Protein AF-A0A812UW36-F1 (afdb_monomer_lite)

Secondary structure (DSSP, 8-state):
------TTS-IIIIIHHHHHHHH-SSSS-EEEE--GGGHHHHHHHHHHHHTTSS---EEEE---TTSPP-TTHHHHHHHHHHTT-EEEE-HHHHHHHHHHHHHHHHHHHHTTT---HHHHHHHHHHHHHHHHHHHHHTSEEEESSHHHHS-HHHH------SS---TTS-STT--TTHHHHHHHHHHHHHHHHHHTTTPPPHHHHHHHHHHHHHHHHHHHHHHEE-SHHHHHHHHHHHTSSS-PPPP--EE---HHHHHHHH---GGGS--EEEEES-TTSSTT-SSHHHHHTT-EEEEEE--GGGHHHHHHHHHTT-TTS-EEEEES---TTTHHHHHHHTT--TT-SEEEE--SSSHHHHHHHHHHTT---SEEEEE-BTTS-TTEEEEEPP-TT--B-GGGT--SBBHHHHHHHHHTTTEEEEEEE-S-SS--SSSS--EEEEEEGGGGT--TT--SS-HHHHHHHHHHHHTTSPPP-B----TT---B-HHHHHHHHHHHTT---TTS-HHHHHHHHHTS-HHHHHHHHHHHHHHHHHHTB-TT--EEEEEPPTT-

Sequence (560 aa):
MVKQMIMGQGKTTVVCPLLVLMLADGKQLVVLVVPGALLDMSRRVLRATFASVLTKKVGTFECERSSAFDPHLLRKLEKAKTSGAAVVTVPTSVKSLMLRMVELMMKLQAKGKEADTAVTETRSQVRQLSQALALFRQGAVLMDEVDVVLHPLKSELNFPYGPKEPLDGSSPRAFRWTLPMHLFEAFFLAQAILKAGGKIPANAEARTEEQARTVAALEVRATSVRTWAEISAIAAAASDDTWRPLPRLFPQVSFRMLLDALVPDVDSRSHFAVNIGARDGIIHDQVYPLFKEGYGGLAIEADAAFQDRLASNLAAVNGSNAIFVVMEAAQPPSINALFQKFRVPFDFDCLKIDIDSIDLPILQSILLSGYSPKLIMIEMNPDIPPPFQIYLEFDPQCVCDEAKGAYGASADAIYREASLRGYSLIAFESFDKDSPRPRTEHNMWFVRNDLLGRNADNPLVSWRGMVRMYWAQMARLDCIHVGVLTPTAQDMCPNHQIREVFVELGGQNASWPFARMSSYVAQQDPLSSMHLASFWRWQFERHLCTKACKFSAAVARGDG

Foldseek 3Di:
DDDDQDPPPDCLQPVVLVVLVVFLPLQAAEEEAEAPVCQVVSQVSNCVRCVPDHPAAEAEQAADLPDDQDPCLLVVRNCCSRRSHYYYYYLVRLVNLVVNLVLLVVVLVVVPPDPDPVNVVSVVSNVSSVSNVVRVVRHHYHYDPCCQRVPCVNSDDDDDDDDDDDPCQPDPPRCNPVVVVVVVVVVVQVVVCVVVVNDRPPVSVVVVVVVLLVVLLSVLVVQEDEALVSLLVLLVVLADPDLDFDAQHAYPDALVRCCCVLVVPPVPAPLEAEAAQCQLVPPVHRCNVSLQVPRAYEYEHADPVNVVNNCVSSVVSCPVVRHHYHHHHQDLVCVVVVCVVSVPDLAHAEYEFDDFAQQPSSVLSSLVSNRDYQKYKTFAQLLAAPPKWKHWDDDPPWDWDSLLRRHGTHLNNNCVSQLLSQKAWRAFHQDDSPGSATRPGRIIMIGHNVSVVHDSNDHSHDSLSSNSRSCSRQVPHDARFNCDQDVPGDGRGSNVVLQVLLVVLVNDDPPRRSSVSSLVSLQDDQVSQVVVQVVVQCSSCPPIIPVRIGMDIGGHHHPD

pLDDT: mean 82.25, std 16.02, range [37.94, 98.75]

InterPro domains:
  IPR022099 Domain of unknown function DUF3638 [PF12340] (2-185)

Structure (mmCIF, N/CA/C/O backbone):
data_AF-A0A812UW36-F1
#
_entry.id   AF-A0A812UW36-F1
#
loop_
_atom_site.group_PDB
_atom_site.id
_atom_site.type_symbol
_atom_site.label_atom_id
_atom_site.label_alt_id
_atom_site.label_comp_id
_atom_site.label_asym_id
_atom_site.label_entity_id
_atom_site.label_seq_id
_atom_site.pdbx_PDB_ins_code
_atom_site.Cartn_x
_atom_site.Cartn_y
_atom_site.Cartn_z
_atom_site.occupancy
_atom_site.B_iso_or_equiv
_atom_site.auth_seq_id
_atom_site.auth_comp_id
_atom_site.auth_asym_id
_atom_site.auth_atom_id
_atom_site.pdbx_PDB_model_num
ATOM 1 N N . MET A 1 1 ? -27.558 -11.345 75.369 1.00 63.97 1 MET A N 1
ATOM 2 C CA . MET A 1 1 ? -26.409 -10.615 74.784 1.00 63.97 1 MET A CA 1
ATOM 3 C C . MET A 1 1 ? -26.939 -9.373 74.087 1.00 63.97 1 MET A C 1
ATOM 5 O O . MET A 1 1 ? -27.918 -9.493 73.364 1.00 63.97 1 MET A O 1
ATOM 9 N N . VAL A 1 2 ? -26.348 -8.201 74.328 1.00 73.19 2 VAL A N 1
ATOM 10 C CA . VAL A 1 2 ? -26.758 -6.924 73.715 1.00 73.19 2 VAL A CA 1
ATOM 11 C C . VAL A 1 2 ? -25.549 -6.344 72.984 1.00 73.19 2 VAL A C 1
ATOM 13 O O . VAL A 1 2 ? -24.461 -6.294 73.554 1.00 73.19 2 VAL A O 1
ATOM 16 N N . LYS A 1 3 ? -25.718 -5.928 71.724 1.00 80.31 3 LYS A N 1
ATOM 17 C CA . LYS A 1 3 ? -24.686 -5.218 70.959 1.00 80.31 3 LYS A CA 1
ATOM 18 C C . LYS A 1 3 ? -25.015 -3.731 70.979 1.00 80.31 3 LYS A C 1
ATOM 20 O O . LYS A 1 3 ? -25.950 -3.299 70.313 1.00 80.31 3 LYS A O 1
ATOM 25 N N . GLN A 1 4 ? -24.245 -2.957 71.735 1.00 81.00 4 GLN A N 1
ATOM 26 C CA . GLN A 1 4 ? -24.371 -1.503 71.737 1.00 81.00 4 GLN A CA 1
ATOM 27 C C . GLN A 1 4 ? -23.695 -0.925 70.486 1.00 81.00 4 GLN A C 1
ATOM 29 O O . GLN A 1 4 ? -22.514 -1.174 70.241 1.00 81.00 4 GLN A O 1
ATOM 34 N N . MET A 1 5 ? -24.451 -0.168 69.691 1.00 81.88 5 MET A N 1
ATOM 35 C CA . MET A 1 5 ? -23.933 0.654 68.595 1.00 81.88 5 MET A CA 1
ATOM 36 C C . MET A 1 5 ? -23.914 2.110 69.064 1.00 81.88 5 MET A C 1
ATOM 38 O O . MET A 1 5 ? -24.920 2.608 69.567 1.00 81.88 5 MET A O 1
ATOM 42 N N . ILE A 1 6 ? -22.766 2.782 68.952 1.00 81.31 6 ILE A N 1
ATOM 43 C CA . ILE A 1 6 ? -22.607 4.160 69.431 1.00 81.31 6 ILE A CA 1
ATOM 44 C C . ILE A 1 6 ? -23.177 5.108 68.373 1.00 81.31 6 ILE A C 1
ATOM 46 O O . ILE A 1 6 ? -22.596 5.285 67.300 1.00 81.31 6 ILE A O 1
ATOM 50 N N . MET A 1 7 ? -24.328 5.711 68.674 1.00 74.06 7 MET A N 1
ATOM 51 C CA . MET A 1 7 ? -24.970 6.695 67.801 1.00 74.06 7 MET A CA 1
ATOM 52 C C . MET A 1 7 ? -24.019 7.882 67.582 1.00 74.06 7 MET A C 1
ATOM 54 O O . MET A 1 7 ? -23.478 8.426 68.540 1.00 74.06 7 MET A O 1
ATOM 58 N N . GLY A 1 8 ? -23.774 8.248 66.319 1.00 70.19 8 GLY A N 1
ATOM 59 C CA . GLY A 1 8 ? -22.805 9.287 65.938 1.00 70.19 8 GLY A CA 1
ATOM 60 C C . GLY A 1 8 ? -21.459 8.769 65.409 1.00 70.19 8 GLY A C 1
ATOM 61 O O . GLY A 1 8 ? -20.752 9.531 64.761 1.00 70.19 8 GLY A O 1
ATOM 62 N N . GLN A 1 9 ? -21.130 7.474 65.551 1.00 74.75 9 GLN A N 1
ATOM 63 C CA . GLN A 1 9 ? -19.903 6.875 64.977 1.00 74.75 9 GLN A CA 1
ATOM 64 C C . GLN A 1 9 ? -19.932 6.647 63.449 1.00 74.75 9 GLN A C 1
ATOM 66 O O . GLN A 1 9 ? -19.103 5.920 62.899 1.00 74.75 9 GLN A O 1
ATOM 71 N N . GLY A 1 10 ? -20.880 7.270 62.748 1.00 79.62 10 GLY A N 1
ATOM 72 C CA . GLY A 1 10 ? -20.937 7.294 61.289 1.00 79.62 10 GLY A CA 1
ATOM 73 C C . GLY A 1 10 ? -21.877 6.271 60.644 1.00 79.62 10 GLY A C 1
ATOM 74 O O . GLY A 1 10 ? -22.425 5.363 61.276 1.00 79.62 10 GLY A O 1
ATOM 75 N N . LYS A 1 11 ? -22.069 6.456 59.334 1.00 85.88 11 LYS A N 1
ATOM 76 C CA . LYS A 1 11 ? -22.984 5.681 58.481 1.00 85.88 11 LYS A CA 1
ATOM 77 C C . LYS A 1 11 ? -22.575 4.204 58.410 1.00 85.88 11 LYS A C 1
ATOM 79 O O . LYS A 1 11 ? -23.409 3.321 58.610 1.00 85.88 11 LYS A O 1
ATOM 84 N N . THR A 1 12 ? -21.284 3.942 58.227 1.00 84.94 12 THR A N 1
ATOM 85 C CA . THR A 1 12 ? -20.692 2.603 58.092 1.00 84.94 12 THR A CA 1
ATOM 86 C C . THR A 1 12 ? -20.863 1.741 59.346 1.00 84.94 12 THR A C 1
ATOM 88 O O . THR A 1 12 ? -21.097 0.538 59.244 1.00 84.94 12 THR A O 1
ATOM 91 N N . THR A 1 13 ? -20.787 2.346 60.536 1.00 86.12 13 THR A N 1
ATOM 92 C CA . THR A 1 13 ? -20.760 1.624 61.823 1.00 86.12 13 THR A CA 1
ATOM 93 C C . THR A 1 13 ? -22.154 1.331 62.381 1.00 86.12 13 THR A C 1
AT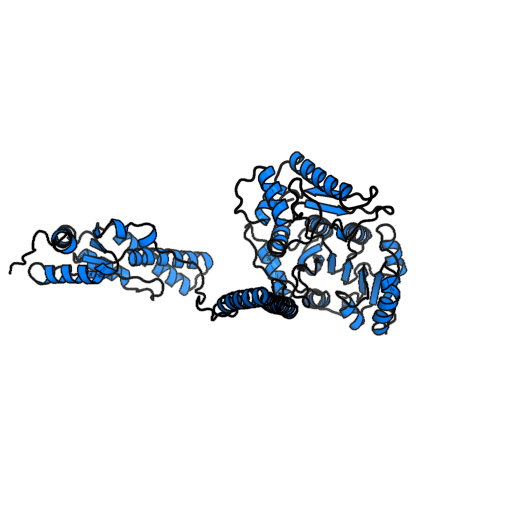OM 95 O O . THR A 1 13 ? -22.328 0.342 63.090 1.00 86.12 13 THR A O 1
ATOM 98 N N . VAL A 1 14 ? -23.152 2.160 62.055 1.00 86.44 14 VAL A N 1
ATOM 99 C CA . VAL A 1 14 ? -24.499 2.072 62.652 1.00 86.44 14 VAL A CA 1
ATOM 100 C C . VAL A 1 14 ? -25.585 1.841 61.603 1.00 86.44 14 VAL A C 1
ATOM 102 O O . VAL A 1 14 ? -26.340 0.875 61.694 1.00 86.44 14 VAL A O 1
ATOM 105 N N . VAL A 1 15 ? -25.656 2.697 60.581 1.00 89.31 15 VAL A N 1
ATOM 106 C CA . VAL A 1 15 ? -26.737 2.665 59.581 1.00 89.31 15 VAL A CA 1
ATOM 107 C C . VAL A 1 15 ? -26.596 1.452 58.667 1.00 89.31 15 VAL A C 1
ATOM 109 O O . VAL A 1 15 ? -27.565 0.732 58.430 1.00 89.31 15 VAL A O 1
ATOM 112 N N . CYS A 1 16 ? -25.382 1.181 58.187 1.00 90.38 16 CYS A N 1
ATOM 113 C CA . CYS A 1 16 ? -25.152 0.090 57.251 1.00 90.38 16 CYS A CA 1
ATOM 114 C C . CYS A 1 16 ? -25.502 -1.298 57.835 1.00 90.38 16 CYS A C 1
ATOM 116 O O . CYS A 1 16 ? -26.216 -2.045 57.161 1.00 90.38 16 CYS A O 1
ATOM 118 N N . PRO A 1 17 ? -25.095 -1.675 59.068 1.00 90.81 17 PRO A N 1
ATOM 119 C CA . PRO A 1 17 ? -25.521 -2.940 59.669 1.00 90.81 17 PRO A CA 1
ATOM 120 C C . PRO A 1 17 ? -27.040 -3.059 59.850 1.00 90.81 17 PRO A C 1
ATOM 122 O O . PRO A 1 17 ? -27.588 -4.139 59.635 1.00 90.81 17 PRO A O 1
ATOM 125 N N . LEU A 1 18 ? -27.734 -1.968 60.196 1.00 90.81 18 LEU A N 1
ATOM 126 C CA . LEU A 1 18 ? -29.197 -1.963 60.321 1.00 90.81 18 LEU A CA 1
ATOM 127 C C . LEU A 1 18 ? -29.882 -2.194 58.967 1.00 90.81 18 LEU A C 1
ATOM 129 O O . LEU A 1 18 ? -30.766 -3.042 58.867 1.00 90.81 18 LEU A O 1
ATOM 133 N N . LEU A 1 19 ? -29.425 -1.521 57.907 1.00 93.06 19 LEU A N 1
ATOM 134 C CA . LEU A 1 19 ? -29.945 -1.732 56.552 1.00 93.06 19 LEU A CA 1
ATOM 135 C C . LEU A 1 19 ? -29.698 -3.162 56.063 1.00 93.06 19 LEU A C 1
ATOM 137 O O . LEU A 1 19 ? -30.595 -3.789 55.509 1.00 93.06 19 LEU A O 1
ATOM 141 N N . VAL A 1 20 ? -28.516 -3.725 56.323 1.00 93.44 20 VAL A N 1
ATOM 142 C CA . VAL A 1 20 ? -28.221 -5.135 56.022 1.00 93.44 20 VAL A CA 1
ATOM 143 C C . VAL A 1 20 ? -29.142 -6.083 56.800 1.00 93.44 20 VAL A C 1
ATOM 145 O O . VAL A 1 20 ? -29.598 -7.100 56.267 1.00 93.44 20 VAL A O 1
ATOM 148 N N . LEU A 1 21 ? -29.440 -5.772 58.064 1.00 91.25 21 LEU A N 1
ATOM 149 C CA . LEU A 1 21 ? -30.351 -6.571 58.876 1.00 91.25 21 LEU A CA 1
ATOM 150 C C . LEU A 1 21 ? -31.755 -6.616 58.257 1.00 91.25 21 LEU A C 1
ATOM 152 O O . LEU A 1 21 ? -32.320 -7.705 58.158 1.00 91.25 21 LEU A O 1
ATOM 156 N N . MET A 1 22 ? -32.252 -5.467 57.789 1.00 92.06 22 MET A N 1
ATOM 157 C CA . MET A 1 22 ? -33.576 -5.313 57.177 1.00 92.06 22 MET A CA 1
ATOM 158 C C . MET A 1 22 ? -33.666 -5.907 55.767 1.00 92.06 22 MET A C 1
ATOM 160 O O . MET A 1 22 ? -34.652 -6.559 55.443 1.00 92.06 22 MET A O 1
ATOM 164 N N . LEU A 1 23 ? -32.653 -5.683 54.925 1.00 95.00 23 LEU A N 1
ATOM 165 C CA . LEU A 1 23 ? -32.713 -6.016 53.498 1.00 95.00 23 LEU A CA 1
ATOM 166 C C . LEU A 1 23 ? -32.273 -7.447 53.184 1.00 95.00 23 LEU A C 1
ATOM 168 O O . LEU A 1 23 ? -32.725 -8.015 52.192 1.00 95.00 23 LEU A O 1
ATOM 172 N N . ALA A 1 24 ? -31.375 -8.034 53.984 1.00 93.75 24 ALA A N 1
ATOM 173 C CA . ALA A 1 24 ? -30.827 -9.365 53.708 1.00 93.75 24 ALA A CA 1
ATOM 174 C C . ALA A 1 24 ? -31.743 -10.464 54.277 1.00 93.75 24 ALA A C 1
ATOM 176 O O . ALA A 1 24 ? -31.365 -11.192 55.195 1.00 93.75 24 ALA A O 1
ATOM 177 N N . ASP A 1 25 ? -32.973 -10.532 53.772 1.00 92.81 25 ASP A N 1
ATOM 178 C CA . ASP A 1 25 ? -34.067 -11.398 54.240 1.00 92.81 25 ASP A CA 1
ATOM 179 C C . ASP A 1 25 ? -34.129 -12.774 53.546 1.00 92.81 25 ASP A C 1
ATOM 181 O O . ASP A 1 25 ? -35.007 -13.582 53.837 1.00 92.81 25 ASP A O 1
ATOM 185 N N . GLY A 1 26 ? -33.208 -13.044 52.619 1.00 93.00 26 GLY A N 1
ATOM 186 C CA . GLY A 1 26 ? -33.186 -14.271 51.820 1.00 93.00 26 GLY A CA 1
ATOM 187 C C . GLY A 1 26 ? -33.804 -14.134 50.423 1.00 93.00 26 GLY A C 1
ATOM 188 O O . GLY A 1 26 ? -33.572 -14.993 49.569 1.00 93.00 26 GLY A O 1
ATOM 189 N N . LYS A 1 27 ? -34.565 -13.063 50.148 1.00 93.75 27 LYS A N 1
ATOM 190 C CA . LYS A 1 27 ? -35.300 -12.883 48.880 1.00 93.75 27 LYS A CA 1
ATOM 191 C C . LYS A 1 27 ? -34.480 -12.203 47.793 1.00 93.75 27 LYS A C 1
ATOM 193 O O . LYS A 1 27 ? -34.717 -12.448 46.609 1.00 93.75 27 LYS A O 1
ATOM 198 N N . GLN A 1 28 ? -33.497 -11.392 48.175 1.00 94.94 28 GLN A N 1
ATOM 199 C CA . GLN A 1 28 ? -32.625 -10.643 47.269 1.00 94.94 28 GLN A CA 1
ATOM 200 C C . GLN A 1 28 ? -31.169 -10.662 47.741 1.00 94.94 28 GLN A C 1
ATOM 202 O O . GLN A 1 28 ? -30.881 -10.875 48.918 1.00 94.94 28 GLN A O 1
ATOM 207 N N . LEU A 1 29 ? -30.239 -10.467 46.805 1.00 97.00 29 LEU A N 1
ATOM 208 C CA . LEU A 1 29 ? -28.825 -10.325 47.134 1.00 97.00 29 LEU A CA 1
ATOM 209 C C . LEU A 1 29 ? -28.593 -8.925 47.712 1.00 97.00 29 LEU A C 1
ATOM 211 O O . LEU A 1 29 ? -28.965 -7.942 47.076 1.00 97.00 29 LEU A O 1
ATOM 215 N N . VAL A 1 30 ? -27.968 -8.829 48.887 1.00 97.25 30 VAL A N 1
ATOM 216 C CA . VAL A 1 30 ? -27.594 -7.539 49.484 1.00 97.25 30 VAL A CA 1
ATOM 217 C C . VAL A 1 30 ? -26.101 -7.323 49.337 1.00 97.25 30 VAL A C 1
ATOM 219 O O . VAL A 1 30 ? -25.291 -8.087 49.871 1.00 97.25 30 VAL A O 1
ATOM 222 N N . VAL A 1 31 ? -25.747 -6.264 48.613 1.00 96.69 31 VAL A N 1
ATOM 223 C CA . VAL A 1 31 ? -24.364 -5.920 48.293 1.00 96.69 31 VAL A CA 1
ATOM 224 C C . VAL A 1 31 ? -24.025 -4.565 48.893 1.00 96.69 31 VAL A C 1
ATOM 226 O O . VAL A 1 31 ? -24.678 -3.573 48.594 1.00 96.69 31 VAL A O 1
ATOM 229 N N . LEU A 1 32 ? -22.985 -4.514 49.717 1.00 95.94 32 LEU A N 1
ATOM 230 C CA . LEU A 1 32 ? -22.386 -3.279 50.200 1.00 95.94 32 LEU A CA 1
ATOM 231 C C . LEU A 1 32 ? -21.179 -2.932 49.320 1.00 95.94 32 LEU A C 1
ATOM 233 O O . LEU A 1 32 ? -20.174 -3.642 49.339 1.00 95.94 32 LEU A O 1
ATOM 237 N N . VAL A 1 33 ? -21.282 -1.846 48.561 1.00 94.88 33 VAL A N 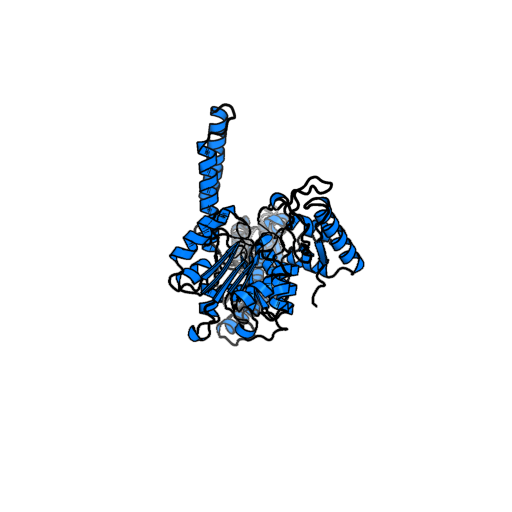1
ATOM 238 C CA . VAL A 1 33 ? -20.211 -1.305 47.720 1.00 94.88 33 VAL A CA 1
ATOM 239 C C . VAL A 1 33 ? -19.528 -0.168 48.470 1.00 94.88 33 VAL A C 1
ATOM 241 O O . VAL A 1 33 ? -20.174 0.818 48.818 1.00 94.88 33 VAL A O 1
ATOM 244 N N . VAL A 1 34 ? -18.224 -0.305 48.706 1.00 94.06 34 VAL A N 1
ATOM 245 C CA . VAL A 1 34 ? -17.406 0.690 49.417 1.00 94.06 34 VAL A CA 1
ATOM 246 C C . VAL A 1 34 ? -16.143 1.032 48.621 1.00 94.06 34 VAL A C 1
ATOM 248 O O . VAL A 1 34 ? -15.704 0.221 47.799 1.00 94.06 34 VAL A O 1
ATOM 251 N N . PRO A 1 35 ? -15.506 2.191 48.857 1.00 92.25 35 PRO A N 1
ATOM 252 C CA . PRO A 1 35 ? -14.167 2.464 48.346 1.00 92.25 35 PRO A CA 1
ATOM 253 C C . PRO A 1 35 ? -13.171 1.381 48.771 1.00 92.25 35 PRO A C 1
ATOM 255 O O . PRO A 1 35 ? -13.257 0.855 49.880 1.00 92.25 35 PRO A O 1
ATOM 258 N N . GLY A 1 36 ? -12.176 1.089 47.926 1.00 89.44 36 GLY A N 1
ATOM 259 C CA . GLY A 1 36 ? -11.184 0.038 48.199 1.00 89.44 36 GLY A CA 1
ATOM 260 C C . GLY A 1 36 ? -10.492 0.169 49.558 1.00 89.44 36 GLY A C 1
ATOM 261 O O . GLY A 1 36 ? -10.356 -0.818 50.274 1.00 89.44 36 GLY A O 1
ATOM 262 N N . ALA A 1 37 ? -10.165 1.398 49.966 1.00 88.62 37 ALA A N 1
ATOM 263 C CA . ALA A 1 37 ? -9.550 1.686 51.262 1.00 88.62 37 ALA A CA 1
ATOM 264 C C . ALA A 1 37 ? -10.430 1.314 52.476 1.00 88.62 37 ALA A C 1
ATOM 266 O O . ALA A 1 37 ? -9.907 1.091 53.566 1.00 88.62 37 ALA A O 1
ATOM 267 N N . LEU A 1 38 ? -11.755 1.228 52.304 1.00 91.06 38 LEU A N 1
ATOM 268 C CA . LEU A 1 38 ? -12.710 0.927 53.377 1.00 91.06 38 LEU A CA 1
ATOM 269 C C . LEU A 1 38 ? -13.150 -0.543 53.407 1.00 91.06 38 LEU A C 1
ATOM 271 O O . LEU A 1 38 ? -13.807 -0.955 54.362 1.00 91.06 38 LEU A O 1
ATOM 275 N N . LEU A 1 39 ? -12.765 -1.361 52.420 1.00 92.31 39 LEU A N 1
ATOM 276 C CA . LEU A 1 39 ? -13.226 -2.748 52.285 1.00 92.31 39 LEU A CA 1
ATOM 277 C C . LEU A 1 39 ? -13.005 -3.576 53.562 1.00 92.31 39 LEU A C 1
ATOM 279 O O . LEU A 1 39 ? -13.936 -4.197 54.087 1.00 92.31 39 LEU A O 1
ATOM 283 N N . ASP A 1 40 ? -11.784 -3.549 54.098 1.00 91.81 40 ASP A N 1
ATOM 284 C CA . ASP A 1 40 ? -11.429 -4.298 55.304 1.00 91.81 40 ASP A CA 1
ATOM 285 C C . ASP A 1 40 ? -12.101 -3.764 56.566 1.00 91.81 40 ASP A C 1
ATOM 287 O O . ASP A 1 40 ? -12.492 -4.542 57.444 1.00 91.81 40 ASP A O 1
ATOM 291 N N . MET A 1 41 ? -12.245 -2.442 56.668 1.00 92.44 41 MET A N 1
ATOM 292 C CA . MET A 1 41 ? -12.939 -1.803 57.781 1.00 92.44 41 MET A CA 1
ATOM 293 C C . MET A 1 41 ? -14.413 -2.219 57.793 1.00 92.44 41 MET A C 1
ATOM 295 O O . MET A 1 41 ? -14.866 -2.806 58.778 1.00 92.44 41 MET A O 1
ATOM 299 N N . SER A 1 42 ? -15.136 -2.001 56.694 1.00 92.12 42 SER A N 1
ATOM 300 C CA . SER A 1 42 ? -16.573 -2.282 56.587 1.00 92.12 42 SER A CA 1
ATOM 301 C C . SER A 1 42 ? -16.880 -3.765 56.801 1.00 92.12 42 SER A C 1
ATOM 303 O O . SER A 1 42 ? -17.825 -4.122 57.509 1.00 92.12 42 SER A O 1
ATOM 305 N N . ARG A 1 43 ? -16.021 -4.656 56.288 1.00 93.38 43 ARG A N 1
ATOM 306 C CA . ARG A 1 43 ? -16.108 -6.100 56.539 1.00 93.38 43 ARG A CA 1
ATOM 307 C C . ARG A 1 43 ? -15.955 -6.448 58.020 1.00 93.38 43 ARG A C 1
ATOM 309 O O . ARG A 1 43 ? -16.735 -7.253 58.534 1.00 93.38 43 ARG A O 1
ATOM 316 N N . ARG A 1 44 ? -14.951 -5.887 58.705 1.00 91.25 44 ARG A N 1
ATOM 317 C CA . ARG A 1 44 ? -14.716 -6.140 60.139 1.00 91.25 44 ARG A CA 1
ATOM 318 C C . ARG A 1 44 ? -15.868 -5.627 60.990 1.00 91.25 44 ARG A C 1
ATOM 320 O O . ARG A 1 44 ? -16.319 -6.353 61.870 1.00 91.25 44 ARG A O 1
ATOM 327 N N . VAL A 1 45 ? -16.376 -4.436 60.685 1.00 91.00 45 VAL A N 1
ATOM 328 C CA . VAL A 1 45 ? -17.528 -3.837 61.369 1.00 91.00 45 VAL A CA 1
ATOM 329 C C . VAL A 1 45 ? -18.759 -4.735 61.243 1.00 91.00 45 VAL A C 1
ATOM 331 O O . VAL A 1 45 ? -19.318 -5.137 62.261 1.00 91.00 45 VAL A O 1
ATOM 334 N N . LEU A 1 46 ? -19.141 -5.141 60.026 1.00 91.19 46 LEU A N 1
ATOM 335 C CA . LEU A 1 46 ? -20.304 -6.017 59.828 1.00 91.19 46 LEU A CA 1
ATOM 336 C C . LEU A 1 46 ? -20.135 -7.367 60.536 1.00 91.19 46 LEU A C 1
ATOM 338 O O . LEU A 1 46 ? -21.053 -7.821 61.218 1.00 91.19 46 LEU A O 1
ATOM 342 N N . ARG A 1 47 ? -18.956 -7.997 60.431 1.00 92.25 47 ARG A N 1
ATOM 343 C CA . ARG A 1 47 ? -18.675 -9.267 61.123 1.00 92.25 47 ARG A CA 1
ATOM 344 C C . ARG A 1 47 ? -18.754 -9.115 62.641 1.00 92.25 47 ARG A C 1
ATOM 346 O O . ARG A 1 47 ? -19.393 -9.934 63.286 1.00 92.25 47 ARG A O 1
ATOM 353 N N . ALA A 1 48 ? -18.158 -8.070 63.211 1.00 88.94 48 ALA A N 1
ATOM 354 C CA . ALA A 1 48 ? -18.171 -7.824 64.653 1.00 88.94 48 ALA A CA 1
ATOM 355 C C . ALA A 1 48 ? -19.568 -7.471 65.192 1.00 88.94 48 ALA A C 1
ATOM 357 O O . ALA A 1 48 ? -19.874 -7.741 66.357 1.00 88.94 48 ALA A O 1
ATOM 358 N N . THR A 1 49 ? -20.417 -6.858 64.368 1.00 88.31 49 THR A N 1
ATOM 359 C CA . THR A 1 49 ? -21.808 -6.562 64.724 1.00 88.31 49 THR A CA 1
ATOM 360 C C . THR A 1 49 ? -22.660 -7.831 64.693 1.00 88.31 49 THR A C 1
ATOM 362 O O . THR A 1 49 ? -23.330 -8.135 65.681 1.00 88.31 49 THR A O 1
ATOM 365 N N . PHE A 1 50 ? -22.555 -8.638 63.634 1.00 90.00 50 PHE A N 1
ATOM 366 C CA . PHE A 1 50 ? -23.353 -9.859 63.466 1.00 90.00 50 PHE A CA 1
ATOM 367 C C . PHE A 1 50 ? -22.802 -11.109 64.174 1.00 90.00 50 PHE A C 1
ATOM 369 O O . PHE A 1 50 ? -23.491 -12.119 64.252 1.00 90.00 50 PHE A O 1
ATOM 376 N N . ALA A 1 51 ? -21.594 -11.072 64.740 1.00 83.38 51 ALA A N 1
ATOM 377 C CA . ALA A 1 51 ? -21.044 -12.210 65.487 1.00 83.38 51 ALA A CA 1
ATOM 378 C C . ALA A 1 51 ? -21.750 -12.468 66.829 1.00 83.38 51 ALA A C 1
ATOM 380 O O . ALA A 1 51 ? -21.641 -13.560 67.374 1.00 83.38 51 ALA A O 1
ATOM 381 N N . SER A 1 52 ? -22.420 -11.455 67.388 1.00 72.69 52 SER A N 1
ATOM 382 C CA . SER A 1 52 ? -22.789 -11.442 68.807 1.00 72.69 52 SER A CA 1
ATOM 383 C C . SER A 1 52 ? -24.266 -11.759 69.081 1.00 72.69 52 SER A C 1
ATOM 385 O O . SER A 1 52 ? -24.562 -12.610 69.912 1.00 72.69 52 SER A O 1
ATOM 387 N N . VAL A 1 53 ? -25.202 -11.083 68.409 1.00 72.69 53 VAL A N 1
ATOM 388 C CA . VAL A 1 53 ? -26.640 -11.164 68.747 1.00 72.69 53 VAL A CA 1
ATOM 389 C C . VAL A 1 53 ? -27.472 -11.775 67.620 1.00 72.69 53 VAL A C 1
ATOM 391 O O . VAL A 1 53 ? -28.322 -12.620 67.878 1.00 72.69 53 VAL A O 1
ATOM 394 N N . LEU A 1 54 ? -27.224 -11.373 66.370 1.00 80.00 54 LEU A N 1
ATOM 395 C CA . LEU A 1 54 ? -27.951 -11.841 65.187 1.00 80.00 54 LEU A CA 1
ATOM 396 C C . LEU A 1 54 ? -26.950 -12.296 64.129 1.00 80.00 54 LEU A C 1
ATOM 398 O O . LEU A 1 54 ? -26.234 -11.477 63.554 1.00 80.00 54 LEU A O 1
ATOM 402 N N . THR A 1 55 ? -26.904 -13.602 63.882 1.00 83.00 55 THR A N 1
ATOM 403 C CA . THR A 1 55 ? -25.892 -14.238 63.037 1.00 83.00 55 THR A CA 1
ATOM 404 C C . THR A 1 55 ? -26.226 -14.102 61.553 1.00 83.00 55 THR A C 1
ATOM 406 O O . THR A 1 55 ? -26.888 -14.943 60.952 1.00 83.00 55 THR A O 1
ATOM 409 N N . LYS A 1 56 ? -25.704 -13.045 60.923 1.00 88.88 56 LYS A N 1
ATOM 410 C CA . LYS A 1 56 ? -25.639 -12.927 59.458 1.00 88.88 56 LYS A CA 1
ATOM 411 C C . LYS A 1 56 ? -24.235 -13.218 58.951 1.00 88.88 56 LYS A C 1
ATOM 413 O O . LYS A 1 56 ? -23.239 -12.772 59.521 1.00 88.88 56 LYS A O 1
ATOM 418 N N . LYS A 1 57 ? -24.144 -13.963 57.847 1.00 92.25 57 LYS A N 1
ATOM 419 C CA . LYS A 1 57 ? -22.864 -14.203 57.171 1.00 92.25 57 LYS A CA 1
ATOM 420 C C . LYS A 1 57 ? -22.441 -12.947 56.417 1.00 92.25 57 LYS A C 1
ATOM 422 O O . LYS A 1 57 ? -23.265 -12.279 55.801 1.00 92.25 57 LYS A O 1
ATOM 427 N N . VAL A 1 58 ? -21.144 -12.655 56.449 1.00 93.81 58 VAL A N 1
ATOM 428 C CA . VAL A 1 58 ? -20.546 -11.525 55.727 1.00 93.81 58 VAL A CA 1
ATOM 429 C C . VAL A 1 58 ? -19.456 -12.060 54.803 1.00 93.81 58 VAL A C 1
ATOM 431 O O . VAL A 1 58 ? -18.385 -12.487 55.260 1.00 93.81 58 VAL A O 1
ATOM 434 N N . GLY A 1 59 ? -19.762 -12.068 53.508 1.00 93.25 59 GLY A N 1
ATOM 435 C CA . GLY A 1 59 ? -18.858 -12.458 52.432 1.00 93.25 59 GLY A CA 1
ATOM 436 C C . GLY A 1 59 ? -18.161 -11.252 51.809 1.00 93.25 59 GLY A C 1
ATOM 437 O O . GLY A 1 59 ? -18.643 -10.127 51.906 1.00 93.25 59 GLY A O 1
ATOM 438 N N . THR A 1 60 ? -17.036 -11.505 51.148 1.00 94.62 60 THR A N 1
ATOM 439 C CA . THR A 1 60 ? -16.349 -10.518 50.309 1.00 94.62 60 THR A CA 1
ATOM 440 C C . THR A 1 60 ? -16.432 -10.985 48.863 1.00 94.62 60 THR A C 1
ATOM 442 O O . THR A 1 60 ? -16.212 -12.167 48.598 1.00 94.62 60 THR A O 1
ATOM 445 N N . PHE A 1 61 ? -16.771 -10.080 47.947 1.00 93.94 61 PHE A N 1
ATOM 446 C CA . PHE A 1 61 ? -16.719 -10.338 46.512 1.00 93.94 61 PHE A CA 1
ATOM 447 C C . PHE A 1 61 ? -15.588 -9.527 45.884 1.00 93.94 61 PHE A C 1
ATOM 449 O O . PHE A 1 61 ? -15.620 -8.295 45.879 1.00 93.94 61 PHE A O 1
ATOM 456 N N . GLU A 1 62 ? -14.613 -10.241 45.334 1.00 89.81 62 GLU A N 1
ATOM 457 C CA . GLU A 1 62 ? -13.481 -9.693 44.597 1.00 89.81 62 GLU A CA 1
ATOM 458 C C . GLU A 1 62 ? -13.409 -10.375 43.235 1.00 89.81 62 GLU A C 1
ATOM 460 O O . GLU A 1 62 ? -13.558 -11.594 43.123 1.00 89.81 62 GLU A O 1
ATOM 465 N N . CYS A 1 63 ? -13.232 -9.575 42.189 1.00 86.25 63 CYS A N 1
ATOM 466 C CA . CYS A 1 63 ? -13.073 -10.072 40.835 1.00 86.25 63 CYS A CA 1
ATOM 467 C C . CYS A 1 63 ? -12.025 -9.227 40.128 1.00 86.25 63 CYS A C 1
ATOM 469 O O . CYS A 1 63 ? -12.187 -8.018 39.985 1.00 86.25 63 CYS A O 1
ATOM 471 N N . GLU A 1 64 ? -10.974 -9.885 39.656 1.00 82.00 64 GLU A N 1
ATOM 472 C CA . GLU A 1 64 ? -9.963 -9.277 38.801 1.00 82.00 64 GLU A CA 1
ATOM 473 C C . GLU A 1 64 ? -10.038 -9.886 37.406 1.00 82.00 64 GLU A C 1
ATOM 475 O O . GLU A 1 64 ? -10.260 -11.092 37.257 1.00 82.00 64 GLU A O 1
ATOM 480 N N . ARG A 1 65 ? -9.756 -9.090 36.372 1.00 69.88 65 ARG A N 1
ATOM 481 C CA . ARG A 1 65 ? -9.645 -9.602 34.997 1.00 69.88 65 ARG A CA 1
ATOM 482 C C . ARG A 1 65 ? -8.598 -10.718 34.869 1.00 69.88 65 ARG A C 1
ATOM 484 O O . ARG A 1 65 ? -8.808 -11.673 34.131 1.00 69.88 65 ARG A O 1
ATOM 491 N N . SER A 1 66 ? -7.460 -10.584 35.554 1.00 69.38 66 SER A N 1
ATOM 492 C CA . SER A 1 66 ? -6.322 -11.522 35.521 1.00 69.38 66 SER A CA 1
ATOM 493 C C . SER A 1 66 ? -6.617 -12.880 36.143 1.00 69.38 66 SER A C 1
ATOM 495 O O . SER A 1 66 ? -5.939 -13.847 35.805 1.00 69.38 66 SER A O 1
ATOM 497 N N . SER A 1 67 ? -7.590 -12.953 37.048 1.00 73.69 67 SER A N 1
ATOM 498 C CA . SER A 1 67 ? -7.895 -14.176 37.786 1.00 73.69 67 SER A CA 1
ATOM 499 C C . SER A 1 67 ? -8.493 -15.255 36.877 1.00 73.69 67 SER A C 1
ATOM 501 O O . SER A 1 67 ? -9.198 -14.950 35.912 1.00 73.69 67 SER A O 1
ATOM 503 N N . ALA A 1 68 ? -8.264 -16.533 37.179 1.00 76.44 68 ALA A N 1
ATOM 504 C CA . ALA A 1 68 ? -8.994 -17.626 36.532 1.00 76.44 68 ALA A CA 1
ATOM 505 C C . ALA A 1 68 ? -10.506 -17.521 36.826 1.00 76.44 68 ALA A C 1
ATOM 507 O O . ALA A 1 68 ? -10.916 -16.908 37.811 1.00 76.44 68 ALA A O 1
ATOM 508 N N . PHE A 1 69 ? -11.351 -18.062 35.944 1.00 81.19 69 PHE A N 1
ATOM 509 C CA . PHE A 1 69 ? -12.801 -18.015 36.146 1.00 81.19 69 PHE A CA 1
ATOM 510 C C . PHE A 1 69 ? -13.152 -18.985 37.271 1.00 81.19 69 PHE A C 1
ATOM 512 O O . PHE A 1 69 ? -12.775 -20.148 37.185 1.00 81.19 69 PHE A O 1
ATOM 519 N N . ASP A 1 70 ? -13.851 -18.524 38.310 1.00 86.56 70 ASP A N 1
ATOM 520 C CA . ASP A 1 70 ? -14.332 -19.399 39.381 1.00 86.56 70 ASP A CA 1
ATOM 521 C C . ASP A 1 70 ? -15.656 -20.064 38.959 1.00 86.56 70 ASP A C 1
ATOM 523 O O . ASP A 1 70 ? -16.689 -19.385 38.942 1.00 86.56 70 ASP A O 1
ATOM 527 N N . PRO A 1 71 ? -15.682 -21.387 38.694 1.00 85.50 71 PRO A N 1
ATOM 528 C CA . PRO A 1 71 ? -16.905 -22.092 38.302 1.00 85.50 71 PRO A CA 1
ATOM 529 C C . PRO A 1 71 ? -17.975 -22.114 39.402 1.00 85.50 71 PRO A C 1
ATOM 531 O O . PRO A 1 71 ? -19.132 -22.449 39.153 1.00 85.50 71 PRO A O 1
ATOM 534 N N . HIS A 1 72 ? -17.605 -21.777 40.641 1.00 90.50 72 HIS A N 1
ATOM 535 C CA . HIS A 1 72 ? -18.507 -21.743 41.788 1.00 90.50 72 HIS A CA 1
ATOM 536 C C . HIS A 1 72 ? -19.055 -20.345 42.078 1.00 90.50 72 HIS A C 1
ATOM 538 O O . HIS A 1 72 ? -19.837 -20.198 43.021 1.00 90.50 72 HIS A O 1
ATOM 544 N N . LEU A 1 73 ? -18.675 -19.325 41.300 1.00 91.00 73 LEU A N 1
ATOM 545 C CA . LEU A 1 73 ? -19.062 -17.937 41.544 1.00 91.00 73 LEU A CA 1
ATOM 546 C C . LEU A 1 73 ? -20.581 -17.775 41.669 1.00 91.00 73 LEU A C 1
ATOM 548 O O . LEU A 1 73 ? -21.067 -17.237 42.664 1.00 91.00 73 LEU A O 1
ATOM 552 N N . LEU A 1 74 ? -21.331 -18.283 40.687 1.00 93.88 74 LEU A N 1
ATOM 553 C CA . LEU A 1 74 ? -22.789 -18.178 40.675 1.00 93.88 74 LEU A CA 1
ATOM 554 C C . LEU A 1 74 ? -23.402 -18.835 41.919 1.00 93.88 74 LEU A C 1
ATOM 556 O O . LEU A 1 74 ? -24.147 -18.189 42.651 1.00 93.88 74 LEU A O 1
ATOM 560 N N . ARG A 1 75 ? -22.996 -20.073 42.229 1.00 94.62 75 ARG A N 1
ATOM 561 C CA . ARG A 1 75 ? -23.479 -20.810 43.410 1.00 94.62 75 ARG A CA 1
ATOM 562 C C . ARG A 1 75 ? -23.157 -20.085 44.719 1.00 94.62 75 ARG A C 1
ATOM 564 O O . ARG A 1 75 ? -23.952 -20.122 45.656 1.00 94.62 75 ARG A O 1
ATOM 571 N N . LYS A 1 76 ? -21.993 -19.430 44.816 1.00 94.94 76 LYS A N 1
ATOM 572 C CA . LYS A 1 76 ? -21.608 -18.633 45.993 1.00 94.94 76 LYS A CA 1
ATOM 573 C C . LYS A 1 76 ? -22.527 -17.421 46.168 1.00 94.94 76 LYS A C 1
ATOM 575 O O . LYS A 1 76 ? -22.953 -17.164 47.293 1.00 94.94 76 LYS A O 1
ATOM 580 N N . LEU A 1 77 ? -22.860 -16.717 45.084 1.00 95.31 77 LEU A N 1
ATOM 581 C CA . LEU A 1 77 ? -23.777 -15.570 45.111 1.00 95.31 77 LEU A CA 1
ATOM 582 C C . LEU A 1 77 ? -25.219 -15.992 45.417 1.00 95.31 77 LEU A C 1
ATOM 584 O O . LEU A 1 77 ? -25.874 -15.369 46.250 1.00 95.31 77 LEU A O 1
ATOM 588 N N . GLU A 1 78 ? -25.694 -17.087 44.823 1.00 95.81 78 GLU A N 1
ATOM 589 C CA . GLU A 1 78 ? -27.008 -17.665 45.131 1.00 95.81 78 GLU A CA 1
ATOM 590 C C . GLU A 1 78 ? -27.103 -18.069 46.602 1.00 95.81 78 GLU A C 1
ATOM 592 O O . GLU A 1 78 ? -28.059 -17.706 47.284 1.00 95.81 78 GLU A O 1
ATOM 597 N N . LYS A 1 79 ? -26.073 -18.738 47.135 1.00 96.06 79 LYS A N 1
ATOM 598 C CA . LYS A 1 79 ? -26.010 -19.101 48.554 1.00 96.06 79 LYS A CA 1
ATOM 599 C C . LYS A 1 79 ? -25.959 -17.874 49.461 1.00 96.06 79 LYS A C 1
ATOM 601 O O . LYS A 1 79 ? -26.563 -17.889 50.533 1.00 96.06 79 LYS A O 1
ATOM 606 N N . ALA A 1 80 ? -25.243 -16.818 49.072 1.00 95.56 80 ALA A N 1
ATOM 607 C CA . ALA A 1 80 ? -25.222 -15.564 49.821 1.00 95.56 80 ALA A CA 1
ATOM 608 C C . ALA A 1 80 ? -26.624 -14.939 49.886 1.00 95.56 80 ALA A C 1
ATOM 610 O O . ALA A 1 80 ? -27.078 -14.590 50.974 1.00 95.56 80 ALA A O 1
ATOM 611 N N . LYS A 1 81 ? -27.343 -14.912 48.756 1.00 95.81 81 LYS A N 1
ATOM 612 C CA . LYS A 1 81 ? -28.745 -14.490 48.680 1.00 95.81 81 LYS A CA 1
ATOM 613 C C . LYS A 1 81 ? -29.640 -15.331 49.592 1.00 95.81 81 LYS A C 1
ATOM 615 O O . LYS A 1 81 ? -30.226 -14.778 50.512 1.00 95.81 81 LYS A O 1
ATOM 620 N N . THR A 1 82 ? -29.719 -16.649 49.393 1.00 96.19 82 THR A N 1
ATOM 621 C CA . THR A 1 82 ? -30.672 -17.507 50.127 1.00 96.19 82 THR A CA 1
ATOM 622 C C . THR A 1 82 ? -30.390 -17.577 51.625 1.00 96.19 82 THR A C 1
ATOM 624 O O . THR A 1 82 ? -31.300 -17.824 52.408 1.00 96.19 82 THR A O 1
ATOM 627 N N . SER A 1 83 ? -29.138 -17.366 52.044 1.00 93.81 83 SER A N 1
ATOM 628 C CA . SER A 1 83 ? -28.758 -17.345 53.462 1.00 93.81 83 SER A CA 1
ATOM 629 C C . SER A 1 83 ? -28.916 -15.980 54.138 1.00 93.81 83 SER A C 1
ATOM 631 O O . SER A 1 83 ? -28.571 -15.857 55.313 1.00 93.81 83 SER A O 1
ATOM 633 N N . GLY A 1 84 ? -29.394 -14.954 53.422 1.00 94.00 84 GLY A N 1
ATOM 634 C CA . GLY A 1 84 ? -29.507 -13.597 53.961 1.00 94.00 84 GLY A CA 1
ATOM 635 C C . GLY A 1 84 ? -28.148 -12.990 54.329 1.00 94.00 84 GLY A C 1
ATOM 636 O O . GLY A 1 84 ? -28.042 -12.230 55.294 1.00 94.00 84 GLY A O 1
ATOM 637 N N . ALA A 1 85 ? -27.089 -13.367 53.608 1.00 94.69 85 ALA A N 1
ATOM 638 C CA . ALA A 1 85 ? -25.741 -12.869 53.831 1.00 94.69 85 ALA A CA 1
ATOM 639 C C . ALA A 1 85 ? -25.539 -11.483 53.204 1.00 94.69 85 ALA A C 1
ATOM 641 O O . ALA A 1 85 ? -26.098 -11.165 52.156 1.00 94.69 85 ALA A O 1
ATOM 642 N N . ALA A 1 86 ? -24.664 -10.690 53.817 1.00 94.94 86 ALA A N 1
ATOM 643 C CA . ALA A 1 86 ? -24.170 -9.451 53.233 1.00 94.94 86 ALA A CA 1
ATOM 644 C C . ALA A 1 86 ? -22.920 -9.730 52.397 1.00 94.94 86 ALA A C 1
ATOM 646 O O . ALA A 1 86 ? -21.990 -10.387 52.876 1.00 94.94 86 ALA A O 1
ATOM 647 N N . VAL A 1 87 ? -22.869 -9.206 51.175 1.00 96.75 87 VAL A N 1
ATOM 648 C CA . VAL A 1 87 ? -21.678 -9.266 50.322 1.00 96.75 87 VAL A CA 1
ATOM 649 C C . VAL A 1 87 ? -21.029 -7.892 50.284 1.00 96.75 87 VAL A C 1
ATOM 651 O O . VAL A 1 87 ? -21.637 -6.944 49.807 1.00 96.75 87 VAL A O 1
ATOM 654 N N . VAL A 1 88 ? -19.798 -7.768 50.773 1.00 96.44 88 VAL A N 1
ATOM 655 C CA . VAL A 1 88 ? -19.030 -6.517 50.694 1.00 96.44 88 VAL A CA 1
ATOM 656 C C . VAL A 1 88 ? -18.123 -6.560 49.469 1.00 96.44 88 VAL A C 1
ATOM 658 O O . VAL A 1 88 ? -17.454 -7.567 49.228 1.00 96.44 88 VAL A O 1
ATOM 661 N N . THR A 1 89 ? -18.101 -5.491 48.681 1.00 95.62 89 THR A N 1
ATOM 662 C CA . THR A 1 89 ? -17.291 -5.398 47.465 1.00 95.62 89 THR A CA 1
ATOM 663 C C . THR A 1 89 ? -16.842 -3.965 47.189 1.00 95.62 89 THR A C 1
ATOM 665 O O . THR A 1 89 ? -17.227 -3.024 47.882 1.00 95.62 89 THR A O 1
ATOM 668 N N . VAL A 1 90 ? -16.025 -3.815 46.153 1.00 93.38 90 VAL A N 1
ATOM 669 C CA . VAL A 1 90 ? -15.529 -2.542 45.635 1.00 93.38 90 VAL A CA 1
ATOM 670 C C . VAL A 1 90 ? -16.075 -2.312 44.221 1.00 93.38 90 VAL A C 1
ATOM 672 O O . VAL A 1 90 ? -16.343 -3.287 43.507 1.00 93.38 90 VAL A O 1
ATOM 675 N N . PRO A 1 91 ? -16.218 -1.053 43.764 1.00 90.62 91 PRO A N 1
ATOM 676 C CA . PRO A 1 91 ? -16.746 -0.751 42.431 1.00 90.62 91 PRO A CA 1
ATOM 677 C C . PRO A 1 91 ? -15.988 -1.466 41.304 1.00 90.62 91 PRO A C 1
ATOM 679 O O . PRO A 1 91 ? -16.595 -1.959 40.352 1.00 90.62 91 PRO A O 1
ATOM 682 N N . THR A 1 92 ? -14.664 -1.571 41.431 1.00 89.06 92 THR A N 1
ATOM 683 C CA . THR A 1 92 ? -13.776 -2.199 40.442 1.00 89.06 92 THR A CA 1
ATOM 684 C C . THR A 1 92 ? -14.041 -3.695 40.265 1.00 89.06 92 THR A C 1
ATOM 686 O O . THR A 1 92 ? -13.965 -4.184 39.140 1.00 89.06 92 THR A O 1
ATOM 689 N N . SER A 1 93 ? -14.430 -4.417 41.319 1.00 90.81 93 SER A N 1
ATOM 690 C CA . SER A 1 93 ? -14.763 -5.850 41.254 1.00 90.81 93 SER A CA 1
ATOM 691 C C . SER A 1 93 ? -16.059 -6.101 40.486 1.00 90.81 93 SER A C 1
ATOM 693 O O . SER A 1 93 ? -16.129 -7.000 39.648 1.00 90.81 93 SER A O 1
ATOM 695 N N . VAL A 1 94 ? -17.086 -5.277 40.716 1.00 89.44 94 VAL A N 1
ATOM 696 C CA . VAL A 1 94 ? -18.361 -5.374 39.983 1.00 89.44 94 VAL A CA 1
ATOM 697 C C . VAL A 1 94 ? -18.155 -5.037 38.503 1.00 89.44 94 VAL A C 1
ATOM 699 O O . VAL A 1 94 ? -18.630 -5.763 37.629 1.00 89.44 94 VAL A O 1
ATOM 702 N N . LYS A 1 95 ? -17.381 -3.983 38.208 1.00 88.38 95 LYS A N 1
ATOM 703 C CA . LYS A 1 95 ? -17.022 -3.603 36.832 1.00 88.38 95 LYS A CA 1
ATOM 704 C C . LYS A 1 95 ? -16.188 -4.689 36.141 1.00 88.38 95 LYS A C 1
ATOM 706 O O . LYS A 1 95 ? -16.470 -5.032 34.997 1.00 88.38 95 LYS A O 1
ATOM 711 N N . SER A 1 96 ? -15.234 -5.303 36.843 1.00 89.19 96 SER A N 1
ATOM 712 C CA . SER A 1 96 ? -14.413 -6.402 36.308 1.00 89.19 96 SER A CA 1
ATOM 713 C C . SER A 1 96 ? -15.241 -7.634 35.938 1.00 89.19 96 SER A C 1
ATOM 715 O O . SER A 1 96 ? -14.965 -8.268 34.920 1.00 89.19 96 SER A O 1
ATOM 717 N N . LEU A 1 97 ? -16.294 -7.946 36.704 1.00 89.38 97 LEU A N 1
ATOM 718 C CA . LEU A 1 97 ? -17.222 -9.034 36.382 1.00 89.38 97 LEU A CA 1
ATOM 719 C C . LEU A 1 97 ? -17.942 -8.794 35.045 1.00 89.38 97 LEU A C 1
ATOM 721 O O . LEU A 1 97 ? -18.026 -9.698 34.211 1.00 89.38 97 LEU A O 1
ATOM 725 N N . MET A 1 98 ? -18.425 -7.566 34.828 1.00 89.25 98 MET A N 1
ATOM 726 C CA . MET A 1 98 ? -19.065 -7.156 33.575 1.00 89.25 98 MET A CA 1
ATOM 727 C C . MET A 1 98 ? -18.082 -7.195 32.401 1.00 89.25 98 MET A C 1
ATOM 729 O O . MET A 1 98 ? -18.392 -7.782 31.365 1.00 89.25 98 MET A O 1
ATOM 733 N N . LEU A 1 99 ? -16.883 -6.630 32.570 1.00 87.12 99 LEU A N 1
ATOM 734 C CA . LEU A 1 99 ? -15.856 -6.628 31.525 1.00 87.12 99 LEU A CA 1
ATOM 735 C C . LEU A 1 99 ? -15.455 -8.048 31.120 1.00 87.12 99 LEU A C 1
ATOM 737 O O . LEU A 1 99 ? -15.351 -8.343 29.934 1.00 87.12 99 LEU A O 1
ATOM 741 N N . ARG A 1 100 ? -15.318 -8.963 32.083 1.00 87.31 100 ARG A N 1
ATOM 742 C CA . ARG A 1 100 ? -15.007 -10.368 31.805 1.00 87.31 100 ARG A CA 1
ATOM 743 C C . ARG A 1 100 ? -16.072 -11.046 30.939 1.00 87.31 100 ARG A C 1
ATOM 745 O O . ARG A 1 100 ? -15.732 -11.843 30.066 1.00 87.31 100 ARG A O 1
ATOM 752 N N . MET A 1 101 ? -17.350 -10.723 31.148 1.00 88.81 101 MET A N 1
ATOM 753 C CA . MET A 1 101 ? -18.434 -11.216 30.293 1.00 88.81 101 MET A CA 1
ATOM 754 C C . MET A 1 101 ? -18.301 -10.673 28.867 1.00 88.81 101 MET A C 1
ATOM 756 O O . MET A 1 101 ? -18.371 -11.458 27.922 1.00 88.81 101 MET A O 1
ATOM 760 N N . VAL A 1 102 ? -18.061 -9.366 28.711 1.00 88.50 102 VAL A N 1
ATOM 761 C CA . VAL A 1 102 ? -17.857 -8.726 27.399 1.00 88.50 102 VAL A CA 1
ATOM 762 C C . VAL A 1 102 ? -16.685 -9.373 26.653 1.00 88.50 102 VAL A C 1
ATOM 764 O O . VAL A 1 102 ? -16.820 -9.728 25.484 1.00 88.50 102 VAL A O 1
ATOM 767 N N . GLU A 1 103 ? -15.566 -9.630 27.331 1.00 86.38 103 GLU A N 1
ATOM 768 C CA . GLU A 1 103 ? -14.402 -10.281 26.723 1.00 86.38 103 GLU A CA 1
ATOM 769 C C . GLU A 1 103 ? -14.693 -11.693 26.219 1.00 86.38 103 GLU A C 1
ATOM 771 O O . GLU A 1 103 ? -14.285 -12.050 25.112 1.00 86.38 103 GLU A O 1
ATOM 776 N N . LEU A 1 104 ? -15.398 -12.503 27.012 1.00 87.56 104 LEU A N 1
ATOM 777 C CA . LEU A 1 104 ? -15.765 -13.859 26.610 1.00 87.56 104 LEU A CA 1
ATOM 778 C C . LEU A 1 104 ? -16.792 -13.851 25.468 1.00 87.56 104 LEU A C 1
ATOM 780 O O . LEU A 1 104 ? -16.693 -14.678 24.564 1.00 87.56 104 LEU A O 1
ATOM 784 N N . MET A 1 105 ? -17.730 -12.896 25.451 1.00 88.31 105 MET A N 1
ATOM 785 C CA . MET A 1 105 ? -18.667 -12.716 24.335 1.00 88.31 105 MET A CA 1
ATOM 786 C C . MET A 1 105 ? -17.943 -12.362 23.032 1.00 88.31 105 MET A C 1
ATOM 788 O O . MET A 1 105 ? -18.241 -12.942 21.991 1.00 88.31 105 MET A O 1
ATOM 792 N N . MET A 1 106 ? -16.950 -11.475 23.085 1.00 85.00 106 MET A N 1
ATOM 793 C CA . MET A 1 106 ? -16.151 -11.131 21.906 1.00 85.00 106 MET A CA 1
ATOM 794 C C . MET A 1 106 ? -15.280 -12.302 21.436 1.00 85.00 106 MET A C 1
ATOM 796 O O . MET A 1 106 ? -15.186 -12.548 20.236 1.00 85.00 106 MET A O 1
ATOM 800 N N . LYS A 1 107 ? -14.697 -13.082 22.362 1.00 83.81 107 LYS A N 1
ATOM 801 C CA . LYS A 1 107 ? -13.977 -14.325 22.017 1.00 83.81 107 LYS A CA 1
ATOM 802 C C . LYS A 1 107 ? -14.876 -15.326 21.288 1.00 83.81 107 LYS A C 1
ATOM 804 O O . LYS A 1 107 ? -14.417 -15.981 20.358 1.00 83.81 107 LYS A O 1
ATOM 809 N N . LEU A 1 108 ? -16.146 -15.430 21.687 1.00 85.44 108 LEU A N 1
ATOM 810 C CA . LEU A 1 108 ? -17.134 -16.255 20.986 1.00 85.44 108 LEU A CA 1
ATOM 811 C C . LEU A 1 108 ? -17.475 -15.705 19.598 1.00 85.44 108 LEU A C 1
ATOM 813 O O . LEU A 1 108 ? -17.642 -16.492 18.674 1.00 85.44 108 LEU A O 1
ATOM 817 N N . GLN A 1 109 ? -17.559 -14.382 19.439 1.00 83.25 109 GLN A N 1
ATOM 818 C CA . GLN A 1 109 ? -17.825 -13.752 18.143 1.00 83.25 109 GLN A CA 1
ATOM 819 C C . GLN A 1 109 ? -16.667 -13.957 17.152 1.00 83.25 109 GLN A C 1
ATOM 821 O O . GLN A 1 109 ? -16.913 -14.192 15.973 1.00 83.25 109 GLN A O 1
ATOM 826 N N . ALA A 1 110 ? -15.418 -13.918 17.627 1.00 79.50 110 ALA A N 1
ATOM 827 C CA . ALA A 1 110 ? -14.227 -14.087 16.793 1.00 79.50 110 ALA A CA 1
ATOM 828 C C . ALA A 1 110 ? -14.013 -15.526 16.281 1.00 79.50 110 ALA A C 1
ATOM 830 O O . ALA A 1 110 ? -13.440 -15.706 15.214 1.00 79.50 110 ALA A O 1
ATOM 831 N N . LYS A 1 111 ? -14.467 -16.551 17.020 1.00 72.62 111 LYS A N 1
ATOM 832 C CA . LYS A 1 111 ? -14.266 -17.976 16.677 1.00 72.62 111 LYS A CA 1
ATOM 833 C C . LYS A 1 111 ? -15.344 -18.589 15.756 1.00 72.62 111 LYS A C 1
ATOM 835 O O . LYS A 1 111 ? -15.291 -19.778 15.470 1.00 72.62 111 LYS A O 1
ATOM 840 N N . GLY A 1 112 ? -16.325 -17.819 15.278 1.00 61.25 112 GLY A N 1
ATOM 841 C CA . GLY A 1 112 ? -17.347 -18.321 14.343 1.00 61.25 112 GLY A CA 1
ATOM 842 C C . GLY A 1 112 ? -18.283 -19.410 14.914 1.00 61.25 112 GLY A C 1
ATOM 843 O O . GLY A 1 112 ? -18.427 -19.569 16.127 1.00 61.25 112 GLY A O 1
ATOM 844 N N . LYS A 1 113 ? -18.986 -20.144 14.032 1.00 58.50 113 LYS A N 1
ATOM 845 C CA . LYS A 1 113 ? -19.938 -21.229 14.383 1.00 58.50 113 LYS A CA 1
ATOM 846 C C . LYS A 1 113 ? -19.264 -22.598 14.599 1.00 58.50 113 LYS A C 1
ATOM 848 O O . LYS A 1 113 ? -19.953 -23.615 14.568 1.00 58.50 113 LYS A O 1
ATOM 853 N N . GLU A 1 114 ? -17.952 -22.653 14.798 1.00 59.44 114 GLU A N 1
ATOM 854 C CA . GLU A 1 114 ? -17.248 -23.925 14.974 1.00 59.44 114 GLU A CA 1
ATOM 855 C C . GLU A 1 114 ? -17.625 -24.596 16.306 1.00 59.44 114 GLU A C 1
ATOM 857 O O . GLU A 1 114 ? -17.648 -23.971 17.372 1.00 59.44 114 GLU A O 1
ATOM 862 N N . ALA A 1 115 ? -17.962 -25.886 16.240 1.00 58.50 115 ALA A N 1
ATOM 863 C CA . ALA A 1 115 ? -18.324 -26.703 17.392 1.00 58.50 115 ALA A CA 1
ATOM 864 C C . ALA A 1 115 ? -17.061 -27.276 18.056 1.00 58.50 115 ALA A C 1
ATOM 866 O O . ALA A 1 115 ? -16.767 -28.460 17.943 1.00 58.50 115 ALA A O 1
ATOM 867 N N . ASP A 1 116 ? -16.309 -26.412 18.739 1.00 74.56 116 ASP A N 1
ATOM 868 C CA . ASP A 1 116 ? -15.148 -26.791 19.551 1.00 74.56 116 ASP A CA 1
ATOM 869 C C . ASP A 1 116 ? -15.528 -26.900 21.048 1.00 74.56 116 ASP A C 1
ATOM 871 O O . ASP A 1 116 ? -16.393 -26.179 21.570 1.00 74.56 116 ASP A O 1
ATOM 875 N N . THR A 1 117 ? -14.855 -27.794 21.772 1.00 77.44 117 THR A N 1
ATOM 876 C CA . THR A 1 117 ? -14.996 -27.995 23.223 1.00 77.44 117 THR A CA 1
ATOM 877 C C . THR A 1 117 ? -14.705 -26.694 23.978 1.00 77.44 117 THR A C 1
ATOM 879 O O . THR A 1 117 ? -15.452 -26.319 24.886 1.00 77.44 117 THR A O 1
ATOM 882 N N . ALA A 1 118 ? -13.702 -25.926 23.531 1.00 78.44 118 ALA A N 1
ATOM 883 C CA . ALA A 1 118 ? -13.359 -24.629 24.118 1.00 78.44 118 ALA A CA 1
ATOM 884 C C . ALA A 1 118 ? -14.447 -23.559 23.893 1.00 78.44 118 ALA A C 1
ATOM 886 O O . ALA A 1 118 ? -14.684 -22.707 24.756 1.00 78.44 118 ALA A O 1
ATOM 887 N N . VAL A 1 119 ? -15.148 -23.598 22.752 1.00 84.00 119 VAL A N 1
ATOM 888 C CA . VAL A 1 119 ? -16.291 -22.708 22.467 1.00 84.00 119 VAL A CA 1
ATOM 889 C C . VAL A 1 119 ? -17.466 -23.051 23.386 1.00 84.00 119 VAL A C 1
ATOM 891 O O . VAL A 1 119 ? -18.112 -22.150 23.928 1.00 84.00 119 VAL A O 1
ATOM 894 N N . THR A 1 120 ? -17.713 -24.340 23.623 1.00 84.75 120 THR A N 1
ATOM 895 C CA . THR A 1 120 ? -18.769 -24.817 24.530 1.00 84.75 120 THR A CA 1
ATOM 896 C C . THR A 1 120 ? -18.507 -24.399 25.979 1.00 84.75 120 THR A C 1
ATOM 898 O O . THR A 1 120 ? -19.407 -23.875 26.643 1.00 84.75 120 THR A O 1
ATOM 901 N N . GLU A 1 121 ? -17.267 -24.539 26.453 1.00 86.81 121 GLU A N 1
ATOM 902 C CA . GLU A 1 121 ? -16.861 -24.074 27.782 1.00 86.81 121 GLU A CA 1
ATOM 903 C C . GLU A 1 121 ? -17.018 -22.553 27.917 1.00 86.81 121 GLU A C 1
ATOM 905 O O . GLU A 1 121 ? -17.649 -22.068 28.859 1.00 86.81 121 GLU A O 1
ATOM 910 N N . THR A 1 122 ? -16.541 -21.793 26.928 1.00 88.31 122 THR A N 1
ATOM 911 C CA . THR A 1 122 ? -16.659 -20.327 26.913 1.00 88.31 122 THR A CA 1
ATOM 912 C C . THR A 1 122 ? -18.128 -19.884 26.953 1.00 88.31 122 THR A C 1
ATOM 914 O O . THR A 1 122 ? -18.483 -18.979 27.711 1.00 88.31 122 THR A O 1
ATOM 917 N N . ARG A 1 123 ? -19.026 -20.552 26.210 1.00 89.38 123 ARG A N 1
ATOM 918 C CA . ARG A 1 123 ? -20.480 -20.298 26.279 1.00 89.38 123 ARG A CA 1
ATOM 919 C C . ARG A 1 123 ? -21.048 -20.568 27.671 1.00 89.38 123 ARG A C 1
ATOM 921 O O . ARG A 1 123 ? -21.888 -19.797 28.135 1.00 89.38 123 ARG A O 1
ATOM 928 N N . SER A 1 124 ? -20.606 -21.634 28.338 1.00 90.31 124 SER A N 1
ATOM 929 C CA . SER A 1 124 ? -21.012 -21.941 29.716 1.00 90.31 124 SER A CA 1
ATOM 930 C C . SER A 1 124 ? -20.591 -20.831 30.685 1.00 90.31 124 SER A C 1
ATOM 932 O O . SER A 1 124 ? -21.416 -20.343 31.459 1.00 90.31 124 SER A O 1
ATOM 934 N N . GLN A 1 125 ? -19.347 -20.351 30.579 1.00 91.81 125 GLN A N 1
ATOM 935 C CA . GLN A 1 125 ? -18.833 -19.253 31.406 1.00 91.81 125 GLN A CA 1
ATOM 936 C C . GLN A 1 125 ? -19.624 -17.951 31.191 1.00 91.81 125 GLN A C 1
ATOM 938 O O . GLN A 1 125 ? -20.018 -17.304 32.162 1.00 91.81 125 GLN A O 1
ATOM 943 N N . VAL A 1 126 ? -19.939 -17.593 29.938 1.00 92.56 126 VAL A N 1
ATOM 944 C CA . VAL A 1 126 ? -20.769 -16.413 29.623 1.00 92.56 126 VAL A CA 1
ATOM 945 C C . VAL A 1 126 ? -22.157 -16.516 30.256 1.00 92.56 126 VAL A C 1
ATOM 947 O O . VAL A 1 126 ? -22.633 -15.542 30.838 1.00 92.56 126 VAL A O 1
ATOM 950 N N . ARG A 1 127 ? -22.802 -17.691 30.201 1.00 92.31 127 ARG A N 1
ATOM 951 C CA . ARG A 1 127 ? -24.108 -17.903 30.850 1.00 92.31 127 ARG A CA 1
ATOM 952 C C . ARG A 1 127 ? -24.027 -17.711 32.364 1.00 92.31 127 ARG A C 1
ATOM 954 O O . ARG A 1 127 ? -24.867 -17.011 32.922 1.00 92.31 127 ARG A O 1
ATOM 961 N N . GLN A 1 128 ? -23.010 -18.278 33.014 1.00 93.31 128 GLN A N 1
ATOM 962 C CA . GLN A 1 128 ? -22.822 -18.134 34.461 1.00 93.31 128 GLN A CA 1
ATOM 963 C C . GLN A 1 128 ? -22.580 -16.674 34.870 1.00 93.31 128 GLN A C 1
ATOM 965 O O . GLN A 1 128 ? -23.158 -16.210 35.851 1.00 93.31 128 GLN A O 1
ATOM 970 N N . LEU A 1 129 ? -21.773 -15.927 34.108 1.00 92.81 129 LEU A N 1
ATOM 971 C CA . LEU A 1 129 ? -21.537 -14.499 34.351 1.00 92.81 129 LEU A CA 1
ATOM 972 C C . LEU A 1 129 ? -22.799 -13.661 34.143 1.00 92.81 129 LEU A C 1
ATOM 974 O O . LEU A 1 129 ? -23.092 -12.786 34.955 1.00 92.81 129 LEU A O 1
ATOM 978 N N . SER A 1 130 ? -23.571 -13.954 33.096 1.00 94.38 130 SER A N 1
ATOM 979 C CA . SER A 1 130 ? -24.848 -13.290 32.834 1.00 94.38 130 SER A CA 1
ATOM 980 C C . SER A 1 130 ? -25.842 -13.509 33.980 1.00 94.38 130 SER A C 1
ATOM 982 O O . SER A 1 130 ? -26.454 -12.551 34.454 1.00 94.38 130 SER A O 1
ATOM 984 N N . GLN A 1 131 ? -25.943 -14.738 34.496 1.00 94.69 131 GLN A N 1
ATOM 985 C CA . GLN A 1 131 ? -26.775 -15.060 35.660 1.00 94.69 131 GLN A CA 1
ATOM 986 C C . GLN A 1 131 ? -26.271 -14.377 36.939 1.00 94.69 131 GLN A C 1
ATOM 988 O O . GLN A 1 131 ? -27.071 -13.833 37.700 1.00 94.69 131 GLN A O 1
ATOM 993 N N . ALA A 1 132 ? -24.954 -14.329 37.158 1.00 94.19 132 ALA A N 1
ATOM 994 C CA . ALA A 1 132 ? -24.373 -13.613 38.289 1.00 94.19 132 ALA A CA 1
ATOM 995 C C . ALA A 1 132 ? -24.706 -12.112 38.231 1.00 94.19 132 ALA A C 1
ATOM 997 O O . ALA A 1 132 ? -25.188 -11.552 39.213 1.00 94.19 132 ALA A O 1
ATOM 998 N N . LEU A 1 133 ? -24.533 -11.464 37.075 1.00 93.56 133 LEU A N 1
ATOM 999 C CA . LEU A 1 133 ? -24.890 -10.055 36.871 1.00 93.56 133 LEU A CA 1
ATOM 1000 C C . LEU A 1 133 ? -26.396 -9.804 37.034 1.00 93.56 133 LEU A C 1
ATOM 1002 O O . LEU A 1 133 ? -26.788 -8.759 37.554 1.00 93.56 133 LEU A O 1
ATOM 1006 N N . ALA A 1 134 ? -27.245 -10.765 36.661 1.00 94.88 134 ALA A N 1
ATOM 1007 C CA . ALA A 1 134 ? -28.679 -10.687 36.921 1.00 94.88 134 ALA A CA 1
ATOM 1008 C C . ALA A 1 134 ? -28.994 -10.674 38.429 1.00 94.88 134 ALA A C 1
ATOM 1010 O O . ALA A 1 134 ? -29.859 -9.904 38.847 1.00 94.88 134 ALA A O 1
ATOM 1011 N N . LEU A 1 135 ? -28.263 -11.435 39.259 1.00 95.19 135 LEU A N 1
ATOM 1012 C CA . LEU A 1 135 ? -28.404 -11.379 40.724 1.00 95.19 135 LEU A CA 1
ATOM 1013 C C . LEU A 1 135 ? -28.026 -10.008 41.294 1.00 95.19 135 LEU A C 1
ATOM 1015 O O . LEU A 1 135 ? -28.713 -9.527 42.190 1.00 95.19 135 LEU A O 1
ATOM 1019 N N . PHE A 1 136 ? -26.974 -9.367 40.771 1.00 94.19 136 PHE A N 1
ATOM 1020 C CA . PHE A 1 136 ? -26.627 -7.991 41.151 1.00 94.19 136 PHE A CA 1
ATOM 1021 C C . PHE A 1 136 ? -27.726 -7.004 40.742 1.00 94.19 136 PHE A C 1
ATOM 1023 O O . PHE A 1 136 ? -28.113 -6.159 41.542 1.00 94.19 136 PHE A O 1
ATOM 1030 N N . ARG A 1 137 ? -28.266 -7.131 39.522 1.00 93.69 137 ARG A N 1
ATOM 1031 C CA . ARG A 1 137 ? -29.319 -6.245 38.997 1.00 93.69 137 ARG A CA 1
ATOM 1032 C C . ARG A 1 137 ? -30.649 -6.368 39.748 1.00 93.69 137 ARG A C 1
ATOM 1034 O O . ARG A 1 137 ? -31.380 -5.390 39.838 1.00 93.69 137 ARG A O 1
ATOM 1041 N N . GLN A 1 138 ? -30.975 -7.561 40.239 1.00 93.88 138 GLN A N 1
ATOM 1042 C CA . GLN A 1 138 ? -32.190 -7.838 41.018 1.00 93.88 138 GLN A CA 1
ATOM 1043 C C . GLN A 1 138 ? -31.987 -7.653 42.532 1.00 93.88 138 GLN A C 1
ATOM 1045 O O . GLN A 1 138 ? -32.926 -7.847 43.300 1.00 93.88 138 GLN A O 1
ATOM 1050 N N . GLY A 1 139 ? -30.758 -7.370 42.969 1.00 94.12 139 GLY A N 1
ATOM 1051 C CA . GLY A 1 139 ? -30.402 -7.203 44.372 1.00 94.12 139 GLY A CA 1
ATOM 1052 C C . GLY A 1 139 ? -30.603 -5.779 44.888 1.00 94.12 139 GLY A C 1
ATOM 1053 O O . GLY A 1 139 ? -30.903 -4.854 44.136 1.00 94.12 139 GLY A O 1
ATOM 1054 N N . ALA A 1 140 ? -30.359 -5.602 46.186 1.00 95.88 140 ALA A N 1
ATOM 1055 C CA . ALA A 1 140 ? -30.264 -4.294 46.819 1.00 95.88 140 ALA A CA 1
ATOM 1056 C C . ALA A 1 140 ? -28.792 -3.915 47.002 1.00 95.88 140 ALA A C 1
ATOM 1058 O O . ALA A 1 140 ? -28.009 -4.675 47.584 1.00 95.88 140 ALA A O 1
ATOM 1059 N N . VAL A 1 141 ? -28.423 -2.723 46.530 1.00 94.88 141 VAL A N 1
ATOM 1060 C CA . VAL A 1 141 ? -27.080 -2.174 46.712 1.00 94.88 141 VAL A CA 1
ATOM 1061 C C . VAL A 1 141 ? -27.095 -1.098 47.793 1.00 94.88 141 VAL A C 1
ATOM 1063 O O . VAL A 1 141 ? -27.908 -0.176 47.768 1.00 94.88 141 VAL A O 1
ATOM 1066 N N . LEU A 1 142 ? -26.187 -1.219 48.750 1.00 94.44 142 LEU A N 1
ATOM 1067 C CA . LEU A 1 142 ? -25.851 -0.179 49.710 1.00 94.44 142 LEU A CA 1
ATOM 1068 C C . LEU A 1 142 ? -24.524 0.424 49.258 1.00 94.44 142 LEU A C 1
ATOM 1070 O O . LEU A 1 142 ? -23.561 -0.313 49.065 1.00 94.44 142 LEU A O 1
ATOM 1074 N N . MET A 1 143 ? -24.473 1.736 49.057 1.00 92.81 143 MET A N 1
ATOM 1075 C CA . MET A 1 143 ? -23.252 2.432 48.648 1.00 92.81 143 MET A CA 1
ATOM 1076 C C . MET A 1 143 ? -22.751 3.287 49.806 1.00 92.81 143 MET A C 1
ATOM 1078 O O . MET A 1 143 ? -23.487 4.140 50.300 1.00 92.81 143 MET A O 1
ATOM 1082 N N . ASP A 1 144 ? -21.515 3.049 50.231 1.00 90.75 144 ASP A N 1
ATOM 1083 C CA . ASP A 1 144 ? -20.821 3.899 51.198 1.00 90.75 144 ASP A CA 1
ATOM 1084 C C . ASP A 1 144 ? -19.867 4.840 50.462 1.00 90.75 144 ASP A C 1
ATOM 1086 O O . ASP A 1 144 ? -19.298 4.442 49.447 1.00 90.75 144 ASP A O 1
ATOM 1090 N N . GLU A 1 145 ? -19.703 6.071 50.951 1.00 91.12 145 GLU A N 1
ATOM 1091 C CA . GLU A 1 145 ? -18.954 7.139 50.257 1.00 91.12 145 GLU A CA 1
ATOM 1092 C C . GLU A 1 145 ? -19.359 7.266 48.773 1.00 91.12 145 GLU A C 1
ATOM 1094 O O . GLU A 1 145 ? -18.577 7.026 47.846 1.00 91.12 145 GLU A O 1
ATOM 1099 N N . VAL A 1 146 ? -20.643 7.575 48.543 1.00 88.75 146 VAL A N 1
ATOM 1100 C CA . VAL A 1 146 ? -21.265 7.623 47.205 1.00 88.75 146 VAL A CA 1
ATOM 1101 C C . VAL A 1 146 ? -20.547 8.575 46.244 1.00 88.75 146 VAL A C 1
ATOM 1103 O O . VAL A 1 146 ? -20.465 8.301 45.049 1.00 88.75 146 VAL A O 1
ATOM 1106 N N . ASP A 1 147 ? -19.985 9.659 46.769 1.00 88.44 147 ASP A N 1
ATOM 1107 C CA . ASP A 1 147 ? -19.175 10.631 46.044 1.00 88.44 147 ASP A CA 1
ATOM 1108 C C . ASP A 1 147 ? -17.902 10.000 45.470 1.00 88.44 147 ASP A C 1
ATOM 1110 O O . ASP A 1 147 ? -17.527 10.315 44.346 1.00 88.44 147 ASP A O 1
ATOM 1114 N N . VAL A 1 148 ? -17.273 9.064 46.187 1.00 87.69 148 VAL A N 1
ATOM 1115 C CA . VAL A 1 148 ? -16.099 8.313 45.716 1.00 87.69 148 VAL A CA 1
ATOM 1116 C C . VAL A 1 148 ? -16.516 7.150 44.818 1.00 87.69 148 VAL A C 1
ATOM 1118 O O . VAL A 1 148 ? -15.919 6.941 43.759 1.00 87.69 148 VAL A O 1
ATOM 1121 N N . VAL A 1 149 ? -17.544 6.398 45.221 1.00 88.50 149 VAL A N 1
ATOM 1122 C CA . VAL A 1 149 ? -18.028 5.202 44.513 1.00 88.50 149 VAL A CA 1
ATOM 1123 C C . VAL A 1 149 ? -18.591 5.533 43.131 1.00 88.50 149 VAL A C 1
ATOM 1125 O O . VAL A 1 149 ? -18.410 4.735 42.209 1.00 88.50 149 VAL A O 1
ATOM 1128 N N . LEU A 1 150 ? -19.234 6.692 42.965 1.00 86.94 150 LEU A N 1
ATOM 1129 C CA . LEU A 1 150 ? -19.798 7.144 41.688 1.00 86.94 150 LEU A CA 1
ATOM 1130 C C . LEU A 1 150 ? -18.927 8.173 40.960 1.00 86.94 150 LEU A C 1
ATOM 1132 O O . LEU A 1 150 ? -19.282 8.582 39.855 1.00 86.94 150 LEU A O 1
ATOM 1136 N N . HIS A 1 151 ? -17.784 8.580 41.525 1.00 86.62 151 HIS A N 1
ATOM 1137 C CA . HIS A 1 151 ? -16.912 9.549 40.866 1.00 86.62 151 HIS A CA 1
ATOM 1138 C C . HIS A 1 151 ? -16.477 9.014 39.493 1.00 86.62 151 HIS A C 1
ATOM 1140 O O . HIS A 1 151 ? -15.908 7.914 39.442 1.00 86.62 151 HIS A O 1
ATOM 1146 N N . PRO A 1 152 ? -16.643 9.777 38.397 1.00 77.31 152 PRO A N 1
ATOM 1147 C CA . PRO A 1 152 ? -16.322 9.303 37.055 1.00 77.31 152 PRO A CA 1
ATOM 1148 C C . PRO A 1 152 ? -14.857 8.878 36.958 1.00 77.31 152 PRO A C 1
ATOM 1150 O O . PRO A 1 152 ? -14.604 7.757 36.563 1.00 77.31 152 PRO A O 1
ATOM 1153 N N . LEU A 1 153 ? -13.923 9.695 37.463 1.00 76.25 153 LEU A N 1
ATOM 1154 C CA . LEU A 1 153 ? -12.478 9.412 37.400 1.00 76.25 153 LEU A CA 1
ATOM 1155 C C . LEU A 1 153 ? -11.927 8.457 38.478 1.00 76.25 153 LEU A C 1
ATOM 1157 O O . LEU A 1 153 ? -10.945 7.771 38.225 1.00 76.25 153 LEU A O 1
ATOM 1161 N N . LYS A 1 154 ? -12.498 8.419 39.696 1.00 74.25 154 LYS A N 1
ATOM 1162 C CA . LYS A 1 154 ? -11.956 7.582 40.793 1.00 74.25 154 LYS A CA 1
ATOM 1163 C C . LYS A 1 154 ? -12.547 6.179 40.800 1.00 74.25 154 LYS A C 1
ATOM 1165 O O . LYS A 1 154 ? -11.909 5.248 41.278 1.00 74.25 154 LYS A O 1
ATOM 1170 N N . SER A 1 155 ? -13.775 6.038 40.303 1.00 73.25 155 SER A N 1
ATOM 1171 C CA . SER A 1 155 ? -14.421 4.740 40.154 1.00 73.25 155 SER A CA 1
ATOM 1172 C C . SER A 1 155 ? -14.200 4.141 38.765 1.00 73.25 155 SER A C 1
ATOM 1174 O O . SER A 1 155 ? -14.520 2.963 38.585 1.00 73.25 155 SER A O 1
ATOM 1176 N N . GLU A 1 156 ? -13.716 4.915 37.779 1.00 73.38 156 GLU A N 1
ATOM 1177 C CA . GLU A 1 156 ? -13.479 4.425 36.419 1.00 73.38 156 GLU A CA 1
ATOM 1178 C C . GLU A 1 156 ? -12.552 3.221 36.423 1.00 73.38 156 GLU A C 1
ATOM 1180 O O . GLU A 1 156 ? -11.502 3.211 37.062 1.00 73.38 156 GLU A O 1
ATOM 1185 N N . LEU A 1 157 ? -12.939 2.212 35.652 1.00 70.94 157 LEU A N 1
ATOM 1186 C CA . LEU A 1 157 ? -12.059 1.108 35.326 1.00 70.94 157 LEU A CA 1
ATOM 1187 C C . LEU A 1 157 ? -11.693 1.260 33.851 1.00 70.94 157 LEU A C 1
ATOM 1189 O O . LEU A 1 157 ? -12.355 0.692 32.985 1.00 70.94 157 LEU A O 1
ATOM 1193 N N . ASN A 1 158 ? -10.674 2.080 33.584 1.00 65.56 158 ASN A N 1
ATOM 1194 C CA . ASN A 1 158 ? -10.117 2.256 32.247 1.00 65.56 158 ASN A CA 1
ATOM 1195 C C . ASN A 1 158 ? -9.381 0.982 31.851 1.00 65.56 158 ASN A C 1
ATOM 1197 O O . ASN A 1 158 ? -8.406 0.593 32.498 1.00 65.56 158 ASN A O 1
ATOM 1201 N N . PHE A 1 159 ? -9.893 0.300 30.827 1.00 66.31 159 PHE A N 1
ATOM 1202 C CA . PHE A 1 159 ? -9.461 -1.053 30.529 1.00 66.31 159 PHE A CA 1
ATOM 1203 C C . PHE A 1 159 ? -9.129 -1.254 29.038 1.00 66.31 159 PHE A C 1
ATOM 1205 O O . PHE A 1 159 ? -10.040 -1.223 28.208 1.00 66.31 159 PHE A O 1
ATOM 1212 N N . PRO A 1 160 ? -7.850 -1.496 28.675 1.00 60.25 160 PRO A N 1
ATOM 1213 C CA . PRO A 1 160 ? -7.452 -1.750 27.294 1.00 60.25 160 PRO A CA 1
ATOM 1214 C C . PRO A 1 160 ? -7.844 -3.167 26.861 1.00 60.25 160 PRO A C 1
ATOM 1216 O O . PRO A 1 160 ? -7.427 -4.164 27.452 1.00 60.25 160 PRO A O 1
ATOM 1219 N N . TYR A 1 161 ? -8.648 -3.267 25.807 1.00 61.94 161 TYR A N 1
ATOM 1220 C CA . TYR A 1 161 ? -9.026 -4.546 25.211 1.00 61.94 161 TYR A CA 1
ATOM 1221 C C . TYR A 1 161 ? -7.920 -5.084 24.285 1.00 61.94 161 TYR A C 1
ATOM 1223 O O . TYR A 1 161 ? -7.221 -4.306 23.642 1.00 61.94 161 TYR A O 1
ATOM 1231 N N . GLY A 1 162 ? -7.790 -6.414 24.189 1.00 63.50 162 GLY A N 1
ATOM 1232 C CA . GLY A 1 162 ? -6.812 -7.086 23.322 1.00 63.50 162 GLY A CA 1
ATOM 1233 C C . GLY A 1 162 ? -5.811 -7.981 24.069 1.00 63.50 162 GLY A C 1
ATOM 1234 O O . GLY A 1 162 ? -5.960 -8.193 25.284 1.00 63.50 162 GLY A O 1
ATOM 1235 N N . PRO A 1 163 ? -4.828 -8.560 23.350 1.00 57.06 163 PRO A N 1
ATOM 1236 C CA . PRO A 1 163 ? -3.734 -9.312 23.959 1.00 57.06 163 PRO A CA 1
ATOM 1237 C C . PRO A 1 163 ? -2.983 -8.443 24.977 1.00 57.06 163 PRO A C 1
ATOM 1239 O O . PRO A 1 163 ? -2.827 -7.238 24.796 1.00 57.06 163 PRO A O 1
ATOM 1242 N N . LYS A 1 164 ? -2.552 -9.054 26.088 1.00 59.56 164 LYS A N 1
ATOM 1243 C CA . LYS A 1 164 ? -1.719 -8.366 27.080 1.00 59.56 164 LYS A CA 1
ATOM 1244 C C . LYS A 1 164 ? -0.320 -8.216 26.498 1.00 59.56 164 LYS A C 1
ATOM 1246 O O . LYS A 1 164 ? 0.383 -9.214 26.372 1.00 59.56 164 LYS A O 1
ATOM 1251 N N . GLU A 1 165 ? 0.071 -6.990 26.190 1.00 60.25 165 GLU A N 1
ATOM 1252 C CA . GLU A 1 165 ? 1.456 -6.673 25.861 1.00 60.25 165 GLU A CA 1
ATOM 1253 C C . GLU A 1 165 ? 2.184 -6.148 27.109 1.00 60.25 165 GLU A C 1
ATOM 1255 O O . GLU A 1 165 ? 1.596 -5.382 27.882 1.00 60.25 165 GLU A O 1
ATOM 1260 N N . PRO A 1 166 ? 3.437 -6.568 27.362 1.00 54.06 166 PRO A N 1
ATOM 1261 C CA . PRO A 1 166 ? 4.236 -6.032 28.457 1.00 54.06 166 PRO A CA 1
ATOM 1262 C C . PRO A 1 166 ? 4.446 -4.520 28.288 1.00 54.06 166 PRO A C 1
ATOM 1264 O O . PRO A 1 166 ? 5.021 -4.063 27.304 1.00 54.06 166 PRO A O 1
ATOM 1267 N N . LEU A 1 167 ? 3.995 -3.734 29.269 1.00 52.81 167 LEU A N 1
ATOM 1268 C CA . LEU A 1 167 ? 4.193 -2.275 29.317 1.00 52.81 167 LEU A CA 1
ATOM 1269 C C . LEU A 1 167 ? 5.593 -1.882 29.827 1.00 52.81 167 LEU A C 1
ATOM 1271 O O . LEU A 1 167 ? 5.935 -0.704 29.893 1.00 52.81 167 LEU A O 1
ATOM 1275 N N . ASP A 1 168 ? 6.402 -2.860 30.233 1.00 51.91 168 ASP A N 1
ATOM 1276 C CA . ASP A 1 168 ? 7.691 -2.675 30.898 1.00 51.91 168 ASP A CA 1
ATOM 1277 C C . ASP A 1 168 ? 8.874 -2.532 29.934 1.00 51.91 168 ASP A C 1
ATOM 1279 O O . ASP A 1 168 ? 10.022 -2.554 30.370 1.00 51.91 168 ASP A O 1
ATOM 1283 N N . GLY A 1 169 ? 8.633 -2.345 28.637 1.00 50.22 169 GLY A N 1
ATOM 1284 C CA . GLY A 1 169 ? 9.734 -2.162 27.697 1.00 50.22 169 GLY A CA 1
ATOM 1285 C C . GLY A 1 169 ? 10.498 -3.437 27.346 1.00 50.22 169 GLY A C 1
ATOM 1286 O O . GLY A 1 169 ? 11.526 -3.341 26.689 1.00 50.22 169 GLY A O 1
ATOM 1287 N N . SER A 1 170 ? 10.039 -4.616 27.784 1.00 49.25 170 SER A N 1
ATOM 1288 C CA . SER A 1 170 ? 10.697 -5.901 27.492 1.00 49.25 170 SER A CA 1
ATOM 1289 C C . SER A 1 170 ? 10.410 -6.439 26.083 1.00 49.25 170 SER A C 1
ATOM 1291 O O . SER A 1 170 ? 11.059 -7.379 25.627 1.00 49.25 170 SER A O 1
ATOM 1293 N N . SER A 1 171 ? 9.456 -5.834 25.371 1.00 50.19 171 SER A N 1
ATOM 1294 C CA . SER A 1 171 ? 9.233 -6.078 23.946 1.00 50.19 171 SER A CA 1
ATOM 1295 C C . SER A 1 171 ? 10.300 -5.353 23.111 1.00 50.19 171 SER A C 1
ATOM 1297 O O . SER A 1 171 ? 10.619 -4.205 23.430 1.00 50.19 171 SER A O 1
ATOM 1299 N N . PRO A 1 172 ? 10.777 -5.925 21.988 1.00 50.25 172 PRO A N 1
ATOM 1300 C CA . PRO A 1 172 ? 11.699 -5.266 21.050 1.00 50.25 172 PRO A CA 1
ATOM 1301 C C . PRO A 1 172 ? 11.228 -3.900 20.507 1.00 50.25 172 PRO A C 1
ATOM 1303 O O . PRO A 1 172 ? 11.979 -3.233 19.805 1.00 50.25 172 PRO A O 1
ATOM 1306 N N . ARG A 1 173 ? 9.981 -3.495 20.789 1.00 46.88 173 ARG A N 1
ATOM 1307 C CA . ARG A 1 173 ? 9.313 -2.286 20.281 1.00 46.88 173 ARG A CA 1
ATOM 1308 C C . ARG A 1 173 ? 9.133 -1.159 21.306 1.00 46.88 173 ARG A C 1
ATOM 1310 O O . ARG A 1 173 ? 8.425 -0.202 21.011 1.00 46.88 173 ARG A O 1
ATOM 1317 N N . ALA A 1 174 ? 9.681 -1.254 22.518 1.00 51.78 174 ALA A N 1
ATOM 1318 C CA . ALA A 1 174 ? 9.342 -0.304 23.580 1.00 51.78 174 ALA A CA 1
ATOM 1319 C C . ALA A 1 174 ? 10.563 0.426 24.177 1.00 51.78 174 ALA A C 1
ATOM 1321 O O . ALA A 1 174 ? 11.430 -0.157 24.822 1.00 51.78 174 ALA A O 1
ATOM 1322 N N . PHE A 1 175 ? 10.583 1.752 24.003 1.00 54.00 175 PHE A N 1
ATOM 1323 C CA . PHE A 1 175 ? 11.678 2.680 24.323 1.00 54.00 175 PHE A CA 1
ATOM 1324 C C . PHE A 1 175 ? 11.833 3.030 25.822 1.00 54.00 175 PHE A C 1
ATOM 1326 O O . PHE A 1 175 ? 12.124 4.177 26.160 1.00 54.00 175 PHE A O 1
ATOM 1333 N N . ARG A 1 176 ? 11.614 2.088 26.754 1.00 54.41 176 ARG A N 1
ATOM 1334 C CA . ARG A 1 176 ? 11.568 2.383 28.209 1.00 54.41 176 ARG A CA 1
ATOM 1335 C C . ARG A 1 176 ? 12.820 3.092 28.731 1.00 54.41 176 ARG A C 1
ATOM 1337 O O . ARG A 1 176 ? 12.708 3.989 29.560 1.00 54.41 176 ARG A O 1
ATOM 1344 N N . TRP A 1 177 ? 13.990 2.664 28.269 1.00 55.31 177 TRP A N 1
ATOM 1345 C CA . TRP A 1 177 ? 15.278 3.246 28.654 1.00 55.31 177 TRP A CA 1
ATOM 1346 C C . TRP A 1 177 ? 15.791 4.223 27.602 1.00 55.31 177 TRP A C 1
ATOM 1348 O O . TRP A 1 177 ? 16.384 5.239 27.946 1.00 55.31 177 TRP A O 1
ATOM 1358 N N . THR A 1 178 ? 15.481 3.959 26.335 1.00 54.88 178 THR A N 1
ATOM 1359 C CA . THR A 1 178 ? 15.904 4.763 25.189 1.00 54.88 178 THR A CA 1
ATOM 1360 C C . THR A 1 178 ? 15.292 6.159 25.208 1.00 54.88 178 THR A C 1
ATOM 1362 O O . THR A 1 178 ? 16.014 7.125 25.016 1.00 54.88 178 THR A O 1
ATOM 1365 N N . LEU A 1 179 ? 13.997 6.312 25.513 1.00 55.69 179 LEU A N 1
ATOM 1366 C CA . LEU A 1 179 ? 13.349 7.629 25.524 1.00 55.69 179 LEU A CA 1
ATOM 1367 C C . LEU A 1 179 ? 13.898 8.550 26.634 1.00 55.69 179 LEU A C 1
ATOM 1369 O O . LEU A 1 179 ? 14.275 9.677 26.315 1.00 55.69 179 LEU A O 1
ATOM 1373 N N . PRO A 1 180 ? 14.021 8.115 27.907 1.00 62.25 180 PRO A N 1
ATOM 1374 C CA . PRO A 1 180 ? 14.715 8.911 28.917 1.00 62.25 180 PRO A CA 1
ATOM 1375 C C . PRO A 1 180 ? 16.165 9.218 28.533 1.00 62.25 180 PRO A C 1
ATOM 1377 O O . PRO A 1 180 ? 16.602 10.349 28.719 1.00 62.25 180 PRO A O 1
ATOM 1380 N N . MET A 1 181 ? 16.902 8.255 27.966 1.00 64.88 181 MET A N 1
ATOM 1381 C CA . MET A 1 181 ? 18.279 8.479 27.507 1.00 64.88 181 MET A CA 1
ATOM 1382 C C . MET A 1 181 ? 18.353 9.540 26.397 1.00 64.88 181 MET A C 1
ATOM 1384 O O . MET A 1 181 ? 19.185 10.434 26.500 1.00 64.88 181 MET A O 1
ATOM 1388 N N . HIS A 1 182 ? 17.445 9.527 25.418 1.00 59.66 182 HIS A N 1
ATOM 1389 C CA . HIS A 1 182 ? 17.366 10.551 24.368 1.00 59.66 182 HIS A CA 1
ATOM 1390 C C . HIS A 1 182 ? 16.955 11.931 24.909 1.00 59.66 182 HIS A C 1
ATOM 1392 O O . HIS A 1 182 ? 17.478 12.955 24.473 1.00 59.66 182 HIS A O 1
ATOM 1398 N N . LEU A 1 183 ? 16.067 11.985 25.909 1.00 63.69 183 LEU A N 1
ATOM 1399 C CA . LEU A 1 183 ? 15.747 13.234 26.611 1.00 63.69 183 LEU A CA 1
ATOM 1400 C C . LEU A 1 183 ? 16.968 13.790 27.364 1.00 63.69 183 LEU A C 1
ATOM 1402 O O . LEU A 1 183 ? 17.189 15.003 27.374 1.00 63.69 183 LEU A O 1
ATOM 1406 N N . PHE A 1 184 ? 17.792 12.919 27.955 1.00 68.31 184 PHE A N 1
ATOM 1407 C CA . PHE A 1 184 ? 19.064 13.316 28.559 1.00 68.31 184 PHE A CA 1
ATOM 1408 C C . PHE A 1 184 ? 20.097 13.753 27.510 1.00 68.31 184 PHE A C 1
ATOM 1410 O O . PHE A 1 184 ? 20.794 14.740 27.738 1.00 68.31 184 PHE A O 1
ATOM 1417 N N . GLU A 1 185 ? 20.177 13.094 26.351 1.00 63.28 185 GLU A N 1
ATOM 1418 C CA . GLU A 1 185 ? 21.035 13.524 25.237 1.00 63.28 185 GLU A CA 1
ATOM 1419 C C . GLU A 1 185 ? 20.683 14.939 24.767 1.00 63.28 185 GLU A C 1
ATOM 1421 O O . GLU A 1 185 ? 21.583 15.765 24.622 1.00 63.28 185 GLU A O 1
ATOM 1426 N N . ALA A 1 186 ? 19.392 15.263 24.622 1.00 60.88 186 ALA A N 1
ATOM 1427 C CA . ALA A 1 186 ? 18.943 16.612 24.277 1.00 60.88 186 ALA A CA 1
ATOM 1428 C C . ALA A 1 186 ? 19.392 17.659 25.314 1.00 60.88 186 ALA A C 1
ATOM 1430 O O . ALA A 1 186 ? 19.817 18.759 24.954 1.00 60.88 186 ALA A O 1
ATOM 1431 N N . PHE A 1 187 ? 19.366 17.307 26.604 1.00 70.19 187 PHE A N 1
ATOM 1432 C CA . PHE A 1 187 ? 19.857 18.173 27.677 1.00 70.19 187 PHE A CA 1
ATOM 1433 C C . PHE A 1 187 ? 21.378 18.390 27.603 1.00 70.19 187 PHE A C 1
ATOM 1435 O O . PHE A 1 187 ? 21.852 19.525 27.703 1.00 70.19 187 PHE A O 1
ATOM 1442 N N . PHE A 1 188 ? 22.156 17.328 27.379 1.00 69.06 188 PHE A N 1
ATOM 1443 C CA . PHE A 1 188 ? 23.611 17.434 27.222 1.00 69.06 188 PHE A CA 1
ATOM 1444 C C . PHE A 1 188 ? 24.006 18.191 25.949 1.00 69.06 188 PHE A C 1
ATOM 1446 O O . PHE A 1 188 ? 24.971 18.959 25.967 1.00 69.06 188 PHE A O 1
ATOM 1453 N N . LEU A 1 189 ? 23.237 18.042 24.871 1.00 59.25 189 LEU A N 1
ATOM 1454 C CA . LEU A 1 189 ? 23.420 18.787 23.634 1.00 59.25 189 LEU A CA 1
ATOM 1455 C C . LEU A 1 189 ? 23.139 20.280 23.832 1.00 59.25 189 LEU A C 1
ATOM 1457 O O . LEU A 1 189 ? 23.969 21.110 23.465 1.00 59.25 189 LEU A O 1
ATOM 1461 N N . ALA A 1 190 ? 22.025 20.631 24.479 1.00 63.56 190 ALA A N 1
ATOM 1462 C CA . ALA A 1 190 ? 21.713 22.015 24.827 1.00 63.56 190 ALA A CA 1
ATOM 1463 C C . ALA A 1 190 ? 22.819 22.640 25.695 1.00 63.56 190 ALA A C 1
ATOM 1465 O O . ALA A 1 190 ? 23.242 23.773 25.459 1.00 63.56 190 ALA A O 1
ATOM 1466 N N . GLN A 1 191 ? 23.363 21.881 26.652 1.00 70.88 191 GLN A N 1
ATOM 1467 C CA . GLN A 1 191 ? 24.492 22.323 27.470 1.00 70.88 191 GLN A CA 1
ATOM 1468 C C . GLN A 1 191 ? 25.774 22.535 26.643 1.00 70.88 191 GLN A C 1
ATOM 1470 O O . GLN A 1 191 ? 26.515 23.489 26.892 1.00 70.88 191 GLN A O 1
ATOM 1475 N N . ALA A 1 192 ? 26.045 21.674 25.660 1.00 61.22 192 ALA A N 1
ATOM 1476 C CA . ALA A 1 192 ? 27.185 21.811 24.756 1.00 61.22 192 ALA A CA 1
ATOM 1477 C C . ALA A 1 192 ? 27.048 23.031 23.827 1.00 61.22 192 ALA A C 1
ATOM 1479 O O . ALA A 1 192 ? 28.014 23.774 23.667 1.00 61.22 192 ALA A O 1
ATOM 1480 N N . ILE A 1 193 ? 25.849 23.290 23.290 1.00 59.44 193 ILE A N 1
ATOM 1481 C CA . ILE A 1 193 ? 25.535 24.464 22.455 1.00 59.44 193 ILE A CA 1
ATOM 1482 C C . ILE A 1 193 ? 25.714 25.763 23.250 1.00 59.44 193 ILE A C 1
ATOM 1484 O O . ILE A 1 193 ? 26.330 26.713 22.766 1.00 59.44 193 ILE A O 1
ATOM 1488 N N . LEU A 1 194 ? 25.234 25.795 24.499 1.00 69.12 194 LEU A N 1
ATOM 1489 C CA . LEU A 1 194 ? 25.419 26.941 25.393 1.00 69.12 194 LEU A CA 1
ATOM 1490 C C . LEU A 1 194 ? 26.905 27.207 25.675 1.00 69.12 194 LEU A C 1
ATOM 1492 O O . LEU A 1 194 ? 27.345 28.353 25.623 1.00 69.12 194 LEU A O 1
ATOM 1496 N N . LYS A 1 195 ? 27.702 26.155 25.911 1.00 68.19 195 LYS A N 1
ATOM 1497 C CA . LYS A 1 195 ? 29.161 26.275 26.091 1.00 68.19 195 LYS A CA 1
ATOM 1498 C C . LYS A 1 195 ? 29.892 26.712 24.818 1.00 68.19 195 LYS A C 1
ATOM 1500 O O . LYS A 1 195 ? 30.922 27.369 24.918 1.00 68.19 195 LYS A O 1
ATOM 1505 N N . ALA A 1 196 ? 29.364 26.381 23.643 1.00 60.59 196 ALA A N 1
ATOM 1506 C CA . ALA A 1 196 ? 29.910 26.767 22.342 1.00 60.59 196 ALA A CA 1
ATOM 1507 C C . ALA A 1 196 ? 29.425 28.148 21.849 1.00 60.59 196 ALA A C 1
ATOM 1509 O O . ALA A 1 196 ? 29.628 28.495 20.685 1.00 60.59 196 ALA A O 1
ATOM 1510 N N . GLY A 1 197 ? 28.776 28.946 22.708 1.00 69.25 197 GLY A N 1
ATOM 1511 C CA . GLY A 1 197 ? 28.313 30.292 22.360 1.00 69.25 197 GLY A CA 1
ATOM 1512 C C . GLY A 1 197 ? 27.154 30.306 21.358 1.00 69.25 197 GLY A C 1
ATOM 1513 O O . GLY A 1 197 ? 27.072 31.216 20.538 1.00 69.25 197 GLY A O 1
ATOM 1514 N N . GLY A 1 198 ? 26.284 29.291 21.388 1.00 57.00 198 GLY A N 1
ATOM 1515 C CA . GLY A 1 198 ? 25.114 29.187 20.508 1.00 57.00 198 GLY A CA 1
ATOM 1516 C C . GLY A 1 198 ? 25.377 28.503 19.164 1.00 57.00 198 GLY A C 1
ATOM 1517 O O . GLY A 1 198 ? 24.460 28.396 18.356 1.00 57.00 198 GLY A O 1
ATOM 1518 N N . LYS A 1 199 ? 26.599 28.013 18.915 1.00 51.34 199 LYS A N 1
ATOM 1519 C CA . LYS A 1 199 ? 26.919 27.208 17.726 1.00 51.34 199 LYS A CA 1
ATOM 1520 C C . LYS A 1 199 ? 26.711 25.722 18.014 1.00 51.34 199 LYS A C 1
ATOM 1522 O O . LYS A 1 199 ? 27.192 25.216 19.027 1.00 51.34 199 LYS A O 1
ATOM 1527 N N . ILE A 1 200 ? 26.020 25.023 17.115 1.00 53.75 200 ILE A N 1
ATOM 1528 C CA . ILE A 1 200 ? 25.864 23.566 17.189 1.00 53.75 200 ILE A CA 1
ATOM 1529 C C . ILE A 1 200 ? 27.226 22.921 16.880 1.00 53.75 200 ILE A C 1
ATOM 1531 O O . ILE A 1 200 ? 27.824 23.235 15.850 1.00 53.75 200 ILE A O 1
ATOM 1535 N N . PRO A 1 201 ? 27.776 22.063 17.761 1.00 55.44 201 PRO A N 1
ATOM 1536 C CA . PRO A 1 201 ? 29.015 21.352 17.465 1.00 55.44 201 PRO A CA 1
ATOM 1537 C C . PRO A 1 201 ? 28.791 20.382 16.296 1.00 55.44 201 PRO A C 1
ATOM 1539 O O . PRO A 1 201 ? 27.886 19.556 16.372 1.00 55.44 201 PRO A O 1
ATOM 1542 N N . ALA A 1 202 ? 29.644 20.411 15.267 1.00 49.91 202 ALA A N 1
ATOM 1543 C CA . ALA A 1 202 ? 29.535 19.558 14.067 1.00 49.91 202 ALA A CA 1
ATOM 1544 C C . ALA A 1 202 ? 29.405 18.046 14.371 1.00 49.91 202 ALA A C 1
ATOM 1546 O O . ALA A 1 202 ? 28.813 17.285 13.613 1.00 49.91 202 ALA A O 1
ATOM 1547 N N . ASN A 1 203 ? 29.912 17.606 15.526 1.00 51.97 203 ASN A N 1
ATOM 1548 C CA . ASN A 1 203 ? 29.869 16.210 15.970 1.00 51.97 203 ASN A CA 1
ATOM 1549 C C . ASN A 1 203 ? 28.487 15.777 16.503 1.00 51.97 203 ASN A C 1
ATOM 1551 O O . ASN A 1 203 ? 28.260 14.586 16.713 1.00 51.97 203 ASN A O 1
ATOM 1555 N N . ALA A 1 204 ? 27.594 16.728 16.792 1.00 44.50 204 ALA A N 1
ATOM 1556 C CA . ALA A 1 204 ? 26.257 16.463 17.309 1.00 44.50 204 ALA A CA 1
ATOM 1557 C C . ALA A 1 204 ? 25.244 16.189 16.194 1.00 44.50 204 ALA A C 1
ATOM 1559 O O . ALA A 1 204 ? 24.471 15.248 16.334 1.00 44.50 204 ALA A O 1
ATOM 1560 N N . GLU A 1 205 ? 25.305 16.937 15.086 1.00 43.69 205 GLU A N 1
ATOM 1561 C CA . GLU A 1 205 ? 24.442 16.730 13.911 1.00 43.69 205 GLU A CA 1
ATOM 1562 C C . GLU A 1 205 ? 24.605 15.308 13.360 1.00 43.69 205 GLU A C 1
ATOM 1564 O O . GLU A 1 205 ? 23.616 14.587 13.221 1.00 43.69 205 GLU A O 1
ATOM 1569 N N . ALA A 1 206 ? 25.853 14.851 13.201 1.00 43.84 206 ALA A N 1
ATOM 1570 C CA . ALA A 1 206 ? 26.167 13.504 12.723 1.00 43.84 206 ALA A CA 1
ATOM 1571 C C . ALA A 1 206 ? 25.623 12.382 13.634 1.00 43.84 206 ALA 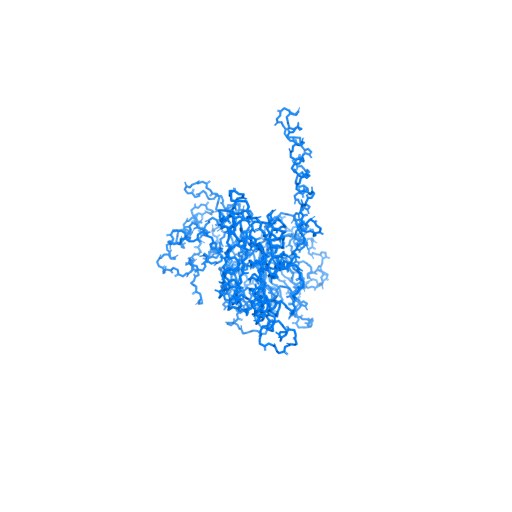A C 1
ATOM 1573 O O . ALA A 1 206 ? 25.155 11.360 13.138 1.00 43.84 206 ALA A O 1
ATOM 1574 N N . ARG A 1 207 ? 25.636 12.568 14.965 1.00 45.75 207 ARG A N 1
ATOM 1575 C CA . ARG A 1 207 ? 25.176 11.547 15.928 1.00 45.75 207 ARG A CA 1
ATOM 1576 C C . ARG A 1 207 ? 23.656 11.437 16.006 1.00 45.75 207 ARG A C 1
ATOM 1578 O O . ARG A 1 207 ? 23.144 10.323 16.068 1.00 45.75 207 ARG A O 1
ATOM 1585 N N . THR A 1 208 ? 22.937 12.560 15.966 1.00 45.53 208 THR A N 1
ATOM 1586 C CA . THR A 1 208 ? 21.465 12.555 15.923 1.00 45.53 208 THR A CA 1
ATOM 1587 C C . THR A 1 208 ? 20.930 11.973 14.619 1.00 45.53 208 THR A C 1
ATOM 1589 O O . THR A 1 208 ? 19.940 11.244 14.640 1.00 45.53 208 THR A O 1
ATOM 1592 N N . GLU A 1 209 ? 21.606 12.226 13.496 1.00 41.69 209 GLU A N 1
ATOM 1593 C CA . GLU A 1 209 ? 21.257 11.612 12.216 1.00 41.69 209 GLU A CA 1
ATOM 1594 C C . GLU A 1 209 ? 21.517 10.101 12.246 1.00 41.69 209 GLU A C 1
ATOM 1596 O O . GLU A 1 209 ? 20.634 9.319 11.921 1.00 41.69 209 GLU A O 1
ATOM 1601 N N . GLU A 1 210 ? 22.685 9.657 12.712 1.00 41.84 210 GLU A N 1
ATOM 1602 C CA . GLU A 1 210 ? 23.037 8.234 12.790 1.00 41.84 210 GLU A CA 1
ATOM 1603 C C . GLU A 1 210 ? 22.124 7.432 13.741 1.00 41.84 210 GLU A C 1
ATOM 1605 O O . GLU A 1 210 ? 21.719 6.308 13.426 1.00 41.84 210 GLU A O 1
ATOM 1610 N N . GLN A 1 211 ? 21.710 8.015 14.870 1.00 41.00 211 GLN A N 1
ATOM 1611 C CA . GLN A 1 211 ? 20.764 7.388 15.801 1.00 41.00 211 GLN A CA 1
ATOM 1612 C C . GLN A 1 211 ? 19.335 7.329 15.234 1.00 41.00 211 GLN A C 1
ATOM 1614 O O . GLN A 1 211 ? 18.699 6.276 15.326 1.00 41.00 211 GLN A O 1
ATOM 1619 N N . ALA A 1 212 ? 18.847 8.394 14.583 1.00 41.41 212 ALA A N 1
ATOM 1620 C CA . ALA A 1 212 ? 17.557 8.377 13.883 1.00 41.41 212 ALA A CA 1
ATOM 1621 C C . ALA A 1 212 ? 17.549 7.343 12.745 1.00 41.41 212 ALA A C 1
ATOM 1623 O O . ALA A 1 212 ? 16.587 6.588 12.592 1.00 41.41 212 ALA A O 1
ATOM 1624 N N . ARG A 1 213 ? 18.665 7.232 12.012 1.00 45.31 213 ARG A N 1
ATOM 1625 C CA . ARG A 1 213 ? 18.873 6.217 10.973 1.00 45.31 213 ARG A CA 1
ATOM 1626 C C . ARG A 1 213 ? 18.857 4.796 11.532 1.00 45.31 213 ARG A C 1
ATOM 1628 O O . ARG A 1 213 ? 18.275 3.906 10.920 1.00 45.31 213 ARG A O 1
ATOM 1635 N N . THR A 1 214 ? 19.445 4.584 12.706 1.00 40.66 214 THR A N 1
ATOM 1636 C CA . THR A 1 214 ? 19.493 3.270 13.364 1.00 40.66 214 THR A CA 1
ATOM 1637 C C . THR A 1 214 ? 18.113 2.829 13.859 1.00 40.66 214 THR A C 1
ATOM 1639 O O . THR A 1 214 ? 17.731 1.677 13.663 1.00 40.66 214 THR A O 1
ATOM 1642 N N . VAL A 1 215 ? 17.329 3.737 14.451 1.00 42.91 215 VAL A N 1
ATOM 1643 C CA . VAL A 1 215 ? 15.955 3.445 14.902 1.00 42.91 215 VAL A CA 1
ATOM 1644 C C . VAL A 1 215 ? 15.020 3.211 13.710 1.00 42.91 215 VAL A C 1
ATOM 1646 O O . VAL A 1 215 ? 14.282 2.227 13.714 1.00 42.91 215 VAL A O 1
ATOM 1649 N N . ALA A 1 216 ? 15.114 4.032 12.657 1.00 44.91 216 ALA A N 1
ATOM 1650 C CA . ALA A 1 216 ? 14.358 3.838 11.418 1.00 44.91 216 ALA A CA 1
ATOM 1651 C C . ALA A 1 216 ? 14.710 2.504 10.733 1.00 44.91 216 ALA A C 1
ATOM 1653 O O . ALA A 1 216 ? 13.817 1.741 10.370 1.00 44.91 216 ALA A O 1
ATOM 1654 N N . ALA A 1 217 ? 15.997 2.152 10.639 1.00 45.06 217 ALA A N 1
ATOM 1655 C CA . ALA A 1 217 ? 16.439 0.876 10.072 1.00 45.06 217 ALA A CA 1
ATOM 1656 C C . ALA A 1 217 ? 15.963 -0.346 10.887 1.00 45.06 217 ALA A C 1
ATOM 1658 O O . ALA A 1 217 ? 15.668 -1.402 10.317 1.00 45.06 217 ALA A O 1
ATOM 1659 N N . LEU A 1 218 ? 15.861 -0.222 12.216 1.00 40.91 218 LEU A N 1
ATOM 1660 C CA . LEU A 1 218 ? 15.334 -1.272 13.095 1.00 40.91 218 LEU A CA 1
ATOM 1661 C C . LEU A 1 218 ? 13.805 -1.413 12.988 1.00 40.91 218 LEU A C 1
ATOM 1663 O O . LEU A 1 218 ? 13.309 -2.541 12.957 1.00 40.91 218 LEU A O 1
ATOM 1667 N N . GLU A 1 219 ? 13.059 -0.308 12.865 1.00 47.00 219 GLU A N 1
ATOM 1668 C CA . GLU A 1 219 ? 11.612 -0.336 12.599 1.00 47.00 219 GLU A CA 1
ATOM 1669 C C . GLU A 1 219 ? 11.294 -0.931 11.222 1.00 47.00 219 GLU A C 1
ATOM 1671 O O . GLU A 1 219 ? 10.425 -1.803 11.122 1.00 47.00 219 GLU A O 1
ATOM 1676 N N . VAL A 1 220 ? 12.034 -0.537 10.179 1.00 50.88 220 VAL A N 1
ATOM 1677 C CA . VAL A 1 220 ? 11.885 -1.069 8.815 1.00 50.88 220 VAL A CA 1
ATOM 1678 C C . VAL A 1 220 ? 12.181 -2.570 8.782 1.00 50.88 220 VAL A C 1
ATOM 1680 O O . VAL A 1 220 ? 11.396 -3.334 8.227 1.00 50.88 220 VAL A O 1
ATOM 1683 N N . ARG A 1 221 ? 13.236 -3.054 9.457 1.00 49.44 221 ARG A N 1
ATOM 1684 C CA . ARG A 1 221 ? 13.519 -4.502 9.551 1.00 49.44 221 ARG A CA 1
ATOM 1685 C C . ARG A 1 221 ? 12.438 -5.297 10.289 1.00 49.44 221 ARG A C 1
ATOM 1687 O O . ARG A 1 221 ? 12.210 -6.449 9.938 1.00 49.44 221 ARG A O 1
ATOM 1694 N N . ALA A 1 222 ? 11.779 -4.713 11.289 1.00 48.88 222 ALA A N 1
ATOM 1695 C CA . ALA A 1 222 ? 10.727 -5.378 12.064 1.00 48.88 222 ALA A CA 1
ATOM 1696 C C . ALA A 1 222 ? 9.344 -5.374 11.378 1.00 48.88 222 ALA A C 1
ATOM 1698 O O . ALA A 1 222 ? 8.422 -6.038 11.859 1.00 48.88 222 ALA A O 1
ATOM 1699 N N . THR A 1 223 ? 9.189 -4.609 10.294 1.00 61.88 223 THR A N 1
ATOM 1700 C CA . THR A 1 223 ? 7.929 -4.418 9.552 1.00 61.88 223 THR A CA 1
ATOM 1701 C C . THR A 1 223 ? 8.070 -4.675 8.046 1.00 61.88 223 THR A C 1
ATOM 1703 O O . THR A 1 223 ? 7.097 -4.518 7.306 1.00 61.88 223 THR A O 1
ATOM 1706 N N . SER A 1 224 ? 9.253 -5.105 7.588 1.00 71.44 224 SER A N 1
ATOM 1707 C CA . SER A 1 224 ? 9.502 -5.448 6.188 1.00 71.44 224 SER A CA 1
ATOM 1708 C C . SER A 1 224 ? 8.779 -6.729 5.802 1.00 71.44 224 SER A C 1
ATOM 1710 O O . SER A 1 224 ? 8.894 -7.737 6.499 1.00 71.44 224 SER A O 1
ATOM 1712 N N . VAL A 1 225 ? 8.113 -6.694 4.658 1.00 76.88 225 VAL A N 1
ATOM 1713 C CA . VAL A 1 225 ? 7.434 -7.827 4.036 1.00 76.88 225 VAL A CA 1
ATOM 1714 C C . VAL A 1 225 ? 8.246 -8.255 2.823 1.00 76.88 225 VAL A C 1
ATOM 1716 O O . VAL A 1 225 ? 8.543 -7.424 1.969 1.00 76.88 225 VAL A O 1
ATOM 1719 N N . ARG A 1 226 ? 8.660 -9.526 2.775 1.00 83.25 226 ARG A N 1
ATOM 1720 C CA . ARG A 1 226 ? 9.686 -10.005 1.822 1.00 83.25 226 ARG A CA 1
ATOM 1721 C C . ARG A 1 226 ? 9.284 -11.253 1.055 1.00 83.25 226 ARG A C 1
ATOM 1723 O O . ARG A 1 226 ? 10.071 -11.777 0.273 1.00 83.25 226 ARG A O 1
ATOM 1730 N N . THR A 1 227 ? 8.093 -11.772 1.316 1.00 88.75 227 THR A N 1
ATOM 1731 C CA . THR A 1 227 ? 7.579 -12.957 0.640 1.00 88.75 227 THR A CA 1
ATOM 1732 C C . THR A 1 227 ? 6.279 -12.639 -0.075 1.00 88.75 227 THR A C 1
ATOM 1734 O O . THR A 1 227 ? 5.473 -11.824 0.378 1.00 88.75 227 THR A O 1
ATOM 1737 N N . TRP A 1 228 ? 6.027 -13.350 -1.172 1.00 92.44 228 TRP A N 1
ATOM 1738 C CA . TRP A 1 228 ? 4.754 -13.265 -1.881 1.00 92.44 228 TRP A CA 1
ATOM 1739 C C . TRP A 1 228 ? 3.547 -13.568 -0.977 1.00 92.44 228 TRP A C 1
ATOM 1741 O O . TRP A 1 228 ? 2.511 -12.917 -1.095 1.00 92.44 228 TRP A O 1
ATOM 1751 N N . ALA A 1 229 ? 3.678 -14.515 -0.042 1.00 90.44 229 ALA A N 1
ATOM 1752 C CA . ALA A 1 229 ? 2.606 -14.876 0.884 1.00 90.44 229 ALA A CA 1
ATOM 1753 C C . ALA A 1 229 ? 2.212 -13.706 1.803 1.00 90.44 229 ALA A C 1
ATOM 1755 O O . ALA A 1 229 ? 1.027 -13.436 1.994 1.00 90.44 229 ALA A O 1
ATOM 1756 N N . GLU A 1 230 ? 3.196 -12.981 2.336 1.00 89.94 230 GLU A N 1
ATOM 1757 C CA . GLU A 1 230 ? 2.964 -11.790 3.156 1.00 89.94 230 GLU A CA 1
ATOM 1758 C C . GLU A 1 230 ? 2.358 -10.640 2.334 1.00 89.94 230 GLU A C 1
ATOM 1760 O O . GLU A 1 230 ? 1.410 -9.999 2.789 1.00 89.94 230 GLU A O 1
ATOM 1765 N N . ILE A 1 231 ? 2.843 -10.412 1.106 1.00 90.81 231 ILE A N 1
ATOM 1766 C CA . ILE A 1 231 ? 2.292 -9.399 0.183 1.00 90.81 231 ILE A CA 1
ATOM 1767 C C . ILE A 1 231 ? 0.830 -9.719 -0.151 1.00 90.81 231 ILE A C 1
ATOM 1769 O O . ILE A 1 231 ? -0.051 -8.867 -0.031 1.00 90.81 231 ILE A O 1
ATOM 1773 N N . SER A 1 232 ? 0.549 -10.977 -0.489 1.00 90.69 232 SER A N 1
ATOM 1774 C CA . SER A 1 232 ? -0.804 -11.460 -0.778 1.00 90.69 232 SER A CA 1
ATOM 1775 C C . SER A 1 232 ? -1.740 -11.295 0.416 1.00 90.69 232 SER A C 1
ATOM 1777 O O . SER A 1 232 ? -2.913 -10.965 0.243 1.00 90.69 232 SER A O 1
ATOM 1779 N N . ALA A 1 233 ? -1.237 -11.485 1.639 1.00 89.62 233 ALA A N 1
ATOM 1780 C CA . ALA A 1 233 ? -2.018 -11.273 2.851 1.00 89.62 233 ALA A CA 1
ATOM 1781 C C . ALA A 1 233 ? -2.395 -9.794 3.050 1.00 89.62 233 ALA A C 1
ATOM 1783 O O . ALA A 1 233 ? -3.512 -9.509 3.486 1.00 89.62 233 ALA A O 1
ATOM 1784 N N . ILE A 1 234 ? -1.513 -8.852 2.689 1.00 88.75 234 ILE A N 1
ATOM 1785 C CA . ILE A 1 234 ? -1.830 -7.413 2.696 1.00 88.75 234 ILE A CA 1
ATOM 1786 C C . ILE A 1 234 ? -2.944 -7.112 1.692 1.00 88.75 234 ILE A C 1
ATOM 1788 O O . ILE A 1 234 ? -3.930 -6.471 2.056 1.00 88.75 234 ILE A O 1
ATOM 1792 N N . ALA A 1 235 ? -2.817 -7.605 0.458 1.00 88.94 235 ALA A N 1
ATOM 1793 C CA . ALA A 1 235 ? -3.827 -7.434 -0.585 1.00 88.94 235 ALA A CA 1
ATOM 1794 C C . ALA A 1 235 ? -5.196 -8.017 -0.168 1.00 88.94 235 ALA A C 1
ATOM 1796 O O . ALA A 1 235 ? -6.241 -7.380 -0.331 1.00 88.94 235 ALA A O 1
ATOM 1797 N N . ALA A 1 236 ? -5.197 -9.196 0.462 1.00 87.62 236 ALA A N 1
ATOM 1798 C CA . ALA A 1 236 ? -6.405 -9.810 1.006 1.00 87.62 236 ALA A CA 1
ATOM 1799 C C . ALA A 1 236 ? -7.024 -8.974 2.141 1.00 87.62 236 ALA A C 1
ATOM 1801 O O . ALA A 1 236 ? -8.232 -8.746 2.150 1.00 87.62 236 ALA A O 1
ATOM 1802 N N . ALA A 1 237 ? -6.212 -8.457 3.071 1.00 86.69 237 ALA A N 1
ATOM 1803 C CA . ALA A 1 237 ? -6.687 -7.591 4.152 1.00 86.69 237 ALA A CA 1
ATOM 1804 C C . ALA A 1 237 ? -7.243 -6.254 3.630 1.00 86.69 237 ALA A C 1
ATOM 1806 O O . ALA A 1 237 ? -8.220 -5.728 4.168 1.00 86.69 237 ALA A O 1
ATOM 1807 N N . ALA A 1 238 ? -6.661 -5.715 2.557 1.00 87.38 238 ALA A N 1
ATOM 1808 C CA . ALA A 1 238 ? -7.138 -4.504 1.897 1.00 87.38 238 ALA A CA 1
ATOM 1809 C C . ALA A 1 238 ? -8.541 -4.666 1.288 1.00 87.38 238 ALA A C 1
ATOM 1811 O O . ALA A 1 238 ? -9.274 -3.682 1.180 1.00 87.38 238 ALA A O 1
ATOM 1812 N N . SER A 1 239 ? -8.937 -5.902 0.979 1.00 79.56 239 SER A N 1
ATOM 1813 C CA . SER A 1 239 ? -10.210 -6.239 0.335 1.00 79.56 239 SER A CA 1
ATOM 1814 C C . SER A 1 239 ? -11.411 -6.303 1.293 1.00 79.56 239 SER A C 1
ATOM 1816 O O . SER A 1 239 ? -12.508 -6.639 0.859 1.00 79.56 239 SER A O 1
ATOM 1818 N N . ASP A 1 240 ? -11.240 -5.997 2.587 1.00 77.75 240 ASP A N 1
ATOM 1819 C CA . ASP A 1 240 ? -12.364 -5.968 3.534 1.00 77.75 240 ASP A CA 1
ATOM 1820 C C . ASP A 1 240 ? -13.322 -4.763 3.328 1.00 77.75 240 ASP A C 1
ATOM 1822 O O . ASP A 1 240 ? -12.922 -3.663 2.927 1.00 77.75 240 ASP A O 1
ATOM 1826 N N . ASP A 1 241 ? -14.603 -4.956 3.671 1.00 69.50 241 ASP A N 1
ATOM 1827 C CA . ASP A 1 241 ? -15.668 -3.941 3.560 1.00 69.50 241 ASP A CA 1
ATOM 1828 C C . ASP A 1 241 ? -15.588 -2.827 4.625 1.00 69.50 241 ASP A C 1
ATOM 1830 O O . ASP A 1 241 ? -16.488 -1.986 4.754 1.00 69.50 241 ASP A O 1
ATOM 1834 N N . THR A 1 242 ? -14.487 -2.708 5.373 1.00 79.06 242 THR A N 1
ATOM 1835 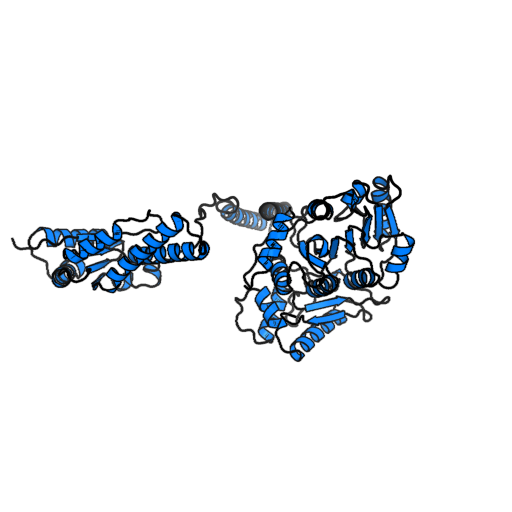C CA . THR A 1 242 ? -14.266 -1.663 6.388 1.00 79.06 242 THR A CA 1
ATOM 1836 C C . THR A 1 242 ? -13.244 -0.608 5.940 1.00 79.06 242 THR A C 1
ATOM 1838 O O . THR A 1 242 ? -12.324 -0.880 5.177 1.00 79.06 242 THR A O 1
ATOM 1841 N N . TRP A 1 243 ? -13.422 0.657 6.333 1.00 86.00 243 TRP A N 1
ATOM 1842 C CA . TRP A 1 243 ? -12.435 1.720 6.056 1.00 86.00 243 TRP A CA 1
ATOM 1843 C C . TRP A 1 243 ? -11.358 1.770 7.147 1.00 86.00 243 TRP A C 1
ATOM 1845 O O . TRP A 1 243 ? -10.834 2.832 7.482 1.00 86.00 243 TRP A O 1
ATOM 1855 N N . ARG A 1 244 ? -11.077 0.624 7.779 1.00 84.44 244 ARG A N 1
ATOM 1856 C CA . ARG A 1 244 ? -10.103 0.541 8.865 1.00 84.44 244 ARG A CA 1
ATOM 1857 C C . ARG A 1 244 ? -8.690 0.694 8.296 1.00 84.44 244 ARG A C 1
ATOM 1859 O O . ARG A 1 244 ? -8.413 0.097 7.249 1.00 84.44 244 ARG A O 1
ATOM 1866 N N . PRO A 1 245 ? -7.804 1.449 8.974 1.00 83.00 245 PRO A N 1
ATOM 1867 C CA . PRO A 1 245 ? -6.397 1.516 8.600 1.00 83.00 245 PRO A CA 1
ATOM 1868 C C . PRO A 1 245 ? -5.782 0.117 8.547 1.00 83.00 245 PRO A C 1
ATOM 1870 O O . PRO A 1 245 ? -6.017 -0.690 9.450 1.00 83.00 245 PRO A O 1
ATOM 1873 N N . LEU A 1 246 ? -5.003 -0.159 7.502 1.00 85.12 246 LEU A N 1
ATOM 1874 C CA . LEU A 1 246 ? -4.189 -1.369 7.439 1.00 85.12 246 LEU A CA 1
ATOM 1875 C C . LEU A 1 246 ? -2.937 -1.207 8.318 1.00 85.12 246 LEU A C 1
ATOM 1877 O O . LEU A 1 246 ? -2.519 -0.075 8.590 1.00 85.12 246 LEU A O 1
ATOM 1881 N N . PRO A 1 247 ? -2.331 -2.318 8.775 1.00 79.25 247 PRO A N 1
ATOM 1882 C CA . PRO A 1 247 ? -1.031 -2.280 9.427 1.00 79.25 247 PRO A CA 1
ATOM 1883 C C . PRO A 1 247 ? 0.013 -1.629 8.519 1.00 79.25 247 PRO A C 1
ATOM 1885 O O . PRO A 1 247 ? 0.018 -1.848 7.309 1.00 79.25 247 PRO A O 1
ATOM 1888 N N . ARG A 1 248 ? 0.921 -0.861 9.119 1.00 75.81 248 ARG A N 1
ATOM 1889 C CA . ARG A 1 248 ? 2.062 -0.290 8.404 1.00 75.81 248 ARG A CA 1
ATOM 1890 C C . ARG A 1 248 ? 3.129 -1.369 8.251 1.00 75.81 248 ARG A C 1
ATOM 1892 O O . ARG A 1 248 ? 3.804 -1.714 9.218 1.00 75.81 248 ARG A O 1
ATOM 1899 N N . LEU A 1 249 ? 3.208 -1.922 7.052 1.00 79.62 249 LEU A N 1
ATOM 1900 C CA . LEU A 1 249 ? 4.184 -2.921 6.629 1.00 79.62 249 LEU A CA 1
ATOM 1901 C C . LEU A 1 249 ? 4.897 -2.374 5.402 1.00 79.62 249 LEU A C 1
ATOM 1903 O O . LEU A 1 249 ? 4.255 -1.679 4.625 1.00 79.62 249 LEU A O 1
ATOM 1907 N N . PHE A 1 250 ? 6.174 -2.689 5.215 1.00 80.12 250 PHE A N 1
ATOM 1908 C CA . PHE A 1 250 ? 6.968 -2.177 4.095 1.00 80.12 250 PHE A CA 1
ATOM 1909 C C . PHE A 1 250 ? 7.314 -3.318 3.139 1.00 80.12 250 PHE A C 1
ATOM 1911 O O . PHE A 1 250 ? 8.234 -4.090 3.429 1.00 80.12 250 PHE A O 1
ATOM 1918 N N . PRO A 1 251 ? 6.560 -3.488 2.038 1.00 84.62 251 PRO A N 1
ATOM 1919 C CA . PRO A 1 251 ? 6.901 -4.465 1.016 1.00 84.62 251 PRO A CA 1
ATOM 1920 C C . PRO A 1 251 ? 8.265 -4.133 0.410 1.00 84.62 251 PRO A C 1
ATOM 1922 O O . PRO A 1 251 ? 8.471 -3.021 -0.059 1.00 84.62 251 PRO A O 1
ATOM 1925 N N . GLN A 1 252 ? 9.175 -5.102 0.423 1.00 84.25 252 GLN A N 1
ATOM 1926 C CA . GLN A 1 252 ? 10.412 -5.076 -0.353 1.00 84.25 252 GLN A CA 1
ATOM 1927 C C . GLN A 1 252 ? 10.212 -6.027 -1.520 1.00 84.25 252 GLN A C 1
ATOM 1929 O O . GLN A 1 252 ? 10.277 -7.250 -1.356 1.00 84.25 252 GLN A O 1
ATOM 1934 N N . VAL A 1 253 ? 9.872 -5.465 -2.673 1.00 89.81 253 VAL A N 1
ATOM 1935 C CA . VAL A 1 253 ? 9.443 -6.241 -3.833 1.00 89.81 253 VAL A CA 1
ATOM 1936 C C . VAL A 1 253 ? 10.594 -6.306 -4.826 1.00 89.81 253 VAL A C 1
ATOM 1938 O O . VAL A 1 253 ? 11.358 -5.366 -4.988 1.00 89.81 253 VAL A O 1
ATOM 1941 N N . SER A 1 254 ? 10.750 -7.455 -5.472 1.00 93.06 254 SER A N 1
ATOM 1942 C CA . SER A 1 254 ? 11.659 -7.596 -6.605 1.00 93.06 254 SER A CA 1
ATOM 1943 C C . SER A 1 254 ? 11.000 -8.451 -7.670 1.00 93.06 254 SER A C 1
ATOM 1945 O O . SER A 1 254 ? 10.230 -9.367 -7.355 1.00 93.06 254 SER A O 1
ATOM 1947 N N . PHE A 1 255 ? 11.347 -8.204 -8.933 1.00 96.69 255 PHE A N 1
ATOM 1948 C CA . PHE A 1 255 ? 10.894 -9.053 -10.030 1.00 96.69 255 PHE A CA 1
ATOM 1949 C C . PHE A 1 255 ? 11.270 -10.514 -9.805 1.00 96.69 255 PHE A C 1
ATOM 1951 O O . PHE A 1 255 ? 10.444 -11.395 -10.016 1.00 96.69 255 PHE A O 1
ATOM 1958 N N . ARG A 1 256 ? 12.482 -10.776 -9.303 1.00 94.50 256 ARG A N 1
ATOM 1959 C CA . ARG A 1 256 ? 12.950 -12.135 -9.024 1.00 94.50 256 ARG A CA 1
ATOM 1960 C C . ARG A 1 256 ? 12.033 -12.872 -8.047 1.00 94.50 256 ARG A C 1
ATOM 1962 O O . ARG A 1 256 ? 11.608 -13.987 -8.333 1.00 94.50 256 ARG A O 1
ATOM 1969 N N . MET A 1 257 ? 11.694 -12.233 -6.927 1.00 94.69 257 MET A N 1
ATOM 1970 C CA . MET A 1 257 ? 10.779 -12.800 -5.930 1.00 94.69 257 MET A CA 1
ATOM 1971 C C . MET A 1 257 ? 9.407 -13.118 -6.538 1.00 94.69 257 MET A C 1
ATOM 1973 O O . MET A 1 257 ? 8.840 -14.172 -6.256 1.00 94.69 257 MET A O 1
ATOM 1977 N N . LEU A 1 258 ? 8.866 -12.214 -7.357 1.00 96.81 258 LEU A N 1
ATOM 1978 C CA . LEU A 1 258 ? 7.556 -12.400 -7.978 1.00 96.81 258 LEU A CA 1
ATOM 1979 C C . LEU A 1 258 ? 7.576 -13.495 -9.044 1.00 96.81 258 LEU A C 1
ATOM 1981 O O . LEU A 1 258 ? 6.677 -14.328 -9.055 1.00 96.81 258 LEU A O 1
ATOM 1985 N N . LEU A 1 259 ? 8.606 -13.545 -9.891 1.00 97.38 259 LEU A N 1
ATOM 1986 C CA . LEU A 1 259 ? 8.773 -14.609 -10.881 1.00 97.38 259 LEU A CA 1
ATOM 1987 C C . LEU A 1 259 ? 8.876 -15.977 -10.210 1.00 97.38 259 LEU A C 1
ATOM 1989 O O . LEU A 1 259 ? 8.200 -16.907 -10.630 1.00 97.38 259 LEU A O 1
ATOM 1993 N N . ASP A 1 260 ? 9.660 -16.107 -9.141 1.00 95.75 260 ASP A N 1
ATOM 1994 C CA . ASP A 1 260 ? 9.802 -17.381 -8.430 1.00 95.75 260 ASP A CA 1
ATOM 1995 C C . ASP A 1 260 ? 8.502 -17.828 -7.747 1.00 95.75 260 ASP A C 1
ATOM 1997 O O . ASP A 1 260 ? 8.232 -19.025 -7.666 1.00 95.75 260 ASP A O 1
ATOM 2001 N N . ALA A 1 261 ? 7.671 -16.885 -7.299 1.00 96.69 261 ALA A N 1
ATOM 2002 C CA . ALA A 1 261 ? 6.399 -17.194 -6.654 1.00 96.69 261 ALA A CA 1
ATOM 2003 C C . ALA A 1 261 ? 5.240 -17.445 -7.636 1.00 96.69 261 ALA A C 1
ATOM 2005 O O . ALA A 1 261 ? 4.373 -18.269 -7.349 1.00 96.69 261 ALA A O 1
ATOM 2006 N N . LEU A 1 262 ? 5.198 -16.723 -8.759 1.00 97.00 262 LEU A N 1
ATOM 2007 C CA . LEU A 1 262 ? 4.040 -16.663 -9.663 1.00 97.00 262 LEU A CA 1
ATOM 2008 C C . LEU A 1 262 ? 4.281 -17.338 -11.014 1.00 97.00 262 LEU A C 1
ATOM 2010 O O . LEU A 1 262 ? 3.330 -17.733 -11.681 1.00 97.00 262 LEU A O 1
ATOM 2014 N N . VAL A 1 263 ? 5.543 -17.493 -11.408 1.00 97.00 263 VAL A N 1
ATOM 2015 C CA . VAL A 1 263 ? 5.971 -18.176 -12.635 1.00 97.00 263 VAL A CA 1
ATOM 2016 C C . VAL A 1 263 ? 7.092 -19.170 -12.276 1.00 97.00 263 VAL A C 1
ATOM 2018 O O . VAL A 1 263 ? 8.235 -19.021 -12.720 1.00 97.00 263 VAL A O 1
ATOM 2021 N N . PRO A 1 264 ? 6.822 -20.155 -11.394 1.00 95.44 264 PRO A N 1
ATOM 2022 C CA . PRO A 1 264 ? 7.861 -21.031 -10.847 1.00 95.44 264 PRO A CA 1
ATOM 2023 C C . PRO A 1 264 ? 8.485 -21.947 -11.908 1.00 95.44 264 PRO A C 1
ATOM 2025 O O . PRO A 1 264 ? 9.638 -22.345 -11.763 1.00 95.44 264 PRO A O 1
ATOM 2028 N N . ASP A 1 265 ? 7.740 -22.261 -12.970 1.00 95.75 265 ASP A N 1
ATOM 2029 C CA . ASP A 1 265 ? 8.263 -22.972 -14.132 1.00 95.75 265 ASP A CA 1
ATOM 2030 C C . ASP A 1 265 ? 9.149 -22.035 -14.961 1.00 95.75 265 ASP A C 1
ATOM 2032 O O . ASP A 1 265 ? 8.660 -21.137 -15.653 1.00 95.75 265 ASP A O 1
ATOM 2036 N N . VAL A 1 266 ? 10.462 -22.228 -14.856 1.00 93.38 266 VAL A N 1
ATOM 2037 C CA . VAL A 1 266 ? 11.466 -21.382 -15.507 1.00 93.38 266 VAL A CA 1
ATOM 2038 C C . VAL A 1 266 ? 11.348 -21.457 -17.028 1.00 93.38 266 VAL A C 1
ATOM 2040 O O . VAL A 1 266 ? 11.461 -20.423 -17.674 1.00 93.38 266 VAL A O 1
ATOM 2043 N N . ASP A 1 267 ? 11.015 -22.621 -17.591 1.00 93.88 267 ASP A N 1
ATOM 2044 C CA . ASP A 1 267 ? 10.917 -22.810 -19.045 1.00 93.88 267 ASP A CA 1
ATOM 2045 C C . ASP A 1 267 ? 9.721 -22.058 -19.658 1.00 93.88 267 ASP A C 1
ATOM 2047 O O . ASP A 1 267 ? 9.679 -21.810 -20.863 1.00 93.88 267 ASP A O 1
ATOM 2051 N N . SER A 1 268 ? 8.754 -21.654 -18.826 1.00 93.25 268 SER A N 1
ATOM 2052 C CA . SER A 1 268 ? 7.611 -20.826 -19.231 1.00 93.25 268 SER A CA 1
ATOM 2053 C C . SER A 1 268 ? 7.908 -19.317 -19.242 1.00 93.25 268 SER A C 1
ATOM 2055 O O . SER A 1 268 ? 7.073 -18.513 -19.678 1.00 93.25 268 SER A O 1
ATOM 2057 N N . ARG A 1 269 ? 9.080 -18.902 -18.744 1.00 96.56 269 ARG A N 1
ATOM 2058 C CA . ARG A 1 269 ? 9.507 -17.498 -18.710 1.00 96.56 269 ARG A CA 1
ATOM 2059 C C . ARG A 1 269 ? 10.048 -17.084 -20.076 1.00 96.56 269 ARG A C 1
ATOM 2061 O O . ARG A 1 269 ? 10.681 -17.859 -20.783 1.00 96.56 269 ARG A O 1
ATOM 2068 N N . SER A 1 270 ? 9.832 -15.824 -20.441 1.00 96.88 270 SER A N 1
ATOM 2069 C CA . SER A 1 270 ? 10.404 -15.260 -21.674 1.00 96.88 270 SER A CA 1
ATOM 2070 C C . SER A 1 270 ? 11.916 -15.025 -21.577 1.00 96.88 270 SER A C 1
ATOM 2072 O O . SER A 1 270 ? 12.582 -14.854 -22.595 1.00 96.88 270 SER A O 1
ATOM 2074 N N . HIS A 1 271 ? 12.437 -14.950 -20.347 1.00 96.94 271 HIS A N 1
ATOM 2075 C CA . HIS A 1 271 ? 13.790 -14.516 -20.020 1.00 96.94 271 HIS A CA 1
ATOM 2076 C C . HIS A 1 271 ? 14.151 -13.141 -20.598 1.00 96.94 271 HIS A C 1
ATOM 2078 O O . HIS A 1 271 ? 15.308 -12.881 -20.934 1.00 96.94 271 HIS A O 1
ATOM 2084 N N . PHE A 1 272 ? 13.155 -12.256 -20.702 1.00 98.44 272 PHE A N 1
ATOM 2085 C CA . PHE A 1 272 ? 13.303 -10.919 -21.259 1.00 98.44 272 PHE A CA 1
ATOM 2086 C C . PHE A 1 272 ? 12.736 -9.862 -20.307 1.00 98.44 272 PHE A C 1
ATOM 2088 O O . PHE A 1 272 ? 11.575 -9.939 -19.895 1.00 98.44 272 PHE A O 1
ATOM 2095 N N . ALA A 1 273 ? 13.554 -8.865 -19.969 1.00 98.38 273 ALA A N 1
ATOM 2096 C CA . ALA A 1 273 ? 13.159 -7.744 -19.121 1.00 98.38 273 ALA A CA 1
ATOM 2097 C C . ALA A 1 273 ? 13.407 -6.396 -19.811 1.00 98.38 273 ALA A C 1
ATOM 2099 O O . ALA A 1 273 ? 14.410 -6.204 -20.498 1.00 98.38 273 ALA A O 1
ATOM 2100 N N . VAL A 1 274 ? 12.492 -5.450 -19.621 1.00 98.69 274 VAL A N 1
ATOM 2101 C CA . VAL A 1 274 ? 12.598 -4.086 -20.143 1.00 98.69 274 VAL A CA 1
ATOM 2102 C C . VAL A 1 274 ? 12.740 -3.117 -18.975 1.00 98.69 274 VAL A C 1
ATOM 2104 O O . VAL A 1 274 ? 11.926 -3.139 -18.052 1.00 98.69 274 VAL A O 1
ATOM 2107 N N . ASN A 1 275 ? 13.760 -2.265 -19.030 1.00 98.19 275 ASN A N 1
ATOM 2108 C CA . ASN A 1 275 ? 14.017 -1.207 -18.061 1.00 98.19 275 ASN A CA 1
ATOM 2109 C C . ASN A 1 275 ? 14.001 0.152 -18.769 1.00 98.19 275 ASN A C 1
ATOM 2111 O O . ASN A 1 275 ? 14.893 0.444 -19.563 1.00 98.19 275 ASN A O 1
ATOM 2115 N N . ILE A 1 276 ? 12.979 0.961 -18.497 1.00 97.75 276 ILE A N 1
ATOM 2116 C CA . ILE A 1 276 ? 12.842 2.328 -19.002 1.00 97.75 276 ILE A CA 1
ATOM 2117 C C . ILE A 1 276 ? 13.208 3.288 -17.868 1.00 97.75 276 ILE A C 1
ATOM 2119 O O . ILE A 1 276 ? 12.597 3.221 -16.802 1.00 97.75 276 ILE A O 1
ATOM 2123 N N . GLY A 1 277 ? 14.209 4.140 -18.107 1.00 94.94 277 GLY A N 1
ATOM 2124 C CA . GLY A 1 277 ? 14.860 4.937 -17.062 1.00 94.94 277 GLY A CA 1
ATOM 2125 C C . GLY A 1 277 ? 15.909 4.118 -16.318 1.00 94.94 277 GLY A C 1
ATOM 2126 O O . GLY A 1 277 ? 15.840 3.905 -15.106 1.00 94.94 277 GLY A O 1
ATOM 2127 N N . ALA A 1 278 ? 16.842 3.539 -17.075 1.00 95.12 278 ALA A N 1
ATOM 2128 C CA . ALA A 1 278 ? 17.819 2.603 -16.532 1.00 95.12 278 ALA A CA 1
ATOM 2129 C C . ALA A 1 278 ? 18.914 3.276 -15.688 1.00 95.12 278 ALA A C 1
ATOM 2131 O O . ALA A 1 278 ? 19.555 2.600 -14.883 1.00 95.12 278 ALA A O 1
ATOM 2132 N N . ARG A 1 279 ? 19.143 4.584 -15.853 1.00 94.38 279 ARG A N 1
ATOM 2133 C CA . ARG A 1 279 ? 20.234 5.340 -15.227 1.00 94.38 279 ARG A CA 1
ATOM 2134 C C . ARG A 1 279 ? 21.563 4.614 -15.412 1.00 94.38 279 ARG A C 1
ATOM 2136 O O . ARG A 1 279 ? 21.968 4.375 -16.541 1.00 94.38 279 ARG A O 1
ATOM 2143 N N . ASP A 1 280 ? 22.264 4.254 -14.339 1.00 94.62 280 ASP A N 1
ATOM 2144 C CA . ASP A 1 280 ? 23.529 3.515 -14.424 1.00 94.62 280 ASP A CA 1
ATOM 2145 C C . ASP A 1 280 ? 23.365 1.988 -14.532 1.00 94.62 280 ASP A C 1
ATOM 2147 O O . ASP A 1 280 ? 24.367 1.277 -14.645 1.00 94.62 280 ASP A O 1
ATOM 2151 N N . GLY A 1 281 ? 22.131 1.486 -14.502 1.00 92.06 281 GLY A N 1
ATOM 2152 C CA . GLY A 1 281 ? 21.800 0.071 -14.606 1.00 92.06 281 GLY A CA 1
ATOM 2153 C C . GLY A 1 281 ? 22.164 -0.754 -13.374 1.00 92.06 281 GLY A C 1
ATOM 2154 O O . GLY A 1 281 ? 22.294 -1.966 -13.501 1.00 92.06 281 GLY A O 1
ATOM 2155 N N . ILE A 1 282 ? 22.417 -0.135 -12.212 1.00 90.62 282 ILE A N 1
ATOM 2156 C CA . ILE A 1 282 ? 22.755 -0.843 -10.965 1.00 90.62 282 ILE A CA 1
ATOM 2157 C C . ILE A 1 282 ? 22.013 -0.248 -9.768 1.00 90.62 282 ILE A C 1
ATOM 2159 O O . ILE A 1 282 ? 21.385 -0.979 -8.999 1.00 90.62 282 ILE A O 1
ATOM 2163 N N . ILE A 1 283 ? 22.146 1.059 -9.552 1.00 84.06 283 ILE A N 1
ATOM 2164 C CA . ILE A 1 283 ? 21.661 1.721 -8.343 1.00 84.06 283 ILE A CA 1
ATOM 2165 C C . ILE A 1 283 ? 20.138 1.878 -8.444 1.00 84.06 283 ILE A C 1
ATOM 2167 O O . ILE A 1 283 ? 19.642 2.443 -9.412 1.00 84.06 283 ILE A O 1
ATOM 2171 N N . HIS A 1 284 ? 19.407 1.362 -7.448 1.00 78.44 284 HIS A N 1
ATOM 2172 C CA . HIS A 1 284 ? 17.933 1.293 -7.427 1.00 78.44 284 HIS A CA 1
ATOM 2173 C C . HIS A 1 284 ? 17.304 0.552 -8.632 1.00 78.44 284 HIS A C 1
ATOM 2175 O O . HIS A 1 284 ? 16.112 0.663 -8.898 1.00 78.44 284 HIS A O 1
ATOM 2181 N N . ASP A 1 285 ? 18.080 -0.272 -9.349 1.00 88.44 285 ASP A N 1
ATOM 2182 C CA . ASP A 1 285 ? 17.595 -0.999 -10.524 1.00 88.44 285 ASP A CA 1
ATOM 2183 C C . ASP A 1 285 ? 17.085 -2.407 -10.163 1.00 88.44 285 ASP A C 1
ATOM 2185 O O . ASP A 1 285 ? 17.852 -3.326 -9.860 1.00 88.44 285 ASP A O 1
ATOM 2189 N N . GLN A 1 286 ? 15.766 -2.596 -10.240 1.00 91.44 286 GLN A N 1
ATOM 2190 C CA . GLN A 1 286 ? 15.098 -3.877 -9.980 1.00 91.44 286 GLN A CA 1
ATOM 2191 C C . GLN A 1 286 ? 15.287 -4.918 -11.098 1.00 91.44 286 GLN A C 1
ATOM 2193 O O . GLN A 1 286 ? 15.043 -6.109 -10.879 1.00 91.44 286 GLN A O 1
ATOM 2198 N N . VAL A 1 287 ? 15.714 -4.500 -12.293 1.00 96.06 287 VAL A N 1
ATOM 2199 C CA . VAL A 1 287 ? 15.951 -5.368 -13.455 1.00 96.06 287 VAL A CA 1
ATOM 2200 C C . VAL A 1 287 ? 17.389 -5.892 -13.481 1.00 96.06 287 VAL A C 1
ATOM 2202 O O . VAL A 1 287 ? 17.611 -7.034 -13.885 1.00 96.06 287 VAL A O 1
ATOM 2205 N N . TYR A 1 288 ? 18.363 -5.125 -12.982 1.00 95.38 288 TYR A N 1
ATOM 2206 C CA . TYR A 1 288 ? 19.776 -5.525 -12.967 1.00 95.38 288 TYR A CA 1
ATOM 2207 C C . TYR A 1 288 ? 20.059 -6.923 -12.372 1.00 95.38 288 TYR A C 1
ATOM 2209 O O . TYR A 1 288 ? 20.838 -7.673 -12.970 1.00 95.38 288 TYR A O 1
ATOM 2217 N N . PRO A 1 289 ? 19.426 -7.357 -11.257 1.00 95.06 289 PRO A N 1
ATOM 2218 C CA . PRO A 1 289 ? 19.594 -8.722 -10.758 1.00 95.06 289 PRO A CA 1
ATOM 2219 C C . PRO A 1 289 ? 19.232 -9.804 -11.785 1.00 95.06 289 PRO A C 1
ATOM 2221 O O . PRO A 1 289 ? 19.915 -10.821 -11.847 1.00 95.06 289 PRO A O 1
ATOM 2224 N N . LEU A 1 290 ? 18.217 -9.576 -12.626 1.00 96.19 290 LEU A N 1
ATOM 2225 C CA . LEU A 1 290 ? 17.828 -10.517 -13.680 1.00 96.19 290 LEU A CA 1
ATOM 2226 C C . LEU A 1 290 ? 18.879 -10.571 -14.793 1.00 96.19 290 LEU A C 1
ATOM 2228 O O . LEU A 1 290 ? 19.219 -11.653 -15.272 1.00 96.19 290 LEU A O 1
ATOM 2232 N N . PHE A 1 291 ? 19.449 -9.423 -15.170 1.00 96.06 291 PHE A N 1
ATOM 2233 C CA . PHE A 1 291 ? 20.550 -9.365 -16.136 1.00 96.06 291 PHE A CA 1
ATOM 2234 C C . PHE A 1 291 ? 21.779 -10.139 -15.653 1.00 96.06 291 PHE A C 1
ATOM 2236 O O . PHE A 1 291 ? 22.364 -10.901 -16.421 1.00 96.06 291 PHE A O 1
ATOM 2243 N N . LYS A 1 292 ? 22.123 -10.050 -14.361 1.00 94.88 292 LYS A N 1
ATOM 2244 C CA . LYS A 1 292 ? 23.193 -10.871 -13.763 1.00 94.88 292 LYS A CA 1
ATOM 2245 C C . LYS A 1 292 ? 22.931 -12.374 -13.839 1.00 94.88 292 LYS A C 1
ATOM 2247 O O . LYS A 1 292 ? 23.877 -13.157 -13.841 1.00 94.88 292 LYS A O 1
ATOM 2252 N N . GLU A 1 293 ? 21.666 -12.769 -13.870 1.00 92.44 293 GLU A N 1
ATOM 2253 C CA . GLU A 1 293 ? 21.224 -14.161 -13.962 1.00 92.44 293 GLU A CA 1
ATOM 2254 C C . GLU A 1 293 ? 21.045 -14.632 -15.415 1.00 92.44 293 GLU A C 1
ATOM 2256 O O . GLU A 1 293 ? 20.598 -15.754 -15.649 1.00 92.44 293 GLU A O 1
ATOM 2261 N N . GLY A 1 294 ? 21.427 -13.803 -16.393 1.00 93.62 294 GLY A N 1
ATOM 2262 C CA . GLY A 1 294 ? 21.444 -14.157 -17.810 1.00 93.62 294 GLY A CA 1
ATOM 2263 C C . GLY A 1 294 ? 20.169 -13.815 -18.577 1.00 93.62 294 GLY A C 1
ATOM 2264 O O . GLY A 1 294 ? 20.015 -14.294 -19.701 1.00 93.62 294 GLY A O 1
ATOM 2265 N N . TYR A 1 295 ? 19.266 -12.998 -18.019 1.00 96.50 295 TYR A N 1
ATOM 2266 C CA . TYR A 1 295 ? 18.138 -12.468 -18.792 1.00 96.50 295 TYR A CA 1
ATOM 2267 C C . TYR A 1 295 ? 18.642 -11.628 -19.966 1.00 96.50 295 TYR A C 1
ATOM 2269 O O . TYR A 1 295 ? 19.564 -10.822 -19.825 1.00 96.50 295 TYR A O 1
ATOM 2277 N N . GLY A 1 296 ? 17.986 -11.787 -21.114 1.00 97.62 296 GLY A N 1
ATOM 2278 C CA . GLY A 1 296 ? 18.034 -10.785 -22.167 1.00 97.62 296 GLY A CA 1
ATOM 2279 C C . GLY A 1 296 ? 17.182 -9.576 -21.790 1.00 97.62 296 GLY A C 1
ATOM 2280 O O . GLY A 1 296 ? 16.378 -9.613 -20.852 1.00 97.62 296 GLY A O 1
ATOM 2281 N N . GLY A 1 297 ? 17.330 -8.483 -22.524 1.00 97.25 297 GLY A N 1
ATOM 2282 C CA . GLY A 1 297 ? 16.501 -7.325 -22.250 1.00 97.25 297 GLY A CA 1
ATOM 2283 C C . GLY A 1 297 ? 16.844 -6.070 -23.010 1.00 97.25 297 GLY A C 1
ATOM 2284 O O . GLY A 1 297 ? 17.752 -6.032 -23.836 1.00 97.25 297 GLY A O 1
ATOM 2285 N N . LEU A 1 298 ? 16.088 -5.028 -22.692 1.00 98.12 298 LEU A N 1
ATOM 2286 C CA . LEU A 1 298 ? 16.215 -3.704 -23.275 1.00 98.12 298 LEU A CA 1
ATOM 2287 C C . LEU A 1 298 ? 16.281 -2.670 -22.148 1.00 98.12 298 LEU A C 1
ATOM 2289 O O . LEU A 1 298 ? 15.303 -2.485 -21.427 1.00 98.12 298 LEU A O 1
ATOM 2293 N N . ALA A 1 299 ? 17.431 -2.016 -22.001 1.00 98.06 299 ALA A N 1
ATOM 2294 C CA . ALA A 1 299 ? 17.644 -0.898 -21.091 1.00 98.06 299 ALA A CA 1
ATOM 2295 C C . ALA A 1 299 ? 17.624 0.414 -21.888 1.00 98.06 299 ALA A C 1
ATOM 2297 O O . ALA A 1 299 ? 18.415 0.585 -22.818 1.00 98.06 299 ALA A O 1
ATOM 2298 N N . ILE A 1 300 ? 16.710 1.316 -21.542 1.00 97.94 300 ILE A N 1
ATOM 2299 C CA . ILE A 1 300 ? 16.505 2.602 -22.214 1.00 97.94 300 ILE A CA 1
ATOM 2300 C C . ILE A 1 300 ? 16.812 3.717 -21.219 1.00 97.94 300 ILE A C 1
ATOM 2302 O O . ILE A 1 300 ? 16.261 3.735 -20.118 1.00 97.94 300 ILE A O 1
ATOM 2306 N N . GLU A 1 301 ? 17.672 4.645 -21.618 1.00 96.62 301 GLU A N 1
ATOM 2307 C CA . GLU A 1 301 ? 18.055 5.811 -20.827 1.00 96.62 301 GLU A CA 1
ATOM 2308 C C . GLU A 1 301 ? 18.174 7.036 -21.738 1.00 96.62 301 GLU A C 1
ATOM 2310 O O . GLU A 1 301 ? 18.712 6.946 -22.837 1.00 96.62 301 GLU A O 1
ATOM 2315 N N . ALA A 1 302 ? 17.656 8.183 -21.305 1.00 93.75 302 ALA A N 1
ATOM 2316 C CA . ALA A 1 302 ? 17.648 9.404 -22.103 1.00 93.75 302 ALA A CA 1
ATOM 2317 C C . ALA A 1 302 ? 18.839 10.317 -21.783 1.00 93.75 302 ALA A C 1
ATOM 2319 O O . ALA A 1 302 ? 19.344 11.007 -22.671 1.00 93.75 302 ALA A O 1
ATOM 2320 N N . ASP A 1 303 ? 19.287 10.335 -20.526 1.00 92.62 303 ASP A N 1
ATOM 2321 C CA . ASP A 1 303 ? 20.336 11.229 -20.058 1.00 92.62 303 ASP A CA 1
ATOM 2322 C C . ASP A 1 303 ? 21.727 10.684 -20.414 1.00 92.62 303 ASP A C 1
ATOM 2324 O O . ASP A 1 303 ? 22.222 9.681 -19.888 1.00 92.62 303 ASP A O 1
ATOM 2328 N N . ALA A 1 304 ? 22.399 11.411 -21.308 1.00 94.62 304 ALA A N 1
ATOM 2329 C CA . ALA A 1 304 ? 23.752 11.114 -21.756 1.00 94.62 304 ALA A CA 1
ATOM 2330 C C . ALA A 1 304 ? 24.774 11.060 -20.603 1.00 94.62 304 ALA A C 1
ATOM 2332 O O . ALA A 1 304 ? 25.803 10.399 -20.742 1.00 94.62 304 ALA A O 1
ATOM 2333 N N . ALA A 1 305 ? 24.502 11.684 -19.448 1.00 95.00 305 ALA A N 1
ATOM 2334 C CA . ALA A 1 305 ? 25.364 11.606 -18.269 1.00 95.00 305 ALA A CA 1
ATOM 2335 C C . ALA A 1 305 ? 25.495 10.181 -17.699 1.00 95.00 305 ALA A C 1
ATOM 2337 O O . ALA A 1 305 ? 26.451 9.891 -16.971 1.00 95.00 305 ALA A O 1
ATOM 2338 N N . PHE A 1 306 ? 24.557 9.285 -18.019 1.00 95.19 306 PHE A N 1
ATOM 2339 C CA . PHE A 1 306 ? 24.611 7.882 -17.618 1.00 95.19 306 PHE A CA 1
ATOM 2340 C C . PHE A 1 306 ? 25.167 6.948 -18.693 1.00 95.19 306 PHE A C 1
ATOM 2342 O O . PHE A 1 306 ? 25.518 5.822 -18.352 1.00 95.19 306 PHE A O 1
ATOM 2349 N N . GLN A 1 307 ? 25.328 7.406 -19.940 1.00 94.50 307 GLN A N 1
ATOM 2350 C CA . GLN A 1 307 ? 25.694 6.573 -21.091 1.00 94.50 307 GLN A CA 1
ATOM 2351 C C . GLN A 1 307 ? 26.891 5.651 -20.826 1.00 94.50 307 GLN A C 1
ATOM 2353 O O . GLN A 1 307 ? 26.783 4.433 -20.972 1.00 94.50 307 GLN A O 1
ATOM 2358 N N . ASP A 1 308 ? 28.024 6.221 -20.408 1.00 94.75 308 ASP A N 1
ATOM 2359 C CA . ASP A 1 308 ? 29.257 5.454 -20.205 1.00 94.75 308 ASP A CA 1
ATOM 2360 C C . ASP A 1 308 ? 29.129 4.464 -19.041 1.00 94.75 308 ASP A C 1
ATOM 2362 O O . ASP A 1 308 ? 29.595 3.325 -19.127 1.00 94.75 308 ASP A O 1
ATOM 2366 N N . ARG A 1 309 ? 28.467 4.882 -17.952 1.00 96.38 309 ARG A N 1
ATOM 2367 C CA . ARG A 1 309 ? 28.254 4.030 -16.774 1.00 96.38 309 ARG A CA 1
ATOM 2368 C C . ARG A 1 309 ? 27.319 2.874 -17.101 1.00 96.38 309 ARG A C 1
ATOM 2370 O O . ARG A 1 309 ? 27.681 1.735 -16.836 1.00 96.38 309 ARG A O 1
ATOM 2377 N N . LEU A 1 310 ? 26.176 3.157 -17.723 1.00 96.50 310 LEU A N 1
ATOM 2378 C CA . LEU A 1 310 ? 25.184 2.159 -18.115 1.00 96.50 310 LEU A CA 1
ATOM 2379 C C . LEU A 1 310 ? 25.786 1.123 -19.062 1.00 96.50 310 LEU A C 1
ATOM 2381 O O . LEU A 1 310 ? 25.684 -0.078 -18.816 1.00 96.50 310 LEU A O 1
ATOM 2385 N N . ALA A 1 311 ? 26.462 1.583 -20.119 1.00 94.88 311 ALA A N 1
ATOM 2386 C CA . ALA A 1 311 ? 27.088 0.702 -21.095 1.00 94.88 311 ALA A CA 1
ATOM 2387 C C . ALA A 1 311 ? 28.156 -0.193 -20.447 1.00 94.88 311 ALA A C 1
ATOM 2389 O O . ALA A 1 311 ? 28.158 -1.401 -20.675 1.00 94.88 311 ALA A O 1
ATOM 2390 N N . SER A 1 312 ? 29.031 0.376 -19.611 1.00 94.94 312 SER A N 1
ATOM 2391 C CA . SER A 1 312 ? 30.080 -0.375 -18.909 1.00 94.94 312 SER A CA 1
ATOM 2392 C C . SER A 1 312 ? 29.502 -1.397 -17.922 1.00 94.94 312 SER A C 1
ATOM 2394 O O . SER A 1 312 ? 29.882 -2.571 -17.934 1.00 94.94 312 SER A O 1
ATOM 2396 N N . ASN A 1 313 ? 28.539 -0.974 -17.101 1.00 96.25 313 ASN A N 1
ATOM 2397 C CA . ASN A 1 313 ? 27.916 -1.807 -16.077 1.00 96.25 313 ASN A CA 1
ATOM 2398 C C . ASN A 1 313 ? 27.144 -2.980 -16.689 1.00 96.25 313 ASN A C 1
ATOM 2400 O O . ASN A 1 313 ? 27.297 -4.118 -16.244 1.00 96.25 313 ASN A O 1
ATOM 2404 N N . LEU A 1 314 ? 26.356 -2.728 -17.739 1.00 95.88 314 LEU A N 1
ATOM 2405 C CA . LEU A 1 314 ? 25.603 -3.786 -18.405 1.00 95.88 314 LEU A CA 1
ATOM 2406 C C . LEU A 1 314 ? 26.497 -4.682 -19.267 1.00 95.88 314 LEU A C 1
ATOM 2408 O O . LEU A 1 314 ? 26.259 -5.886 -19.315 1.00 95.88 314 LEU A O 1
ATOM 2412 N N . ALA A 1 315 ? 27.575 -4.167 -19.869 1.00 95.19 315 ALA A N 1
ATOM 2413 C CA . ALA A 1 315 ? 28.548 -5.001 -20.582 1.00 95.19 315 ALA A CA 1
ATOM 2414 C C . ALA A 1 315 ? 29.180 -6.071 -19.675 1.00 95.19 315 ALA A C 1
ATOM 2416 O O . ALA A 1 315 ? 29.421 -7.189 -20.129 1.00 95.19 315 ALA A O 1
ATOM 2417 N N . ALA A 1 316 ? 29.385 -5.770 -18.387 1.00 93.19 316 ALA A N 1
ATOM 2418 C CA . ALA A 1 316 ? 29.927 -6.722 -17.418 1.00 93.19 316 ALA A CA 1
ATOM 2419 C C . ALA A 1 316 ? 29.013 -7.937 -17.163 1.00 93.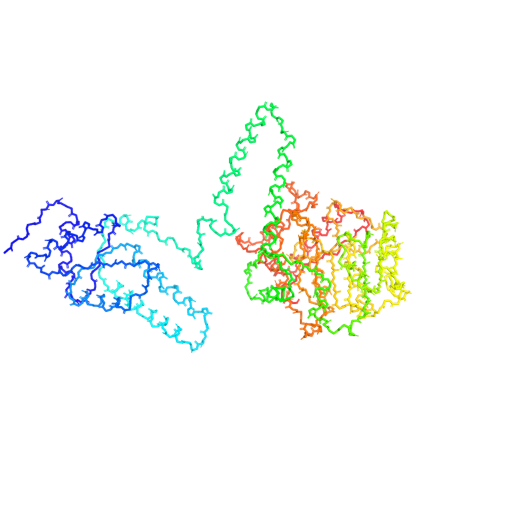19 316 ALA A C 1
ATOM 2421 O O . ALA A 1 316 ? 29.489 -8.974 -16.700 1.00 93.19 316 ALA A O 1
ATOM 2422 N N . VAL A 1 317 ? 27.714 -7.821 -17.462 1.00 93.88 317 VAL A N 1
ATOM 2423 C CA . VAL A 1 317 ? 26.708 -8.879 -17.258 1.00 93.88 317 VAL A CA 1
ATOM 2424 C C . VAL A 1 317 ? 26.109 -9.393 -18.575 1.00 93.88 317 VAL A C 1
ATOM 2426 O O . VAL A 1 317 ? 25.417 -10.404 -18.584 1.00 93.88 317 VAL A O 1
ATOM 2429 N N . ASN A 1 318 ? 26.435 -8.767 -19.710 1.00 94.75 318 ASN A N 1
ATOM 2430 C CA . ASN A 1 318 ? 25.914 -9.096 -21.040 1.00 94.75 318 ASN A CA 1
ATOM 2431 C C . ASN A 1 318 ? 26.734 -10.172 -21.775 1.00 94.75 318 ASN A C 1
ATOM 2433 O O . ASN A 1 318 ? 27.017 -10.051 -22.966 1.00 94.75 318 ASN A O 1
ATOM 2437 N N . GLY A 1 319 ? 27.127 -11.247 -21.085 1.00 88.56 319 GLY A N 1
ATOM 2438 C CA . GLY A 1 319 ? 27.930 -12.322 -21.690 1.00 88.56 319 GLY A CA 1
ATOM 2439 C C . GLY A 1 319 ? 27.236 -13.047 -22.856 1.00 88.56 319 GLY A C 1
ATOM 2440 O O . GLY A 1 319 ? 27.903 -13.637 -23.703 1.00 88.56 319 GLY A O 1
ATOM 2441 N N . SER A 1 320 ? 25.902 -12.985 -22.917 1.00 88.44 320 SER A N 1
ATOM 2442 C CA . SER A 1 320 ? 25.067 -13.565 -23.976 1.00 88.44 320 SER A CA 1
ATOM 2443 C C . SER A 1 320 ? 24.832 -12.632 -25.172 1.00 88.44 320 SER A C 1
ATOM 2445 O O . SER A 1 320 ? 24.242 -13.069 -26.158 1.00 88.44 320 SER A O 1
ATOM 2447 N N . ASN A 1 321 ? 25.266 -11.364 -25.105 1.00 91.75 321 ASN A N 1
ATOM 2448 C CA . ASN A 1 321 ? 24.904 -10.299 -26.054 1.00 91.75 321 ASN A CA 1
ATOM 2449 C C . ASN A 1 321 ? 23.381 -10.131 -26.251 1.00 91.75 321 ASN A C 1
ATOM 2451 O O . ASN A 1 321 ? 22.935 -9.688 -27.310 1.00 91.75 321 ASN A O 1
ATOM 2455 N N . ALA A 1 322 ? 22.582 -10.499 -25.246 1.00 94.19 322 ALA A N 1
ATOM 2456 C CA . ALA A 1 322 ? 21.122 -10.427 -25.278 1.00 94.19 322 ALA A CA 1
ATOM 2457 C C . ALA A 1 322 ? 20.553 -9.200 -24.542 1.00 94.19 322 ALA A C 1
ATOM 2459 O O . ALA A 1 322 ? 19.337 -9.028 -24.505 1.00 94.19 322 ALA A O 1
ATOM 2460 N N . ILE A 1 323 ? 21.408 -8.359 -23.952 1.00 97.31 323 ILE A N 1
ATOM 2461 C CA . ILE A 1 323 ? 21.029 -7.088 -23.326 1.00 97.31 323 ILE A CA 1
ATOM 2462 C C . ILE A 1 323 ? 21.341 -5.953 -24.302 1.00 97.31 323 ILE A C 1
ATOM 2464 O O . ILE A 1 323 ? 22.489 -5.765 -24.714 1.00 97.31 323 ILE A O 1
ATOM 2468 N N . PHE A 1 324 ? 20.319 -5.188 -24.664 1.00 97.38 324 PHE A N 1
ATOM 2469 C CA . PHE A 1 324 ? 20.425 -4.034 -25.546 1.00 97.38 324 PHE A CA 1
ATOM 2470 C C . PHE A 1 324 ? 20.348 -2.748 -24.729 1.00 97.38 324 PHE A C 1
ATOM 2472 O O . PHE A 1 324 ? 19.442 -2.585 -23.915 1.00 97.38 324 PHE A O 1
ATOM 2479 N N . VAL A 1 325 ? 21.282 -1.829 -24.970 1.00 97.06 325 VAL A N 1
ATOM 2480 C CA . VAL A 1 325 ? 21.294 -0.497 -24.355 1.00 97.06 325 VAL A CA 1
ATOM 2481 C C . VAL A 1 325 ? 20.926 0.532 -25.411 1.00 97.06 325 VAL A C 1
ATOM 2483 O O . VAL A 1 325 ? 21.515 0.550 -26.494 1.00 97.06 325 VAL A O 1
ATOM 2486 N N . VAL A 1 326 ? 19.953 1.382 -25.099 1.00 96.94 326 VAL A N 1
ATOM 2487 C CA . VAL A 1 326 ? 19.474 2.444 -25.982 1.00 96.94 326 VAL A CA 1
ATOM 2488 C C . VAL A 1 326 ? 19.561 3.776 -25.253 1.00 96.94 326 VAL A C 1
ATOM 2490 O O . VAL A 1 326 ? 18.917 3.964 -24.225 1.00 96.94 326 VAL A O 1
ATOM 2493 N N . MET A 1 327 ? 20.341 4.696 -25.823 1.00 96.19 327 MET A N 1
ATOM 2494 C CA . MET A 1 327 ? 20.477 6.066 -25.329 1.00 96.19 327 MET A CA 1
ATOM 2495 C C . MET A 1 327 ? 19.519 7.001 -26.071 1.00 96.19 327 MET A C 1
ATOM 2497 O O . MET A 1 327 ? 19.928 7.730 -26.976 1.00 96.19 327 MET A O 1
ATOM 2501 N N . GLU A 1 328 ? 18.231 6.917 -25.753 1.00 93.88 328 GLU A N 1
ATOM 2502 C CA . GLU A 1 328 ? 17.200 7.786 -26.317 1.00 93.88 328 GLU A CA 1
ATOM 2503 C C . GLU A 1 328 ? 16.017 7.940 -25.354 1.00 93.88 328 GLU A C 1
ATOM 2505 O O . GLU A 1 328 ? 15.757 7.073 -24.521 1.00 93.88 328 GLU A O 1
ATOM 2510 N N . ALA A 1 329 ? 15.269 9.038 -25.481 1.00 91.56 329 ALA A N 1
ATOM 2511 C CA . ALA A 1 329 ? 14.059 9.232 -24.693 1.00 91.56 329 ALA A CA 1
ATOM 2512 C C . ALA A 1 329 ? 12.972 8.237 -25.118 1.00 91.56 329 ALA A C 1
ATOM 2514 O O . ALA A 1 329 ? 12.555 8.213 -26.280 1.00 91.56 329 ALA A O 1
ATOM 2515 N N . ALA A 1 330 ? 12.466 7.456 -24.164 1.00 93.06 330 ALA A N 1
ATOM 2516 C CA . ALA A 1 330 ? 11.275 6.652 -24.382 1.00 93.06 330 ALA A CA 1
ATOM 2517 C C . ALA A 1 330 ? 10.063 7.578 -24.539 1.00 93.06 330 ALA A C 1
ATOM 2519 O O . ALA A 1 330 ? 9.783 8.409 -23.678 1.00 93.06 330 ALA A O 1
ATOM 2520 N N . GLN A 1 331 ? 9.342 7.453 -25.654 1.00 93.56 331 GLN A N 1
ATOM 2521 C CA . GLN A 1 331 ? 8.173 8.285 -25.932 1.00 93.56 331 GLN A CA 1
ATOM 2522 C C . GLN A 1 331 ? 7.000 7.427 -26.406 1.00 93.56 331 GLN A C 1
ATOM 2524 O O . GLN A 1 331 ? 7.209 6.472 -27.162 1.00 93.56 331 GLN A O 1
ATOM 2529 N N . PRO A 1 332 ? 5.750 7.783 -26.056 1.00 94.94 332 PRO A N 1
ATOM 2530 C CA . PRO A 1 332 ? 4.575 7.044 -26.505 1.00 94.94 332 PRO A CA 1
ATOM 2531 C C . PRO A 1 332 ? 4.510 6.796 -28.024 1.00 94.94 332 PRO A C 1
ATOM 2533 O O . PRO A 1 332 ? 4.169 5.672 -28.395 1.00 94.94 332 PRO A O 1
ATOM 2536 N N . PRO A 1 333 ? 4.871 7.744 -28.920 1.00 93.38 333 PRO A N 1
ATOM 2537 C CA . PRO A 1 333 ? 4.823 7.505 -30.365 1.00 93.38 333 PRO A CA 1
ATOM 2538 C C . PRO A 1 333 ? 5.919 6.572 -30.903 1.00 93.38 333 PRO A C 1
ATOM 2540 O O . PRO A 1 333 ? 5.728 5.974 -31.960 1.00 93.38 333 PRO A O 1
ATOM 2543 N N . SER A 1 334 ? 7.069 6.459 -30.226 1.00 93.12 334 SER A N 1
ATOM 2544 C CA . SER A 1 334 ? 8.245 5.723 -30.724 1.00 93.12 334 SER A CA 1
ATOM 2545 C C . SER A 1 334 ? 8.481 4.382 -30.027 1.00 93.12 334 SER A C 1
ATOM 2547 O O . SER A 1 334 ? 9.112 3.502 -30.613 1.00 93.12 334 SER A O 1
ATOM 2549 N N . ILE A 1 335 ? 7.945 4.185 -28.816 1.00 95.94 335 ILE A N 1
ATOM 2550 C CA . ILE A 1 335 ? 8.255 3.016 -27.980 1.00 95.94 335 ILE A CA 1
ATOM 2551 C C . ILE A 1 335 ? 7.927 1.680 -28.661 1.00 95.94 335 ILE A C 1
ATOM 2553 O O . ILE A 1 335 ? 8.691 0.725 -28.558 1.00 95.94 335 ILE A O 1
ATOM 2557 N N . ASN A 1 336 ? 6.845 1.620 -29.441 1.00 95.19 336 ASN A N 1
ATOM 2558 C CA . ASN A 1 336 ? 6.473 0.411 -30.177 1.00 95.19 336 ASN A CA 1
ATOM 2559 C C . ASN A 1 336 ? 7.481 0.090 -31.297 1.00 95.19 336 ASN A C 1
ATOM 2561 O O . ASN A 1 336 ? 7.932 -1.046 -31.429 1.00 95.19 336 ASN A O 1
ATOM 2565 N N . ALA A 1 337 ? 7.907 1.096 -32.069 1.00 96.12 337 ALA A N 1
ATOM 2566 C CA . ALA A 1 337 ? 8.931 0.905 -33.098 1.00 96.12 337 ALA A CA 1
ATOM 2567 C C . ALA A 1 337 ? 10.260 0.436 -32.483 1.00 96.12 337 ALA A C 1
ATOM 2569 O O . ALA A 1 337 ? 10.947 -0.417 -33.052 1.00 96.12 337 ALA A O 1
ATOM 2570 N N . LEU A 1 338 ? 10.589 0.944 -31.293 1.00 96.50 338 LEU A N 1
ATOM 2571 C CA . LEU A 1 338 ? 11.755 0.512 -30.537 1.00 96.50 338 LEU A CA 1
ATOM 2572 C C . LEU A 1 338 ? 11.644 -0.954 -30.095 1.00 96.50 338 LEU A C 1
ATOM 2574 O O . LEU A 1 338 ? 12.565 -1.741 -30.321 1.00 96.50 338 LEU A O 1
ATOM 2578 N N . PHE A 1 339 ? 10.501 -1.348 -29.532 1.00 98.00 339 PHE A N 1
ATOM 2579 C CA . PHE A 1 339 ? 10.262 -2.723 -29.093 1.00 98.00 339 PHE A CA 1
ATOM 2580 C C . PHE A 1 339 ? 10.308 -3.708 -30.269 1.00 98.00 339 PHE A C 1
ATOM 2582 O O . PHE A 1 339 ? 10.909 -4.777 -30.159 1.00 98.00 339 PHE A O 1
ATOM 2589 N N . GLN A 1 340 ? 9.764 -3.330 -31.428 1.00 97.19 340 GLN A N 1
ATOM 2590 C CA . GLN A 1 340 ? 9.851 -4.125 -32.656 1.00 97.19 340 GLN A CA 1
ATOM 2591 C C . GLN A 1 340 ? 11.294 -4.261 -33.155 1.00 97.19 340 GLN A C 1
ATOM 2593 O O . GLN A 1 340 ? 11.727 -5.366 -33.491 1.00 97.19 340 GLN A O 1
ATOM 2598 N N . LYS A 1 341 ? 12.061 -3.161 -33.168 1.00 97.00 341 LYS A N 1
ATOM 2599 C CA . LYS A 1 341 ? 13.473 -3.144 -33.586 1.00 97.00 341 LYS A CA 1
ATOM 2600 C C . LYS A 1 341 ? 14.315 -4.129 -32.775 1.00 97.00 341 LYS A C 1
ATOM 2602 O O . LYS A 1 341 ? 15.119 -4.858 -33.354 1.00 97.00 341 LYS A O 1
ATOM 2607 N N . PHE A 1 342 ? 14.108 -4.169 -31.461 1.00 96.69 342 PHE A N 1
ATOM 2608 C CA . PHE A 1 342 ? 14.833 -5.057 -30.547 1.00 96.69 342 PHE A CA 1
ATOM 2609 C C . PHE A 1 342 ? 14.135 -6.396 -30.295 1.00 96.69 342 PHE A C 1
ATOM 2611 O O . PHE A 1 342 ? 14.603 -7.182 -29.477 1.00 96.69 342 PHE A O 1
ATOM 2618 N N . ARG A 1 343 ? 13.058 -6.690 -31.040 1.00 96.06 343 ARG A N 1
ATOM 2619 C CA . ARG A 1 343 ? 12.302 -7.950 -30.971 1.00 96.06 343 ARG A CA 1
ATOM 2620 C C . ARG A 1 343 ? 11.872 -8.303 -29.545 1.00 96.06 343 ARG A C 1
ATOM 2622 O O . ARG A 1 343 ? 11.946 -9.464 -29.148 1.00 96.06 343 ARG A O 1
ATOM 2629 N N . VAL A 1 344 ? 11.422 -7.300 -28.792 1.00 98.06 344 VAL A N 1
ATOM 2630 C CA . VAL A 1 344 ? 10.851 -7.501 -27.458 1.00 98.06 344 VAL A CA 1
ATOM 2631 C C . VAL A 1 344 ? 9.664 -8.467 -27.595 1.00 98.06 344 VAL A C 1
ATOM 2633 O O . VAL A 1 344 ? 8.778 -8.202 -28.417 1.00 98.06 344 VAL A O 1
ATOM 2636 N N . PRO A 1 345 ? 9.631 -9.592 -26.855 1.00 98.06 345 PRO A N 1
ATOM 2637 C CA . PRO A 1 345 ? 8.495 -10.511 -26.876 1.00 98.06 345 PRO A CA 1
ATOM 2638 C C . PRO A 1 345 ? 7.210 -9.806 -26.435 1.00 98.06 345 PRO A C 1
ATOM 2640 O O . PRO A 1 345 ? 7.256 -8.938 -25.571 1.00 98.06 345 PRO A O 1
ATOM 2643 N N . PHE A 1 346 ? 6.051 -10.180 -26.982 1.00 98.00 346 PHE A N 1
ATOM 2644 C CA . PHE A 1 346 ? 4.780 -9.575 -26.558 1.00 98.00 346 PHE A CA 1
ATOM 2645 C C . PHE A 1 346 ? 4.424 -9.909 -25.104 1.00 98.00 346 PHE A C 1
ATOM 2647 O O . PHE A 1 346 ? 3.785 -9.106 -24.437 1.00 98.00 346 PHE A O 1
ATOM 2654 N N . ASP A 1 347 ? 4.847 -11.061 -24.598 1.00 97.19 347 ASP A N 1
ATOM 2655 C CA . ASP A 1 347 ? 4.526 -11.611 -23.280 1.00 97.19 347 ASP A CA 1
ATOM 2656 C C . ASP A 1 347 ? 5.748 -11.659 -22.343 1.00 97.19 347 ASP A C 1
ATOM 2658 O O . ASP A 1 347 ? 5.865 -12.555 -21.498 1.00 97.19 347 ASP A O 1
ATOM 2662 N N . PHE A 1 348 ? 6.671 -10.705 -22.510 1.00 98.44 348 PHE A N 1
ATOM 2663 C CA . PHE A 1 348 ? 7.916 -10.623 -21.746 1.00 98.44 348 PHE A CA 1
ATOM 2664 C C . PHE A 1 348 ? 7.701 -10.568 -20.222 1.00 98.44 348 PHE A C 1
ATOM 2666 O O . PHE A 1 348 ? 6.608 -10.290 -19.733 1.00 98.44 348 PHE A O 1
ATOM 2673 N N . ASP A 1 349 ? 8.726 -10.869 -19.431 1.00 98.62 349 ASP A N 1
ATOM 2674 C CA . ASP A 1 349 ? 8.516 -11.149 -18.007 1.00 98.62 349 ASP A CA 1
ATOM 2675 C C . ASP A 1 349 ? 8.362 -9.884 -17.161 1.00 98.62 349 ASP A C 1
ATOM 2677 O O . ASP A 1 349 ? 7.452 -9.805 -16.336 1.00 98.62 349 ASP A O 1
ATOM 2681 N N . CYS A 1 350 ? 9.228 -8.890 -17.359 1.00 98.62 350 CYS A N 1
ATOM 2682 C CA . CYS A 1 350 ? 9.334 -7.758 -16.438 1.00 98.62 350 CYS A CA 1
ATOM 2683 C C . CYS A 1 350 ? 9.426 -6.429 -17.180 1.00 98.62 350 CYS A C 1
ATOM 2685 O O . CYS A 1 350 ? 10.295 -6.265 -18.035 1.00 98.62 350 CYS A O 1
ATOM 2687 N N . LEU A 1 351 ? 8.579 -5.473 -16.804 1.00 98.75 351 LEU A N 1
ATOM 2688 C CA . LEU A 1 351 ? 8.620 -4.088 -17.264 1.00 98.75 351 LEU A CA 1
ATOM 2689 C C . LEU A 1 351 ? 8.856 -3.153 -16.075 1.00 98.75 351 LEU A C 1
ATOM 2691 O O . LEU A 1 351 ? 8.008 -3.080 -15.190 1.00 98.75 351 LEU A O 1
ATOM 2695 N N . LYS A 1 352 ? 9.969 -2.419 -16.078 1.00 98.19 352 LYS A N 1
ATOM 2696 C CA . LYS A 1 352 ? 10.208 -1.266 -15.198 1.00 98.19 352 LYS A CA 1
ATOM 2697 C C . LYS A 1 352 ? 10.033 0.030 -15.989 1.00 98.19 352 LYS A C 1
ATOM 2699 O O . LYS A 1 352 ? 10.594 0.148 -17.079 1.00 98.19 352 LYS A O 1
ATOM 2704 N N . ILE A 1 353 ? 9.290 0.981 -15.428 1.00 97.44 353 ILE A N 1
ATOM 2705 C CA . ILE A 1 353 ? 9.166 2.359 -15.922 1.00 97.44 353 ILE A CA 1
ATOM 2706 C C . ILE A 1 353 ? 9.388 3.304 -14.745 1.00 97.44 353 ILE A C 1
ATOM 2708 O O . ILE A 1 353 ? 8.641 3.246 -13.772 1.00 97.44 353 ILE A O 1
ATOM 2712 N N . ASP A 1 354 ? 10.432 4.114 -14.833 1.00 93.62 354 ASP A N 1
ATOM 2713 C CA . ASP A 1 354 ? 10.840 5.038 -13.776 1.00 93.62 354 ASP A CA 1
ATOM 2714 C C . ASP A 1 354 ? 11.670 6.153 -14.420 1.00 93.62 354 ASP A C 1
ATOM 2716 O O . ASP A 1 354 ? 12.886 6.026 -14.575 1.00 93.62 354 ASP A O 1
ATOM 2720 N N . ILE A 1 355 ? 10.972 7.146 -14.974 1.00 89.06 355 ILE A N 1
ATOM 2721 C CA . ILE A 1 355 ? 11.560 8.260 -15.736 1.00 89.06 355 ILE A CA 1
ATOM 2722 C C . ILE A 1 355 ? 11.111 9.630 -15.218 1.00 89.06 355 ILE A C 1
ATOM 2724 O O . ILE A 1 355 ? 11.203 10.612 -15.965 1.00 89.06 355 ILE A O 1
ATOM 2728 N N . ASP A 1 356 ? 10.545 9.676 -14.008 1.00 82.38 356 ASP A N 1
ATOM 2729 C CA . ASP A 1 356 ? 10.146 10.894 -13.306 1.00 82.38 356 ASP A CA 1
ATOM 2730 C C . ASP A 1 356 ? 9.336 11.871 -14.199 1.00 82.38 356 ASP A C 1
ATOM 2732 O O . ASP A 1 356 ? 9.546 13.087 -14.185 1.00 82.38 356 ASP A O 1
ATOM 2736 N N . SER A 1 357 ? 8.425 11.382 -15.062 1.00 86.19 357 SER A N 1
ATOM 2737 C CA . SER A 1 357 ? 7.718 12.247 -16.028 1.00 86.19 357 SER A CA 1
ATOM 2738 C C . SER A 1 357 ? 6.451 11.630 -16.645 1.00 86.19 357 SER A C 1
ATOM 2740 O O . SER A 1 357 ? 5.357 11.755 -16.098 1.00 86.19 357 SER A O 1
ATOM 2742 N N . ILE A 1 358 ? 6.554 11.050 -17.843 1.00 90.56 358 ILE A N 1
ATOM 2743 C CA . ILE A 1 358 ? 5.437 10.561 -18.672 1.00 90.56 358 ILE A CA 1
ATOM 2744 C C . ILE A 1 358 ? 5.266 9.039 -18.564 1.00 90.56 358 ILE A C 1
ATOM 2746 O O . ILE A 1 358 ? 4.904 8.365 -19.534 1.00 90.56 358 ILE A O 1
ATOM 2750 N N . ASP A 1 359 ? 5.504 8.498 -17.372 1.00 93.88 359 ASP A N 1
ATOM 2751 C CA . ASP A 1 359 ? 5.495 7.069 -17.052 1.00 93.88 359 ASP A CA 1
ATOM 2752 C C . ASP A 1 359 ? 4.179 6.398 -17.473 1.00 93.88 359 ASP A C 1
ATOM 2754 O O . ASP A 1 359 ? 4.166 5.370 -18.160 1.00 93.88 359 ASP A O 1
ATOM 2758 N N . LEU A 1 360 ? 3.045 7.026 -17.136 1.00 96.00 360 LEU A N 1
ATOM 2759 C CA . LEU A 1 360 ? 1.721 6.498 -17.461 1.00 96.00 360 LEU A CA 1
ATOM 2760 C C . LEU A 1 360 ? 1.408 6.528 -18.972 1.00 96.00 360 LEU A C 1
ATOM 2762 O O . LEU A 1 360 ? 0.985 5.491 -19.489 1.00 96.00 360 LEU A O 1
ATOM 2766 N N . PRO A 1 361 ? 1.633 7.628 -19.723 1.00 95.75 361 PRO A N 1
ATOM 2767 C CA . PRO A 1 361 ? 1.538 7.609 -21.185 1.00 95.75 361 PRO A CA 1
ATOM 2768 C C . PRO A 1 361 ? 2.390 6.529 -21.872 1.00 95.75 361 PRO A C 1
ATOM 2770 O O . PRO A 1 361 ? 1.944 5.926 -22.854 1.00 95.75 361 PRO A O 1
ATOM 2773 N N . ILE A 1 362 ? 3.602 6.255 -21.373 1.00 96.56 362 ILE A N 1
ATOM 2774 C CA . ILE A 1 362 ? 4.450 5.177 -21.906 1.00 96.56 362 ILE A CA 1
ATOM 2775 C C . ILE A 1 362 ? 3.809 3.817 -21.638 1.00 96.56 362 ILE A C 1
ATOM 2777 O O . ILE A 1 362 ? 3.651 3.028 -22.574 1.00 96.56 362 ILE A O 1
ATOM 2781 N N . LEU A 1 363 ? 3.380 3.561 -20.399 1.00 98.00 363 LEU A N 1
ATOM 2782 C CA . LEU A 1 363 ? 2.685 2.326 -20.041 1.00 98.00 363 LEU A CA 1
ATOM 2783 C C . LEU A 1 363 ? 1.443 2.107 -20.918 1.00 98.00 363 LEU A C 1
ATOM 2785 O O . LEU A 1 363 ? 1.237 1.014 -21.448 1.00 98.00 363 LEU A O 1
ATOM 2789 N N . GLN A 1 364 ? 0.638 3.153 -21.118 1.00 97.00 364 GLN A N 1
ATOM 2790 C CA . GLN A 1 364 ? -0.533 3.109 -21.991 1.00 97.00 364 GLN A CA 1
ATOM 2791 C C . GLN A 1 364 ? -0.157 2.711 -23.419 1.00 97.00 364 GLN A C 1
ATOM 2793 O O . GLN A 1 364 ? -0.799 1.822 -23.975 1.00 97.00 364 GLN A O 1
ATOM 2798 N N . SER A 1 365 ? 0.875 3.329 -24.003 1.00 97.38 365 SER A N 1
ATOM 2799 C CA . SER A 1 365 ? 1.316 3.021 -25.370 1.00 97.38 365 SER A CA 1
ATOM 2800 C C . SER A 1 365 ? 1.796 1.574 -25.517 1.00 97.38 365 SER A C 1
ATOM 2802 O O . SER A 1 365 ? 1.404 0.888 -26.466 1.00 97.38 365 SER A O 1
ATOM 2804 N N . ILE A 1 366 ? 2.574 1.075 -24.549 1.00 98.19 366 ILE A N 1
ATOM 2805 C CA . ILE A 1 366 ? 3.062 -0.311 -24.529 1.00 98.19 366 ILE A CA 1
ATOM 2806 C C . ILE A 1 366 ? 1.882 -1.287 -24.507 1.00 98.19 366 ILE A C 1
ATOM 2808 O O . ILE A 1 366 ? 1.765 -2.135 -25.394 1.00 98.19 366 ILE A O 1
ATOM 2812 N N . LEU A 1 367 ? 0.971 -1.141 -23.539 1.00 97.19 367 LEU A N 1
ATOM 2813 C CA . LEU A 1 367 ? -0.129 -2.090 -23.372 1.00 97.19 367 LEU A CA 1
ATOM 2814 C C . LEU A 1 367 ? -1.168 -1.999 -24.506 1.00 97.19 367 LEU A C 1
ATOM 2816 O O . LEU A 1 367 ? -1.687 -3.019 -24.953 1.00 97.19 367 LEU A O 1
ATOM 2820 N N . LEU A 1 368 ? -1.457 -0.796 -25.021 1.00 95.81 368 LEU A N 1
ATOM 2821 C CA . LEU A 1 368 ? -2.353 -0.614 -26.176 1.00 95.81 368 LEU A CA 1
ATOM 2822 C C . LEU A 1 368 ? -1.768 -1.183 -27.476 1.00 95.81 368 LEU A C 1
ATOM 2824 O O . LEU A 1 368 ? -2.524 -1.519 -28.385 1.00 95.81 368 LEU A O 1
ATOM 2828 N N . SER A 1 369 ? -0.444 -1.331 -27.558 1.00 96.06 369 SER A N 1
ATOM 2829 C CA . SER A 1 369 ? 0.240 -1.964 -28.692 1.00 96.06 369 SER A CA 1
ATOM 2830 C C . SER A 1 369 ? 0.209 -3.500 -28.642 1.00 96.06 369 SER A C 1
ATOM 2832 O O . SER A 1 369 ? 0.795 -4.148 -29.507 1.00 96.06 369 SER A O 1
ATOM 2834 N N . GLY A 1 370 ? -0.471 -4.094 -27.654 1.00 96.12 370 GLY A N 1
ATOM 2835 C CA . GLY A 1 370 ? -0.634 -5.545 -27.512 1.00 96.12 370 GLY A CA 1
ATOM 2836 C C . GLY A 1 370 ? 0.458 -6.232 -26.690 1.00 96.12 370 GLY A C 1
ATOM 2837 O O . GLY A 1 370 ? 0.402 -7.447 -26.509 1.00 96.12 370 GLY A O 1
ATOM 2838 N N . TYR A 1 371 ? 1.433 -5.483 -26.169 1.00 98.31 371 TYR A N 1
ATOM 2839 C CA . TYR A 1 371 ? 2.381 -6.022 -25.197 1.00 98.31 371 TYR A CA 1
ATOM 2840 C C . TYR A 1 371 ? 1.671 -6.284 -23.866 1.00 98.31 371 TYR A C 1
ATOM 2842 O O . TYR A 1 371 ? 0.851 -5.494 -23.406 1.00 98.31 371 TYR A O 1
ATOM 2850 N N . SER A 1 372 ? 1.999 -7.407 -23.244 1.00 97.38 372 SER A N 1
ATOM 2851 C CA . SER A 1 372 ? 1.372 -7.926 -22.032 1.00 97.38 372 SER A CA 1
ATOM 2852 C C . SER A 1 372 ? 2.439 -8.479 -21.079 1.00 97.38 372 SER A C 1
ATOM 2854 O O . SER A 1 372 ? 2.472 -9.687 -20.825 1.00 97.38 372 SER A O 1
ATOM 2856 N N . PRO A 1 373 ? 3.337 -7.626 -20.546 1.00 98.50 373 PRO A N 1
ATOM 2857 C CA . PRO A 1 373 ? 4.362 -8.065 -19.604 1.00 98.50 373 PRO A CA 1
ATOM 2858 C C . PRO A 1 373 ? 3.758 -8.833 -18.426 1.00 98.50 373 PRO A C 1
ATOM 2860 O O . PRO A 1 373 ? 2.661 -8.510 -17.975 1.00 98.50 373 PRO A O 1
ATOM 2863 N N . LYS A 1 374 ? 4.445 -9.841 -17.893 1.00 98.56 374 LYS A N 1
ATOM 2864 C CA . LYS A 1 374 ? 3.933 -10.614 -16.747 1.00 98.56 374 LYS A CA 1
ATOM 2865 C C . LYS A 1 374 ? 3.874 -9.767 -15.471 1.00 98.56 374 LYS A C 1
ATOM 2867 O O . LYS A 1 374 ? 2.894 -9.835 -14.723 1.00 98.56 374 LYS A O 1
ATOM 2872 N N . LEU A 1 375 ? 4.902 -8.950 -15.252 1.00 98.69 375 LEU A N 1
ATOM 2873 C CA . LEU A 1 375 ? 5.089 -8.103 -14.077 1.00 98.69 375 LEU A CA 1
ATOM 2874 C C . LEU A 1 375 ? 5.412 -6.667 -14.498 1.00 98.69 375 LEU A C 1
ATOM 2876 O O . LEU A 1 375 ? 6.210 -6.452 -15.412 1.00 98.69 375 LEU A O 1
ATOM 2880 N N . ILE A 1 376 ? 4.831 -5.689 -13.804 1.00 98.75 376 ILE A N 1
ATOM 2881 C CA . ILE A 1 376 ? 5.080 -4.263 -14.044 1.00 98.75 376 ILE A CA 1
ATOM 2882 C C . ILE A 1 376 ? 5.477 -3.597 -12.728 1.00 98.75 376 ILE A C 1
ATOM 2884 O O . ILE A 1 376 ? 4.784 -3.739 -11.722 1.00 98.75 376 ILE A O 1
ATOM 2888 N N . MET A 1 377 ? 6.569 -2.847 -12.759 1.00 98.06 377 MET A N 1
ATOM 2889 C CA . MET A 1 377 ? 6.938 -1.849 -11.764 1.00 98.06 377 MET A CA 1
ATOM 2890 C C . MET A 1 377 ? 6.857 -0.489 -12.450 1.00 98.06 377 MET A C 1
ATOM 2892 O O . MET A 1 377 ? 7.438 -0.304 -13.521 1.00 98.06 377 MET A O 1
ATOM 2896 N N . ILE A 1 378 ? 6.130 0.445 -11.853 1.00 97.44 378 ILE A N 1
ATOM 2897 C CA . ILE A 1 378 ? 6.004 1.804 -12.374 1.00 97.44 378 ILE A CA 1
ATOM 2898 C C . ILE A 1 378 ? 6.088 2.813 -11.237 1.00 97.44 378 ILE A C 1
ATOM 2900 O O . ILE A 1 378 ? 5.481 2.599 -10.184 1.00 97.44 378 ILE A O 1
ATOM 2904 N N . GLU A 1 379 ? 6.832 3.890 -11.451 1.00 92.25 379 GLU A N 1
ATOM 2905 C CA . GLU A 1 379 ? 6.893 4.996 -10.507 1.00 92.25 379 GLU A CA 1
ATOM 2906 C C . GLU A 1 379 ? 5.549 5.750 -10.451 1.00 92.25 379 GLU A C 1
ATOM 2908 O O . GLU A 1 379 ? 4.857 5.939 -11.455 1.00 92.25 379 GLU A O 1
ATOM 2913 N N . MET A 1 380 ? 5.148 6.165 -9.252 1.00 91.44 380 MET A N 1
ATOM 2914 C CA . MET A 1 380 ? 3.996 7.024 -9.013 1.00 91.44 380 MET A CA 1
ATOM 2915 C C . MET A 1 380 ? 4.421 8.329 -8.352 1.00 91.44 380 MET A C 1
ATOM 2917 O O . MET A 1 380 ? 5.358 8.368 -7.567 1.00 91.44 380 MET A O 1
ATOM 2921 N N . ASN A 1 381 ? 3.627 9.375 -8.543 1.00 86.75 381 ASN A N 1
ATOM 2922 C CA . ASN A 1 381 ? 3.715 10.578 -7.734 1.00 86.75 381 ASN A CA 1
ATOM 2923 C C . ASN A 1 381 ? 2.966 10.352 -6.403 1.00 86.75 381 ASN A C 1
ATOM 2925 O O . ASN A 1 381 ? 1.729 10.249 -6.401 1.00 86.75 381 ASN A O 1
ATOM 2929 N N . PRO A 1 382 ? 3.669 10.267 -5.256 1.00 82.44 382 PRO A N 1
ATOM 2930 C CA . PRO A 1 382 ? 3.045 9.982 -3.971 1.00 82.44 382 PRO A CA 1
ATOM 2931 C C . PRO A 1 382 ? 2.336 11.199 -3.370 1.00 82.44 382 PRO A C 1
ATOM 2933 O O . PRO A 1 382 ? 1.619 11.029 -2.383 1.00 82.44 382 PRO A O 1
ATOM 2936 N N . ASP A 1 383 ? 2.521 12.402 -3.916 1.00 78.50 383 ASP A N 1
ATOM 2937 C CA . ASP A 1 383 ? 1.963 13.643 -3.371 1.00 78.50 383 ASP A CA 1
ATOM 2938 C C . ASP A 1 383 ? 0.544 13.922 -3.864 1.00 78.50 383 ASP A C 1
ATOM 2940 O O . ASP A 1 383 ? -0.137 14.790 -3.318 1.00 78.50 383 ASP A O 1
ATOM 2944 N N . ILE A 1 384 ? 0.074 13.150 -4.847 1.00 82.31 384 ILE A N 1
ATOM 2945 C CA . ILE A 1 384 ? -1.290 13.210 -5.368 1.00 82.31 384 ILE A CA 1
ATOM 2946 C C . ILE A 1 384 ? -2.089 12.028 -4.800 1.00 82.31 384 ILE A C 1
ATOM 2948 O O . ILE A 1 384 ? -1.991 10.907 -5.314 1.00 82.31 384 ILE A O 1
ATOM 2952 N N . PRO A 1 385 ? -2.891 12.233 -3.739 1.00 87.12 385 PRO A N 1
ATOM 2953 C CA . PRO A 1 385 ? -3.576 11.132 -3.085 1.00 87.12 385 PRO A CA 1
ATOM 2954 C C . PRO A 1 385 ? -4.795 10.650 -3.886 1.00 87.12 385 PRO A C 1
ATOM 2956 O O . PRO A 1 385 ? -5.444 11.432 -4.584 1.00 87.12 385 PRO A O 1
ATOM 2959 N N . PRO A 1 386 ? -5.222 9.388 -3.719 1.00 91.44 386 PRO A N 1
ATOM 2960 C CA . PRO A 1 386 ? -6.552 8.970 -4.142 1.00 91.44 386 PRO A CA 1
ATOM 2961 C C . PRO A 1 386 ? -7.630 9.852 -3.483 1.00 91.44 386 PRO A C 1
ATOM 2963 O O . PRO A 1 386 ? -7.493 10.202 -2.302 1.00 91.44 386 PRO A O 1
ATOM 2966 N N . PRO A 1 387 ? -8.731 10.194 -4.174 1.00 92.00 387 PRO A N 1
ATOM 2967 C CA . PRO A 1 387 ? -9.190 9.660 -5.462 1.00 92.00 387 PRO A CA 1
ATOM 2968 C C . PRO A 1 387 ? -8.719 10.436 -6.709 1.00 92.00 387 PRO A C 1
ATOM 2970 O O . PRO A 1 387 ? -9.330 10.307 -7.770 1.00 92.00 387 PRO A O 1
ATOM 2973 N N . PHE A 1 388 ? -7.719 11.316 -6.610 1.00 88.31 388 PHE A N 1
ATOM 2974 C CA . PHE A 1 388 ? -7.338 12.169 -7.738 1.00 88.31 388 PHE A CA 1
ATOM 2975 C C . PHE A 1 388 ? -6.572 11.367 -8.794 1.00 88.31 388 PHE A C 1
ATOM 2977 O O . PHE A 1 388 ? -5.544 10.758 -8.504 1.00 88.31 388 PHE A O 1
ATOM 2984 N N . GLN A 1 389 ? -7.067 11.382 -10.029 1.00 91.81 389 GLN A N 1
ATOM 2985 C CA . GLN A 1 389 ? -6.449 10.766 -11.201 1.00 91.81 389 GLN A CA 1
ATOM 2986 C C . GLN A 1 389 ? -5.768 11.867 -12.005 1.00 91.81 389 GLN A C 1
ATOM 2988 O O . GLN A 1 389 ? -6.416 12.532 -12.812 1.00 91.81 389 GLN A O 1
ATOM 2993 N N . ILE A 1 390 ? -4.487 12.101 -11.735 1.00 88.12 390 ILE A N 1
ATOM 2994 C CA . ILE A 1 390 ? -3.713 13.176 -12.360 1.00 88.12 390 ILE A CA 1
ATOM 2995 C C . ILE A 1 390 ? -2.448 12.580 -12.945 1.00 88.12 390 ILE A C 1
ATOM 2997 O O . ILE A 1 390 ? -1.789 11.785 -12.283 1.00 88.12 390 ILE A O 1
ATOM 3001 N N . TYR A 1 391 ? -2.110 12.959 -14.169 1.00 90.81 391 TYR A N 1
ATOM 3002 C CA . TYR A 1 391 ? -0.847 12.576 -14.786 1.00 90.81 391 TYR A CA 1
ATOM 3003 C C . TYR A 1 391 ? -0.433 13.582 -15.855 1.00 90.81 391 TYR A C 1
ATOM 3005 O O . TYR A 1 391 ? -1.280 14.262 -16.449 1.00 90.81 391 TYR A O 1
ATOM 3013 N N . LEU A 1 392 ? 0.874 13.665 -16.095 1.00 88.25 392 LEU A N 1
ATOM 3014 C CA . LEU A 1 392 ? 1.442 14.479 -17.162 1.00 88.25 392 LEU A CA 1
ATOM 3015 C C . LEU A 1 392 ? 1.107 13.867 -18.532 1.00 88.25 392 LEU A C 1
ATOM 3017 O O . LEU A 1 392 ? 1.419 12.706 -18.801 1.00 88.25 392 LEU A O 1
ATOM 3021 N N . GLU A 1 393 ? 0.461 14.639 -19.407 1.00 88.81 393 GLU A N 1
ATOM 3022 C CA . GLU A 1 393 ? 0.239 14.230 -20.795 1.00 88.81 393 GLU A CA 1
ATOM 3023 C C . GLU A 1 393 ? 1.540 14.341 -21.596 1.00 88.81 393 GLU A C 1
ATOM 3025 O O . GLU A 1 393 ? 2.366 15.224 -21.365 1.00 88.81 393 GLU A O 1
ATOM 3030 N N . PHE A 1 394 ? 1.708 13.466 -22.588 1.00 89.31 394 PHE A N 1
ATOM 3031 C CA . PHE A 1 394 ? 2.832 13.586 -23.505 1.00 89.31 394 PHE A CA 1
ATOM 3032 C C . PHE A 1 394 ? 2.653 14.797 -24.426 1.00 89.31 394 PHE A C 1
ATOM 3034 O O . PHE A 1 394 ? 1.746 14.829 -25.259 1.00 89.31 394 PHE A O 1
ATOM 3041 N N . ASP A 1 395 ? 3.578 15.747 -24.320 1.00 86.75 395 ASP A N 1
ATOM 3042 C CA . ASP A 1 395 ? 3.782 16.820 -25.288 1.00 86.75 395 ASP A CA 1
ATOM 3043 C C . ASP A 1 395 ? 5.292 16.936 -25.569 1.00 86.75 395 ASP A C 1
ATOM 3045 O O . ASP A 1 395 ? 6.069 17.117 -24.630 1.00 86.75 395 ASP A O 1
ATOM 3049 N N . PRO A 1 396 ? 5.748 16.837 -26.832 1.00 83.75 396 PRO A N 1
ATOM 3050 C CA . PRO A 1 396 ? 7.173 16.897 -27.165 1.00 83.75 396 PRO A CA 1
ATOM 3051 C C . PRO A 1 396 ? 7.825 18.256 -26.861 1.00 83.75 396 PRO A C 1
ATOM 3053 O O . PRO A 1 396 ? 9.049 18.359 -26.889 1.00 83.75 396 PRO A O 1
ATOM 3056 N N . GLN A 1 397 ? 7.034 19.304 -26.613 1.00 83.06 397 GLN A N 1
ATOM 3057 C CA . GLN A 1 397 ? 7.515 20.630 -26.217 1.00 83.06 397 GLN A CA 1
ATOM 3058 C C . GLN A 1 397 ? 7.490 20.838 -24.699 1.00 83.06 397 GLN A C 1
ATOM 3060 O O . GLN A 1 397 ? 7.948 21.879 -24.219 1.00 83.06 397 GLN A O 1
ATOM 3065 N N . CYS A 1 398 ? 6.939 19.888 -23.942 1.00 80.25 398 CYS A N 1
ATOM 3066 C CA . CYS A 1 398 ? 6.882 19.978 -22.496 1.00 80.2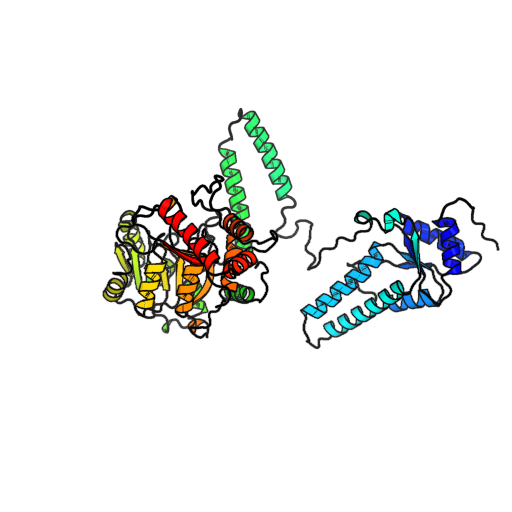5 398 CYS A CA 1
ATOM 3067 C C . CYS A 1 398 ? 8.260 19.724 -21.879 1.00 80.25 398 CYS A C 1
ATOM 3069 O O . CYS A 1 398 ? 8.901 18.705 -22.120 1.00 80.25 398 CYS A O 1
ATOM 3071 N N . VAL A 1 399 ? 8.684 20.666 -21.038 1.00 72.19 399 VAL A N 1
ATOM 3072 C CA . VAL A 1 399 ? 9.816 20.512 -20.122 1.00 72.19 399 VAL A CA 1
ATOM 3073 C C . VAL A 1 399 ? 9.282 20.738 -18.713 1.00 72.19 399 VAL A C 1
ATOM 3075 O O . VAL A 1 399 ? 8.765 21.828 -18.419 1.00 72.19 399 VAL A O 1
ATOM 3078 N N . CYS A 1 400 ? 9.368 19.705 -17.877 1.00 65.75 400 CYS A N 1
ATOM 3079 C CA . CYS A 1 400 ? 8.983 19.751 -16.472 1.00 65.75 400 CYS A CA 1
ATOM 3080 C C . CYS A 1 400 ? 10.212 19.869 -15.570 1.00 65.75 400 CYS A C 1
ATOM 3082 O O . CYS A 1 400 ? 11.317 19.478 -15.936 1.00 65.75 400 CYS A O 1
ATOM 3084 N N . ASP A 1 401 ? 10.003 20.485 -14.413 1.00 64.19 401 ASP A N 1
ATOM 3085 C CA . ASP A 1 401 ? 11.017 20.682 -13.384 1.00 64.19 401 ASP A CA 1
ATOM 3086 C C . ASP A 1 401 ? 10.681 19.739 -12.224 1.00 64.19 401 ASP A C 1
ATOM 3088 O O . ASP A 1 401 ? 9.839 20.055 -11.378 1.00 64.19 401 ASP A O 1
ATOM 3092 N N . GLU A 1 402 ? 11.292 18.551 -12.230 1.00 61.41 402 GLU A N 1
ATOM 3093 C CA . GLU A 1 402 ? 11.073 17.481 -11.242 1.00 61.41 402 GLU A CA 1
ATOM 3094 C C . GLU A 1 402 ? 11.216 17.991 -9.802 1.00 61.41 402 GLU A C 1
ATOM 3096 O O . GLU A 1 402 ? 10.425 17.634 -8.927 1.00 61.41 402 GLU A O 1
ATOM 3101 N N . ALA A 1 403 ? 12.146 18.927 -9.565 1.00 58.97 403 ALA A N 1
ATOM 3102 C CA . ALA A 1 403 ? 12.407 19.516 -8.253 1.00 58.97 403 ALA A CA 1
ATOM 3103 C C . ALA A 1 403 ? 11.224 20.319 -7.682 1.00 58.97 403 ALA A C 1
ATOM 3105 O O . ALA A 1 403 ? 11.250 20.705 -6.512 1.00 58.97 403 ALA A O 1
ATOM 3106 N N . LYS A 1 404 ? 10.190 20.587 -8.488 1.00 57.69 404 LYS A N 1
ATOM 3107 C CA . LYS A 1 404 ? 8.960 21.251 -8.046 1.00 57.69 404 LYS A CA 1
ATOM 3108 C C . LYS A 1 404 ? 7.801 20.282 -7.792 1.00 57.69 404 LYS A C 1
ATOM 3110 O O . LYS A 1 404 ? 6.766 20.726 -7.303 1.00 57.69 404 LYS A O 1
ATOM 3115 N N . GLY A 1 405 ? 7.957 18.987 -8.075 1.00 57.31 405 GLY A N 1
ATOM 3116 C CA . GLY A 1 405 ? 6.967 17.957 -7.740 1.00 57.31 405 GLY A CA 1
ATOM 3117 C C . GLY A 1 405 ? 5.812 17.786 -8.740 1.00 57.31 405 GLY A C 1
ATOM 3118 O O . GLY A 1 405 ? 4.793 17.188 -8.395 1.00 57.31 405 GLY A O 1
ATOM 3119 N N . ALA A 1 406 ? 5.942 18.278 -9.981 1.00 60.88 406 ALA A N 1
ATOM 3120 C CA . ALA A 1 406 ? 5.007 17.963 -11.075 1.00 60.88 406 ALA A CA 1
ATOM 3121 C C . ALA A 1 406 ? 5.578 16.951 -12.054 1.00 60.88 406 ALA A C 1
ATOM 3123 O O . ALA A 1 406 ? 5.834 17.254 -13.220 1.00 60.88 406 ALA A O 1
ATOM 3124 N N . TYR A 1 407 ? 5.744 15.739 -11.559 1.00 72.25 407 TYR A N 1
ATOM 3125 C CA . TYR A 1 407 ? 6.147 14.612 -12.371 1.00 72.25 407 TYR A CA 1
ATOM 3126 C C . TYR A 1 407 ? 5.166 13.452 -12.235 1.00 72.25 407 TYR A C 1
ATOM 3128 O O . TYR A 1 407 ? 4.331 13.422 -11.322 1.00 72.25 407 TYR A O 1
ATOM 3136 N N . GLY A 1 408 ? 5.278 12.512 -13.168 1.00 83.31 408 GLY A N 1
ATOM 3137 C CA . GLY A 1 408 ? 4.647 11.208 -13.098 1.00 83.31 408 GLY A CA 1
ATOM 3138 C C . GLY A 1 408 ? 3.122 11.228 -13.156 1.00 83.31 408 GLY A C 1
ATOM 3139 O O . GLY A 1 408 ? 2.460 12.089 -13.751 1.00 83.31 408 GLY A O 1
ATOM 3140 N N . ALA A 1 409 ? 2.559 10.208 -12.519 1.00 91.12 409 ALA A N 1
ATOM 3141 C CA . ALA A 1 409 ? 1.132 9.963 -12.441 1.00 91.12 409 ALA A CA 1
ATOM 3142 C C . ALA A 1 409 ? 0.721 9.596 -11.016 1.00 91.12 409 ALA A C 1
ATOM 3144 O O . ALA A 1 409 ? 1.463 8.949 -10.281 1.00 91.12 409 ALA A O 1
ATOM 3145 N N . SER A 1 410 ? -0.489 9.981 -10.624 1.00 91.88 410 SER A N 1
ATOM 3146 C CA . SER A 1 410 ? -1.045 9.610 -9.332 1.00 91.88 410 SER A CA 1
ATOM 3147 C C . SER A 1 410 ? -1.295 8.106 -9.244 1.00 91.88 410 SER A C 1
ATOM 3149 O O . SER A 1 410 ? -1.598 7.437 -10.239 1.00 91.88 410 SER A O 1
ATOM 3151 N N . ALA A 1 411 ? -1.253 7.585 -8.016 1.00 94.19 411 ALA A N 1
ATOM 3152 C CA . ALA A 1 411 ? -1.519 6.175 -7.740 1.00 94.19 411 ALA A CA 1
ATOM 3153 C C . ALA A 1 411 ? -2.855 5.691 -8.331 1.00 94.19 411 ALA A C 1
ATOM 3155 O O . ALA A 1 411 ? -2.962 4.579 -8.848 1.00 94.19 411 ALA A O 1
ATOM 3156 N N . ASP A 1 412 ? -3.880 6.543 -8.265 1.00 95.19 412 ASP A N 1
ATOM 3157 C CA . ASP A 1 412 ? -5.223 6.231 -8.750 1.00 95.19 412 ASP A CA 1
ATOM 3158 C C . ASP A 1 412 ? -5.267 6.122 -10.284 1.00 95.19 412 ASP A C 1
ATOM 3160 O O . ASP A 1 412 ? -5.849 5.179 -10.824 1.00 95.19 412 ASP A O 1
ATOM 3164 N N . ALA A 1 413 ? -4.587 7.034 -10.994 1.00 95.50 413 ALA A N 1
ATOM 3165 C CA . ALA A 1 413 ? -4.516 7.015 -12.454 1.00 95.50 413 ALA A CA 1
ATOM 3166 C C . ALA A 1 413 ? -3.808 5.750 -12.965 1.00 95.50 413 ALA A C 1
ATOM 3168 O O . ALA A 1 413 ? -4.331 5.056 -13.839 1.00 95.50 413 ALA A O 1
ATOM 3169 N N . ILE A 1 414 ? -2.664 5.403 -12.369 1.00 97.44 414 ILE A N 1
ATOM 3170 C CA . ILE A 1 414 ? -1.913 4.191 -12.717 1.00 97.44 414 ILE A CA 1
ATOM 3171 C C . ILE A 1 414 ? -2.746 2.940 -12.417 1.00 97.44 414 ILE A C 1
ATOM 3173 O O . ILE A 1 414 ? -2.879 2.062 -13.273 1.00 97.44 414 ILE A O 1
ATOM 3177 N N . TYR A 1 415 ? -3.351 2.867 -11.225 1.00 96.94 415 TYR A N 1
ATOM 3178 C CA . TYR A 1 415 ? -4.195 1.739 -10.829 1.00 96.94 415 TYR A CA 1
ATOM 3179 C C . TYR A 1 415 ? -5.339 1.510 -11.818 1.00 96.94 415 TYR A C 1
ATOM 3181 O O . TYR A 1 415 ? -5.567 0.369 -12.229 1.00 96.94 415 TYR A O 1
ATOM 3189 N N . ARG A 1 416 ? -6.037 2.576 -12.229 1.00 94.81 416 ARG A N 1
ATOM 3190 C CA . ARG A 1 416 ? -7.128 2.493 -13.204 1.00 94.81 416 ARG A CA 1
ATOM 3191 C C . ARG A 1 416 ? -6.643 1.926 -14.535 1.00 94.81 416 ARG A C 1
ATOM 3193 O O . ARG A 1 416 ? -7.243 0.985 -15.050 1.00 94.81 416 ARG A O 1
ATOM 3200 N N . GLU A 1 417 ? -5.570 2.480 -15.092 1.00 95.31 417 GLU A N 1
ATOM 3201 C CA . GLU A 1 417 ? -5.082 2.080 -16.414 1.00 95.31 417 GLU A CA 1
ATOM 3202 C C . GLU A 1 417 ? -4.565 0.638 -16.444 1.00 95.31 417 GLU A C 1
ATOM 3204 O O . GLU A 1 417 ? -4.845 -0.082 -17.407 1.00 95.31 417 GLU A O 1
ATOM 3209 N N . ALA A 1 418 ? -3.858 0.208 -15.395 1.00 96.50 418 ALA A N 1
ATOM 3210 C CA . ALA A 1 418 ? -3.382 -1.164 -15.255 1.00 96.50 418 ALA A CA 1
ATOM 3211 C C . ALA A 1 418 ? -4.550 -2.147 -15.049 1.00 96.50 418 ALA A C 1
ATOM 3213 O O . ALA A 1 418 ? -4.630 -3.168 -15.735 1.00 96.50 418 ALA A O 1
ATOM 3214 N N . SER A 1 419 ? -5.504 -1.812 -14.172 1.00 95.25 419 SER A N 1
ATOM 3215 C CA . SER A 1 419 ? -6.660 -2.673 -13.877 1.00 95.25 419 SER A CA 1
ATOM 3216 C C . SER A 1 419 ? -7.546 -2.893 -15.101 1.00 95.25 419 SER A C 1
ATOM 3218 O O . SER A 1 419 ? -7.918 -4.028 -15.386 1.00 95.25 419 SER A O 1
ATOM 3220 N N . LEU A 1 420 ? -7.800 -1.842 -15.892 1.00 93.50 420 LEU A N 1
ATOM 3221 C CA . LEU A 1 420 ? -8.545 -1.936 -17.157 1.00 93.50 420 LEU A CA 1
ATOM 3222 C C . LEU A 1 420 ? -7.880 -2.848 -18.199 1.00 93.50 420 LEU A C 1
ATOM 3224 O O . LEU A 1 420 ? -8.520 -3.238 -19.172 1.00 93.50 420 LEU A O 1
ATOM 3228 N N . ARG A 1 421 ? -6.595 -3.164 -18.025 1.00 94.75 421 ARG A N 1
ATOM 3229 C CA . ARG A 1 421 ? -5.797 -3.975 -18.952 1.00 94.75 421 ARG A CA 1
ATOM 3230 C C . ARG A 1 421 ? -5.415 -5.330 -18.362 1.00 94.75 421 ARG A C 1
ATOM 3232 O O . ARG A 1 421 ? -4.495 -5.976 -18.851 1.00 94.75 421 ARG A O 1
ATOM 3239 N N . GLY A 1 422 ? -6.137 -5.775 -17.332 1.00 96.31 422 GLY A N 1
ATOM 3240 C CA . GLY A 1 422 ? -5.983 -7.112 -16.767 1.00 96.31 422 GLY A CA 1
ATOM 3241 C C . GLY A 1 422 ? -4.798 -7.258 -15.818 1.00 96.31 422 GLY A C 1
ATOM 3242 O O . GLY A 1 422 ? -4.235 -8.349 -15.726 1.00 96.31 422 GLY A O 1
ATOM 3243 N N . TYR A 1 423 ? -4.424 -6.189 -15.114 1.00 97.88 423 TYR A N 1
ATOM 3244 C CA . TYR A 1 423 ? -3.388 -6.219 -14.085 1.00 97.88 423 TYR A CA 1
ATOM 3245 C C . TYR A 1 423 ? -3.947 -5.947 -12.693 1.00 97.88 423 TYR A C 1
ATOM 3247 O O . TYR A 1 423 ? -4.872 -5.166 -12.495 1.00 97.88 423 TYR A O 1
ATOM 3255 N N . SER A 1 424 ? -3.324 -6.568 -11.703 1.00 97.12 424 SER A N 1
ATOM 3256 C CA . SER A 1 424 ? -3.644 -6.418 -10.293 1.00 97.12 424 SER A CA 1
ATOM 3257 C C . SER A 1 424 ? -2.516 -5.715 -9.568 1.00 97.12 424 SER A C 1
ATOM 3259 O O . SER A 1 424 ? -1.374 -6.168 -9.625 1.00 97.12 424 SER A O 1
ATOM 3261 N N . LEU A 1 425 ? -2.847 -4.660 -8.826 1.00 97.12 425 LEU A N 1
ATOM 3262 C CA . LEU A 1 425 ? -1.930 -4.080 -7.850 1.00 97.12 425 LEU A CA 1
ATOM 3263 C C . LEU A 1 425 ? -1.635 -5.102 -6.749 1.00 97.12 425 LEU A C 1
ATOM 3265 O O . LEU A 1 425 ? -2.560 -5.680 -6.173 1.00 97.12 425 LEU A O 1
ATOM 3269 N N . ILE A 1 426 ? -0.356 -5.280 -6.429 1.00 95.50 426 ILE A N 1
ATOM 3270 C CA . ILE A 1 426 ? 0.089 -6.169 -5.348 1.00 95.50 426 ILE A CA 1
ATOM 3271 C C . ILE A 1 426 ? 0.779 -5.419 -4.209 1.00 95.50 426 ILE A C 1
ATOM 3273 O O . ILE A 1 426 ? 0.686 -5.849 -3.061 1.00 95.50 426 ILE A O 1
ATOM 3277 N N . ALA A 1 427 ? 1.444 -4.296 -4.489 1.00 94.06 427 ALA A N 1
ATOM 3278 C CA . ALA A 1 427 ? 2.182 -3.549 -3.480 1.00 94.06 427 ALA A CA 1
ATOM 3279 C C . ALA A 1 427 ? 2.443 -2.099 -3.897 1.00 94.06 427 ALA A C 1
ATOM 3281 O O . ALA A 1 427 ? 2.563 -1.782 -5.080 1.00 94.06 427 ALA A O 1
ATOM 3282 N N . PHE A 1 428 ? 2.592 -1.259 -2.876 1.00 91.94 428 PHE A N 1
ATOM 3283 C CA . PHE A 1 428 ? 3.290 0.017 -2.950 1.00 91.94 428 PHE A CA 1
ATOM 3284 C C . PHE A 1 428 ? 4.631 -0.156 -2.242 1.00 91.94 428 PHE A C 1
ATOM 3286 O O . PHE A 1 428 ? 4.662 -0.658 -1.114 1.00 91.94 428 PHE A O 1
ATOM 3293 N N . GLU A 1 429 ? 5.711 0.266 -2.880 1.00 87.25 429 GLU A N 1
ATOM 3294 C CA . GLU A 1 429 ? 7.054 0.275 -2.310 1.00 87.25 429 GLU A CA 1
ATOM 3295 C C . GLU A 1 429 ? 7.463 1.730 -2.101 1.00 87.25 429 GLU A C 1
ATOM 3297 O O . GLU A 1 429 ? 7.698 2.466 -3.054 1.00 87.25 429 GLU A O 1
ATOM 3302 N N . SER A 1 430 ? 7.460 2.155 -0.835 1.00 78.62 430 SER A N 1
ATOM 3303 C CA . SER A 1 430 ? 7.709 3.547 -0.447 1.00 78.62 430 SER A CA 1
ATOM 3304 C C . SER A 1 430 ? 8.970 3.738 0.401 1.00 78.62 430 SER A C 1
ATOM 3306 O O . SER A 1 430 ? 9.121 4.754 1.083 1.00 78.62 430 SER A O 1
ATOM 3308 N N . PHE A 1 431 ? 9.811 2.707 0.476 1.00 70.81 431 PHE A N 1
ATOM 3309 C CA . PHE A 1 431 ? 11.004 2.656 1.313 1.00 70.81 431 PHE A CA 1
ATOM 3310 C C . PHE A 1 431 ? 12.092 1.863 0.613 1.00 70.81 431 PHE A C 1
ATOM 3312 O O . PHE A 1 431 ? 11.888 0.708 0.248 1.00 70.81 431 PHE A O 1
ATOM 3319 N N . ASP A 1 432 ? 13.269 2.462 0.544 1.00 65.81 432 ASP A N 1
ATOM 3320 C CA . ASP A 1 432 ? 14.487 1.769 0.162 1.00 65.81 432 ASP A CA 1
ATOM 3321 C C . ASP A 1 432 ? 14.941 0.858 1.314 1.00 65.81 432 ASP A C 1
ATOM 3323 O O . ASP A 1 432 ? 14.914 1.210 2.497 1.00 65.81 432 ASP A O 1
ATOM 3327 N N . LYS A 1 433 ? 15.372 -0.343 0.946 1.00 58.94 433 LYS A N 1
ATOM 3328 C CA . LYS A 1 433 ? 15.981 -1.337 1.834 1.00 58.94 433 LYS A CA 1
ATOM 3329 C C . LYS A 1 433 ? 17.327 -0.871 2.412 1.00 58.94 433 LYS A C 1
ATOM 3331 O O . LYS A 1 433 ? 17.685 -1.327 3.501 1.00 58.94 433 LYS A O 1
ATOM 3336 N N . ASP A 1 434 ? 18.033 0.013 1.707 1.00 53.72 434 ASP A N 1
ATOM 3337 C CA . ASP A 1 434 ? 19.400 0.451 2.007 1.00 53.72 434 ASP A CA 1
ATOM 3338 C C . ASP A 1 434 ? 19.470 1.900 2.528 1.00 53.72 434 ASP A C 1
ATOM 3340 O O . ASP A 1 434 ? 20.491 2.308 3.093 1.00 53.72 434 ASP A O 1
ATOM 3344 N N . SER A 1 435 ? 18.372 2.661 2.440 1.00 52.69 435 SER A N 1
ATOM 3345 C CA . SER A 1 435 ? 18.273 4.020 2.970 1.00 52.69 435 SER A CA 1
ATOM 3346 C C . SER A 1 435 ? 17.308 4.098 4.158 1.00 52.69 435 SER A C 1
ATOM 3348 O O . SER A 1 435 ? 16.132 3.759 4.055 1.00 52.69 435 SER A O 1
ATOM 3350 N N . PRO A 1 436 ? 17.759 4.624 5.306 1.00 44.84 436 PRO A N 1
ATOM 3351 C CA . PRO A 1 436 ? 16.912 4.848 6.477 1.00 44.84 436 PRO A CA 1
ATOM 3352 C C . PRO A 1 436 ? 15.953 6.043 6.324 1.00 44.84 436 PRO A C 1
ATOM 3354 O O . PRO A 1 436 ? 15.229 6.364 7.269 1.00 44.84 436 PRO A O 1
ATOM 3357 N N . ARG A 1 437 ? 15.976 6.747 5.182 1.00 51.72 437 ARG A N 1
ATOM 3358 C CA . ARG A 1 437 ? 15.082 7.880 4.920 1.00 51.72 437 ARG A CA 1
ATOM 3359 C C . ARG A 1 437 ? 13.710 7.365 4.454 1.00 51.72 437 ARG A C 1
ATOM 3361 O O . ARG A 1 437 ? 13.666 6.541 3.547 1.00 51.72 437 ARG A O 1
ATOM 3368 N N . PRO A 1 438 ? 12.594 7.829 5.044 1.00 50.09 438 PRO A N 1
ATOM 3369 C CA . PRO A 1 438 ? 11.261 7.524 4.526 1.00 50.09 438 PRO A CA 1
ATOM 3370 C C . PRO A 1 438 ? 11.083 8.065 3.094 1.00 50.09 438 PRO A C 1
ATOM 3372 O O . PRO A 1 438 ? 11.639 9.120 2.801 1.00 50.09 438 PRO A O 1
ATOM 3375 N N . ARG A 1 439 ? 10.279 7.395 2.244 1.00 56.38 439 ARG A N 1
ATOM 3376 C CA . ARG A 1 439 ? 9.959 7.818 0.855 1.00 56.38 439 ARG A CA 1
ATOM 3377 C C . ARG A 1 439 ? 11.171 7.952 -0.079 1.00 56.38 439 ARG A C 1
ATOM 3379 O O . ARG A 1 439 ? 11.346 8.961 -0.745 1.00 56.38 439 ARG A O 1
ATOM 3386 N N . THR A 1 440 ? 12.045 6.959 -0.104 1.00 63.91 440 THR A N 1
ATOM 3387 C CA . THR A 1 440 ? 13.150 6.909 -1.081 1.00 63.91 440 THR A CA 1
ATOM 3388 C C . THR A 1 440 ? 12.801 6.157 -2.358 1.00 63.91 440 THR A C 1
ATOM 3390 O O . THR A 1 440 ? 13.550 6.239 -3.317 1.00 63.91 440 THR A O 1
ATOM 3393 N N . GLU A 1 441 ? 11.678 5.447 -2.355 1.00 76.94 441 GLU A N 1
ATOM 3394 C CA . GLU A 1 441 ? 11.127 4.717 -3.493 1.00 76.94 441 GLU A CA 1
ATOM 3395 C C . GLU A 1 441 ? 9.676 5.167 -3.666 1.00 76.94 441 GLU A C 1
ATOM 3397 O O . GLU A 1 441 ? 9.012 5.455 -2.662 1.00 76.94 441 GLU A O 1
ATOM 3402 N N . HIS A 1 442 ? 9.168 5.211 -4.896 1.00 86.56 442 HIS A N 1
ATOM 3403 C CA . HIS A 1 442 ? 7.787 5.608 -5.183 1.00 86.56 442 HIS A CA 1
ATOM 3404 C C . HIS A 1 442 ? 7.102 4.626 -6.134 1.00 86.56 442 HIS A C 1
ATOM 3406 O O . HIS A 1 442 ? 6.392 5.015 -7.053 1.00 86.56 442 HIS A O 1
ATOM 3412 N N . ASN A 1 443 ? 7.274 3.325 -5.902 1.00 92.00 443 ASN A N 1
ATOM 3413 C CA . ASN A 1 443 ? 6.923 2.325 -6.906 1.00 92.00 443 ASN A CA 1
ATOM 3414 C C . ASN A 1 443 ? 5.563 1.680 -6.635 1.00 92.00 443 ASN A C 1
ATOM 3416 O O . ASN A 1 443 ? 5.216 1.310 -5.506 1.00 92.00 443 ASN A O 1
ATOM 3420 N N . MET A 1 444 ? 4.809 1.469 -7.707 1.00 96.25 444 MET A N 1
ATOM 3421 C CA . MET A 1 444 ? 3.650 0.590 -7.746 1.00 96.25 444 MET A CA 1
ATOM 3422 C C . MET A 1 444 ? 4.002 -0.701 -8.475 1.00 96.25 444 MET A C 1
ATOM 3424 O O . MET A 1 444 ? 4.575 -0.684 -9.563 1.00 96.25 444 MET A O 1
ATOM 3428 N N . TRP A 1 445 ? 3.605 -1.826 -7.886 1.00 97.69 445 TRP A N 1
ATOM 3429 C CA . TRP A 1 445 ? 3.884 -3.155 -8.419 1.00 97.69 445 TRP A CA 1
ATOM 3430 C C . TRP A 1 445 ? 2.602 -3.851 -8.856 1.00 97.69 445 TRP A C 1
ATOM 3432 O O . TRP A 1 445 ? 1.658 -3.991 -8.070 1.00 97.69 445 TRP A O 1
ATOM 3442 N N . PHE A 1 446 ? 2.593 -4.341 -10.090 1.00 98.31 446 PHE A N 1
ATOM 3443 C CA . PHE A 1 446 ? 1.458 -5.010 -10.705 1.00 98.31 446 PHE A CA 1
ATOM 3444 C C . PHE A 1 446 ? 1.824 -6.384 -11.259 1.00 98.31 446 PHE A C 1
ATOM 3446 O O . PHE A 1 446 ? 2.931 -6.622 -11.743 1.00 98.31 446 PHE A O 1
ATOM 3453 N N . VAL A 1 447 ? 0.839 -7.276 -11.228 1.00 98.12 447 VAL A N 1
ATOM 3454 C CA . VAL A 1 447 ? 0.914 -8.639 -11.760 1.00 98.12 447 VAL A CA 1
ATOM 3455 C C . VAL A 1 447 ? -0.244 -8.853 -12.720 1.00 98.12 447 VAL A C 1
ATOM 3457 O O . VAL A 1 447 ? -1.369 -8.447 -12.426 1.00 98.12 447 VAL A O 1
ATOM 3460 N N . ARG A 1 448 ? 0.012 -9.508 -13.851 1.00 97.50 448 ARG A N 1
ATOM 3461 C CA . ARG A 1 448 ? -1.036 -9.889 -14.802 1.00 97.50 448 ARG A CA 1
ATOM 3462 C C . ARG A 1 448 ? -2.030 -10.870 -14.157 1.00 97.50 448 ARG A C 1
ATOM 3464 O O . ARG A 1 448 ? -1.635 -11.801 -13.457 1.00 97.50 448 ARG A O 1
ATOM 3471 N N . ASN A 1 449 ? -3.329 -10.651 -14.348 1.00 96.75 449 ASN A N 1
ATOM 3472 C CA . ASN A 1 449 ? -4.380 -11.343 -13.588 1.00 96.75 449 ASN A CA 1
ATOM 3473 C C . ASN A 1 449 ? -4.386 -12.868 -13.785 1.00 96.75 449 ASN A C 1
ATOM 3475 O O . ASN A 1 449 ? -4.696 -13.599 -12.843 1.00 96.75 449 ASN A O 1
ATOM 3479 N N . ASP A 1 450 ? -4.003 -13.358 -14.964 1.00 95.56 450 ASP A N 1
ATOM 3480 C CA . ASP A 1 450 ? -3.911 -14.789 -15.274 1.00 95.56 450 ASP A CA 1
ATOM 3481 C C . ASP A 1 450 ? -2.913 -15.519 -14.361 1.00 95.56 450 ASP A C 1
ATOM 3483 O O . ASP A 1 450 ? -3.207 -16.614 -13.884 1.00 95.56 450 ASP A O 1
ATOM 3487 N N . LEU A 1 451 ? -1.793 -14.875 -14.016 1.00 96.19 451 LEU A N 1
ATOM 3488 C CA . LEU A 1 451 ? -0.791 -15.411 -13.084 1.00 96.19 451 LEU A CA 1
ATOM 3489 C C . LEU A 1 451 ? -1.307 -15.509 -11.642 1.00 96.19 451 LEU A C 1
ATOM 3491 O O . LEU A 1 451 ? -0.754 -16.237 -10.822 1.00 96.19 451 LEU A O 1
ATOM 3495 N N . LEU A 1 452 ? -2.386 -14.791 -11.330 1.00 95.31 452 LEU A N 1
ATOM 3496 C CA . LEU A 1 452 ? -3.087 -14.852 -10.047 1.00 95.31 452 LEU A CA 1
ATOM 3497 C C . LEU A 1 452 ? -4.305 -15.788 -10.087 1.00 95.31 452 LEU A C 1
ATOM 3499 O O . LEU A 1 452 ? -5.062 -15.839 -9.115 1.00 95.31 452 LEU A O 1
ATOM 3503 N N . GLY A 1 453 ? -4.533 -16.490 -11.204 1.00 93.69 453 GLY A N 1
ATOM 3504 C CA . GLY A 1 453 ? -5.728 -17.308 -11.418 1.00 93.69 453 GLY A CA 1
ATOM 3505 C C . GLY A 1 453 ? -7.014 -16.480 -11.504 1.00 93.69 453 GLY A C 1
ATOM 3506 O O . GLY A 1 453 ? -8.072 -16.937 -11.069 1.00 93.69 453 GLY A O 1
ATOM 3507 N N . ARG A 1 454 ? -6.926 -15.240 -12.002 1.00 91.62 454 ARG A N 1
ATOM 3508 C CA . ARG A 1 454 ? -8.034 -14.277 -12.078 1.00 91.62 454 ARG A CA 1
ATOM 3509 C C . ARG A 1 454 ? -8.343 -13.881 -13.517 1.00 91.62 454 ARG A C 1
ATOM 3511 O O . ARG A 1 454 ? -7.481 -13.889 -14.389 1.00 91.62 454 ARG A O 1
ATOM 3518 N N . ASN A 1 455 ? -9.590 -13.479 -13.743 1.00 89.69 455 ASN A N 1
ATOM 3519 C CA . ASN A 1 455 ? -10.023 -12.910 -15.019 1.00 89.69 455 ASN A CA 1
ATOM 3520 C C . ASN A 1 455 ? -9.518 -11.467 -15.173 1.00 89.69 455 ASN A C 1
ATOM 3522 O O . ASN A 1 455 ? -9.256 -10.786 -14.180 1.00 89.69 455 ASN A O 1
ATOM 3526 N N . ALA A 1 456 ? -9.444 -10.979 -16.415 1.00 83.56 456 ALA A N 1
ATOM 3527 C CA . ALA A 1 456 ? -9.007 -9.614 -16.718 1.00 83.56 456 ALA A CA 1
ATOM 3528 C C . ALA A 1 456 ? -9.823 -8.547 -15.959 1.00 83.56 456 ALA A C 1
ATOM 3530 O O . ALA A 1 456 ? -9.238 -7.638 -15.383 1.00 83.56 456 ALA A O 1
ATOM 3531 N N . ASP A 1 457 ? -11.138 -8.735 -15.836 1.00 85.50 457 ASP A N 1
ATOM 3532 C CA . ASP A 1 457 ? -12.046 -7.763 -15.205 1.00 85.50 457 ASP A CA 1
ATOM 3533 C C . ASP A 1 457 ? -12.162 -7.910 -13.674 1.00 85.50 457 ASP A C 1
ATOM 3535 O O . ASP A 1 457 ? -13.041 -7.319 -13.051 1.00 85.50 457 ASP A O 1
ATOM 3539 N N . ASN A 1 458 ? -11.322 -8.741 -13.047 1.00 86.25 458 ASN A N 1
ATOM 3540 C CA . ASN A 1 458 ? -11.397 -9.034 -11.615 1.00 86.25 458 ASN A CA 1
ATOM 3541 C C . ASN A 1 458 ? -10.028 -8.876 -10.930 1.00 86.25 458 ASN A C 1
ATOM 3543 O O . ASN A 1 458 ? -9.362 -9.884 -10.653 1.00 86.25 458 ASN A O 1
ATOM 3547 N N . PRO A 1 459 ? -9.593 -7.634 -10.646 1.00 90.38 459 PRO A N 1
ATOM 3548 C CA . PRO A 1 459 ? -8.311 -7.395 -10.000 1.00 90.38 459 PRO A CA 1
ATOM 3549 C C . PRO A 1 459 ? -8.260 -8.007 -8.589 1.00 90.38 459 PRO A C 1
ATOM 3551 O O . PRO A 1 459 ? -9.274 -8.183 -7.911 1.00 90.38 459 PRO A O 1
ATOM 3554 N N . LEU A 1 460 ? -7.054 -8.344 -8.125 1.00 91.94 460 LEU A N 1
ATOM 3555 C CA . LEU A 1 460 ? -6.780 -8.883 -6.787 1.00 91.94 460 LEU A CA 1
ATOM 3556 C C . LEU A 1 460 ? -7.287 -7.963 -5.680 1.00 91.94 460 LEU A C 1
ATOM 3558 O O . LEU A 1 460 ? -7.800 -8.437 -4.669 1.00 91.94 460 LEU A O 1
ATOM 3562 N N . VAL A 1 461 ? -7.114 -6.664 -5.893 1.00 91.31 461 VAL A N 1
ATOM 3563 C CA . VAL A 1 461 ? -7.448 -5.594 -4.964 1.00 91.31 461 VAL A CA 1
ATOM 3564 C C . VAL A 1 461 ? -8.406 -4.660 -5.687 1.00 91.31 461 VAL A C 1
ATOM 3566 O O . VAL A 1 461 ? -8.096 -4.222 -6.793 1.00 91.31 461 VAL A O 1
ATOM 3569 N N . SER A 1 462 ? -9.552 -4.354 -5.077 1.00 92.06 462 SER A N 1
ATOM 3570 C CA . SER A 1 462 ? -10.503 -3.355 -5.585 1.00 92.06 462 SER A CA 1
ATOM 3571 C C . SER A 1 462 ? -9.944 -1.932 -5.477 1.00 92.06 462 SER A C 1
ATOM 3573 O O . SER A 1 462 ? -8.965 -1.700 -4.765 1.00 92.06 462 SER A O 1
ATOM 3575 N N . TRP A 1 463 ? -10.594 -0.951 -6.112 1.00 93.00 463 TRP A N 1
ATOM 3576 C CA . TRP A 1 463 ? -10.209 0.460 -5.983 1.00 93.00 463 TRP A CA 1
ATOM 3577 C C . TRP A 1 463 ? -10.103 0.881 -4.512 1.00 93.00 463 TRP A C 1
ATOM 3579 O O . TRP A 1 463 ? -9.098 1.425 -4.058 1.00 93.00 463 TRP A O 1
ATOM 3589 N N . ARG A 1 464 ? -11.102 0.502 -3.717 1.00 91.88 464 ARG A N 1
ATOM 3590 C CA . ARG A 1 464 ? -11.104 0.674 -2.267 1.00 91.88 464 ARG A CA 1
ATOM 3591 C C . ARG A 1 464 ? -9.881 0.056 -1.587 1.00 91.88 464 ARG A C 1
ATOM 3593 O O . ARG A 1 464 ? -9.296 0.678 -0.698 1.00 91.88 464 ARG A O 1
ATOM 3600 N N . GLY A 1 465 ? -9.512 -1.165 -1.962 1.00 92.94 465 GLY A N 1
ATOM 3601 C CA . GLY A 1 465 ? -8.331 -1.820 -1.417 1.00 92.94 465 GLY A CA 1
ATOM 3602 C C . GLY A 1 465 ? -7.045 -1.072 -1.781 1.00 92.94 465 GLY A C 1
ATOM 3603 O O . GLY A 1 465 ? -6.211 -0.860 -0.903 1.00 92.94 465 GLY A O 1
ATOM 3604 N N . MET A 1 466 ? -6.933 -0.568 -3.015 1.00 94.25 466 MET A N 1
ATOM 3605 C CA . MET A 1 466 ? -5.819 0.281 -3.447 1.00 94.25 466 MET A CA 1
ATOM 3606 C C . MET A 1 466 ? -5.733 1.544 -2.585 1.00 94.25 466 MET A C 1
ATOM 3608 O O . MET A 1 466 ? -4.677 1.813 -2.015 1.00 94.25 466 MET A O 1
ATOM 3612 N N . VAL A 1 467 ? -6.849 2.252 -2.382 1.00 94.19 467 VAL A N 1
ATOM 3613 C CA . VAL A 1 467 ? -6.911 3.451 -1.527 1.00 94.19 467 VAL A CA 1
ATOM 3614 C C . VAL A 1 467 ? -6.429 3.137 -0.108 1.00 94.19 467 VAL A C 1
ATOM 3616 O O . VAL A 1 467 ? -5.660 3.895 0.486 1.00 94.19 467 VAL A O 1
ATOM 3619 N N . ARG A 1 468 ? -6.857 2.003 0.462 1.00 92.69 468 ARG A N 1
ATOM 3620 C CA . ARG A 1 468 ? -6.426 1.577 1.802 1.00 92.69 468 ARG A CA 1
ATOM 3621 C C . ARG A 1 468 ? -4.936 1.252 1.848 1.00 92.69 468 ARG A C 1
ATOM 3623 O O . ARG A 1 468 ? -4.281 1.651 2.809 1.00 92.69 468 ARG A O 1
ATOM 3630 N N . MET A 1 469 ? -4.411 0.554 0.844 1.00 92.44 469 MET A N 1
ATOM 3631 C CA . MET A 1 469 ? -2.988 0.222 0.743 1.00 92.44 469 MET A CA 1
ATOM 3632 C C . MET A 1 469 ? -2.127 1.476 0.575 1.00 92.44 469 MET A C 1
ATOM 3634 O O . MET A 1 469 ? -1.131 1.611 1.283 1.00 92.44 469 MET A O 1
ATOM 3638 N N . TYR A 1 470 ? -2.549 2.422 -0.267 1.00 92.44 470 TYR A N 1
ATOM 3639 C CA . TYR A 1 470 ? -1.875 3.706 -0.450 1.00 92.44 470 TYR A CA 1
ATOM 3640 C C . TYR A 1 470 ? -1.759 4.447 0.886 1.00 92.44 470 TYR A C 1
ATOM 3642 O O . TYR A 1 470 ? -0.661 4.778 1.331 1.00 92.44 470 TYR A O 1
ATOM 3650 N N . TRP A 1 471 ? -2.874 4.634 1.601 1.00 90.06 471 TRP A N 1
ATOM 3651 C CA . TRP A 1 471 ? -2.850 5.355 2.875 1.00 90.06 471 TRP A CA 1
ATOM 3652 C C . TRP A 1 471 ? -2.128 4.599 3.991 1.00 90.06 471 TRP A C 1
ATOM 3654 O O . TRP A 1 471 ? -1.615 5.235 4.910 1.00 90.06 471 TRP A O 1
ATOM 3664 N N . ALA A 1 472 ? -2.047 3.270 3.928 1.00 87.12 472 ALA A N 1
ATOM 3665 C CA . ALA A 1 472 ? -1.237 2.493 4.864 1.00 87.12 472 ALA A CA 1
ATOM 3666 C C . ALA A 1 472 ? 0.259 2.816 4.740 1.00 87.12 472 ALA A C 1
ATOM 3668 O O . ALA A 1 472 ? 0.957 2.844 5.756 1.00 87.12 472 ALA A O 1
ATOM 3669 N N . GLN A 1 473 ? 0.722 3.107 3.520 1.00 82.12 473 GLN A N 1
ATOM 3670 C CA . GLN A 1 473 ? 2.089 3.553 3.268 1.00 82.12 473 GLN A CA 1
ATOM 3671 C C . GLN A 1 473 ? 2.254 5.056 3.534 1.00 82.12 473 GLN A C 1
ATOM 3673 O O . GLN A 1 473 ? 3.135 5.447 4.293 1.00 82.12 473 GLN A O 1
ATOM 3678 N N . MET A 1 474 ? 1.366 5.897 2.991 1.00 81.44 474 MET A N 1
ATOM 3679 C CA . MET A 1 474 ? 1.605 7.342 2.840 1.00 81.44 474 MET A CA 1
ATOM 3680 C C . MET A 1 474 ? 1.132 8.224 4.002 1.00 81.44 474 MET A C 1
ATOM 3682 O O . MET A 1 474 ? 1.686 9.301 4.216 1.00 81.44 474 MET A O 1
ATOM 3686 N N . ALA A 1 475 ? 0.150 7.787 4.802 1.00 72.75 475 ALA A N 1
ATOM 3687 C CA . ALA A 1 475 ? -0.540 8.633 5.791 1.00 72.75 475 ALA A CA 1
ATOM 3688 C C . ALA A 1 475 ? 0.341 9.232 6.905 1.00 72.75 475 ALA A C 1
ATOM 3690 O O . ALA A 1 475 ? -0.113 10.097 7.654 1.00 72.75 475 ALA A O 1
ATOM 3691 N N . ARG A 1 476 ? 1.561 8.725 7.102 1.00 58.84 476 ARG A N 1
ATOM 3692 C CA . ARG A 1 476 ? 2.444 9.085 8.230 1.00 58.84 476 ARG A CA 1
ATOM 3693 C C . ARG A 1 476 ? 3.897 9.296 7.814 1.00 58.84 476 ARG A C 1
ATOM 3695 O O . ARG A 1 476 ? 4.794 9.148 8.637 1.00 58.84 476 ARG A O 1
ATOM 3702 N N . LEU A 1 477 ? 4.123 9.550 6.534 1.00 59.53 477 LEU A N 1
ATOM 3703 C CA . LEU A 1 477 ? 5.437 9.892 6.015 1.00 59.53 477 LEU A CA 1
ATOM 3704 C C . LEU A 1 477 ? 5.521 11.414 5.880 1.00 59.53 477 LEU A C 1
ATOM 3706 O O . LEU A 1 477 ? 4.576 12.016 5.360 1.00 59.53 477 LEU A O 1
ATOM 3710 N N . ASP A 1 478 ? 6.633 12.009 6.314 1.00 51.53 478 ASP A N 1
ATOM 3711 C CA . ASP A 1 478 ? 6.928 13.427 6.076 1.00 51.53 478 ASP A CA 1
ATOM 3712 C C . ASP A 1 478 ? 6.893 13.702 4.563 1.00 51.53 478 ASP A C 1
ATOM 3714 O O . ASP A 1 478 ? 7.255 12.838 3.762 1.00 51.53 478 ASP A O 1
ATOM 3718 N N . CYS A 1 479 ? 6.318 14.835 4.165 1.00 52.41 479 CYS A N 1
ATOM 3719 C CA . CYS A 1 479 ? 5.966 15.119 2.773 1.00 52.41 479 CYS A CA 1
ATOM 3720 C C . CYS A 1 479 ? 7.192 15.576 1.965 1.00 52.41 479 CYS A C 1
ATOM 3722 O O . CYS A 1 479 ? 8.024 16.318 2.484 1.00 52.41 479 CYS A O 1
ATOM 3724 N N . ILE A 1 480 ? 7.314 15.109 0.716 1.00 48.72 480 ILE A N 1
ATOM 3725 C CA . ILE A 1 480 ? 8.316 15.615 -0.228 1.00 48.72 480 ILE A CA 1
ATOM 3726 C C . ILE A 1 480 ? 7.677 16.827 -0.901 1.00 48.72 480 ILE A C 1
ATOM 3728 O O . ILE A 1 480 ? 6.490 16.850 -1.204 1.00 48.72 480 ILE A O 1
ATOM 3732 N N . HIS A 1 481 ? 8.435 17.908 -0.972 1.00 48.75 481 HIS A N 1
ATOM 3733 C CA . HIS A 1 481 ? 7.918 19.222 -1.301 1.00 48.75 481 HIS A CA 1
ATOM 3734 C C . HIS A 1 481 ? 7.388 19.273 -2.743 1.00 48.75 481 HIS A C 1
ATOM 3736 O O . HIS A 1 481 ? 8.167 19.395 -3.684 1.00 48.75 481 HIS A O 1
ATOM 3742 N N . VAL A 1 482 ? 6.068 19.338 -2.917 1.00 44.25 482 VAL A N 1
ATOM 3743 C CA . VAL A 1 482 ? 5.521 20.198 -3.966 1.00 44.25 482 VAL A CA 1
ATOM 3744 C C . VAL A 1 482 ? 5.603 21.613 -3.399 1.00 44.25 482 VAL A C 1
ATOM 3746 O O . VAL A 1 482 ? 4.832 21.986 -2.513 1.00 44.25 482 VAL A O 1
ATOM 3749 N N . GLY A 1 483 ? 6.588 22.389 -3.855 1.00 39.38 483 GLY A N 1
ATOM 3750 C CA . GLY A 1 483 ? 6.846 23.774 -3.434 1.00 39.38 483 GLY A CA 1
ATOM 3751 C C . GLY A 1 483 ? 5.775 24.770 -3.899 1.00 39.38 483 GLY A C 1
ATOM 3752 O O . GLY A 1 483 ? 6.093 25.875 -4.339 1.00 39.38 483 GLY A O 1
ATOM 3753 N N . VAL A 1 484 ? 4.503 24.376 -3.856 1.00 40.56 484 VAL A N 1
ATOM 3754 C CA . VAL A 1 484 ? 3.356 25.217 -4.179 1.00 40.56 484 VAL A CA 1
ATOM 3755 C C . VAL A 1 484 ? 2.766 25.694 -2.869 1.00 40.56 484 VAL A C 1
ATOM 3757 O O . VAL A 1 484 ? 2.118 24.953 -2.135 1.00 40.56 484 VAL A O 1
ATOM 3760 N N . LEU A 1 485 ? 3.004 26.973 -2.601 1.00 37.94 485 LEU A N 1
ATOM 3761 C CA . LEU A 1 485 ? 2.312 27.716 -1.567 1.00 37.94 485 LEU A CA 1
ATOM 3762 C C . LEU A 1 485 ? 0.813 27.662 -1.886 1.00 37.94 485 LEU A C 1
ATOM 3764 O O . LEU A 1 485 ? 0.345 28.273 -2.851 1.00 37.94 485 LEU A O 1
ATOM 3768 N N . THR A 1 486 ? 0.042 26.978 -1.046 1.00 41.31 486 THR A N 1
ATOM 3769 C CA . THR A 1 486 ? -1.375 27.311 -0.873 1.00 41.31 486 THR A CA 1
ATOM 3770 C C . THR A 1 486 ? -1.496 28.810 -0.532 1.00 41.31 486 THR A C 1
ATOM 3772 O O . THR A 1 486 ? -0.510 29.443 -0.137 1.00 41.31 486 THR A O 1
ATOM 3775 N N . PRO A 1 487 ? -2.686 29.433 -0.612 1.00 38.22 487 PRO A N 1
ATOM 3776 C CA . PRO A 1 487 ? -2.878 30.815 -0.152 1.00 38.22 487 PRO A CA 1
ATOM 3777 C C . PRO A 1 487 ? -2.390 31.073 1.291 1.00 38.22 487 PRO A C 1
ATOM 3779 O O . PRO A 1 487 ? -2.206 32.224 1.681 1.00 38.22 487 PRO A O 1
ATOM 3782 N N . THR A 1 488 ? -2.171 30.010 2.076 1.00 38.94 488 THR A N 1
ATOM 3783 C CA . THR A 1 488 ? -1.665 30.003 3.454 1.00 38.94 488 THR A CA 1
ATOM 3784 C C . THR A 1 488 ? -0.164 29.703 3.588 1.00 38.94 488 THR A C 1
ATOM 3786 O O . THR A 1 488 ? 0.317 29.597 4.714 1.00 38.94 488 THR A O 1
ATOM 3789 N N . ALA A 1 489 ? 0.590 29.610 2.487 1.00 41.00 489 ALA A N 1
ATOM 3790 C CA . ALA A 1 489 ? 2.034 29.358 2.472 1.00 41.00 489 ALA A CA 1
ATOM 3791 C C . ALA A 1 489 ? 2.477 28.022 3.111 1.00 41.00 489 ALA A C 1
ATOM 3793 O O . ALA A 1 489 ? 3.549 27.947 3.710 1.00 41.00 489 ALA A O 1
ATOM 3794 N N . GLN A 1 490 ? 1.659 26.971 2.992 1.00 45.66 490 GLN A N 1
ATOM 3795 C CA . GLN A 1 490 ? 1.980 25.627 3.490 1.00 45.66 490 GLN A CA 1
ATOM 3796 C C . GLN A 1 490 ? 2.348 24.677 2.344 1.00 45.66 490 GLN A C 1
ATOM 3798 O O . GLN A 1 490 ? 1.724 24.731 1.285 1.00 45.66 490 GLN A O 1
ATOM 3803 N N . ASP A 1 491 ? 3.336 23.806 2.581 1.00 51.56 491 ASP A N 1
ATOM 3804 C CA . ASP A 1 491 ? 3.762 22.769 1.636 1.00 51.56 491 ASP A CA 1
ATOM 3805 C C . ASP A 1 491 ? 2.603 21.823 1.288 1.00 51.56 491 ASP A C 1
ATOM 3807 O O . ASP A 1 491 ? 1.863 21.343 2.158 1.00 51.56 491 ASP A O 1
ATOM 3811 N N . MET A 1 492 ? 2.456 21.530 -0.004 1.00 55.34 492 MET A N 1
ATOM 3812 C CA . MET A 1 492 ? 1.435 20.630 -0.526 1.00 55.34 492 MET A CA 1
ATOM 3813 C C . MET A 1 492 ? 1.723 19.187 -0.083 1.00 55.34 492 MET A C 1
ATOM 3815 O O . MET A 1 492 ? 2.553 18.493 -0.654 1.00 55.34 492 MET A O 1
ATOM 3819 N N . CYS A 1 493 ? 1.015 18.730 0.948 1.00 67.56 493 CYS A N 1
ATOM 3820 C CA . CYS A 1 493 ? 1.169 17.398 1.527 1.00 67.56 493 CYS A CA 1
ATOM 3821 C C . CYS A 1 493 ? -0.134 16.599 1.355 1.00 67.56 493 CYS A C 1
ATOM 3823 O O . CYS A 1 493 ? -1.182 17.108 1.773 1.00 67.56 493 CYS A O 1
ATOM 3825 N N . PRO A 1 494 ? -0.119 15.352 0.837 1.00 72.31 494 PRO A N 1
ATOM 3826 C CA . PRO A 1 494 ? -1.330 14.557 0.586 1.00 72.31 494 PRO A CA 1
ATOM 3827 C C . PRO A 1 494 ? -2.255 14.455 1.809 1.00 72.31 494 PRO A C 1
ATOM 3829 O O . PRO A 1 494 ? -3.479 14.508 1.682 1.00 72.31 494 PRO A O 1
ATOM 3832 N N . ASN A 1 495 ? -1.682 14.391 3.017 1.00 76.38 495 ASN A N 1
ATOM 3833 C CA . ASN A 1 495 ? -2.423 14.382 4.281 1.00 76.38 495 ASN A CA 1
ATOM 3834 C C . ASN A 1 495 ? -3.237 15.662 4.531 1.00 76.38 495 ASN A C 1
ATOM 3836 O O . ASN A 1 495 ? -4.348 15.587 5.061 1.00 76.38 495 ASN A O 1
ATOM 3840 N N . HIS A 1 496 ? -2.670 16.829 4.216 1.00 74.62 496 HIS A N 1
ATOM 3841 C CA . HIS A 1 496 ? -3.343 18.119 4.373 1.00 74.62 496 HIS A CA 1
ATOM 3842 C C . HIS A 1 496 ? -4.384 18.300 3.272 1.00 74.62 496 HIS A C 1
ATOM 3844 O O . HIS A 1 496 ? -5.546 18.554 3.574 1.00 74.62 496 HIS A O 1
ATOM 3850 N N . GLN A 1 497 ? -4.000 18.028 2.025 1.00 74.00 497 GLN A N 1
ATOM 3851 C CA . GLN A 1 497 ? -4.867 18.152 0.856 1.00 74.00 497 GLN A CA 1
ATOM 3852 C C . GLN A 1 497 ? -6.162 17.355 1.007 1.00 74.00 497 GLN A C 1
ATOM 3854 O O . GLN A 1 497 ? -7.253 17.897 0.839 1.00 74.00 497 GLN A O 1
ATOM 3859 N N . ILE A 1 498 ? -6.071 16.071 1.380 1.00 83.44 498 ILE A N 1
ATOM 3860 C CA . ILE A 1 498 ? -7.274 15.245 1.501 1.00 83.44 498 ILE A CA 1
ATOM 3861 C C . ILE A 1 498 ? -8.194 15.729 2.628 1.00 83.44 498 ILE A C 1
ATOM 3863 O O . ILE A 1 498 ? -9.411 15.595 2.521 1.00 83.44 498 ILE A O 1
ATOM 3867 N N . ARG A 1 499 ? -7.639 16.311 3.703 1.00 83.44 499 ARG A N 1
ATOM 3868 C CA . ARG A 1 499 ? -8.421 16.881 4.811 1.00 83.44 499 ARG A CA 1
ATOM 3869 C C . ARG A 1 499 ? -9.111 18.170 4.399 1.00 83.44 499 ARG A C 1
ATOM 3871 O O . ARG A 1 499 ? -10.285 18.327 4.714 1.00 83.44 499 ARG A O 1
ATOM 3878 N N . GLU A 1 500 ? -8.398 19.064 3.725 1.00 80.12 500 GLU A N 1
ATOM 3879 C CA . GLU A 1 500 ? -8.944 20.334 3.245 1.00 80.12 500 GLU A CA 1
ATOM 3880 C C . GLU A 1 500 ? -10.086 20.089 2.266 1.00 80.12 500 GLU A C 1
ATOM 3882 O O . GLU A 1 500 ? -11.200 20.543 2.513 1.00 80.12 500 GLU A O 1
ATOM 3887 N N . VAL A 1 501 ? -9.853 19.259 1.246 1.00 81.12 501 VAL A N 1
ATOM 3888 C CA . VAL A 1 501 ? -10.882 18.904 0.263 1.00 81.12 501 VAL A CA 1
ATOM 3889 C C . VAL A 1 501 ? -12.065 18.193 0.928 1.00 81.12 501 VAL A C 1
ATOM 3891 O O . VAL A 1 501 ? -13.219 18.473 0.612 1.00 81.12 501 VAL A O 1
ATOM 3894 N N . PHE A 1 502 ? -11.817 17.297 1.889 1.00 84.25 502 PHE A N 1
ATOM 3895 C CA . PHE A 1 502 ? -12.890 16.650 2.650 1.00 84.25 502 PHE A CA 1
ATOM 3896 C C . PHE A 1 502 ? -13.767 17.666 3.395 1.00 84.25 502 PHE A C 1
ATOM 3898 O O . PHE A 1 502 ? -14.991 17.544 3.362 1.00 84.25 502 PHE A O 1
ATOM 3905 N N . VAL A 1 503 ? -13.161 18.656 4.056 1.00 82.12 503 VAL A N 1
ATOM 3906 C CA . VAL A 1 503 ? -13.885 19.704 4.791 1.00 82.12 503 VAL A CA 1
ATOM 3907 C C . VAL A 1 503 ? -14.629 20.638 3.836 1.00 82.12 503 VAL A C 1
ATOM 3909 O O . VAL A 1 503 ? -15.789 20.956 4.095 1.00 82.12 503 VAL A O 1
ATOM 3912 N N . GLU A 1 504 ? -14.004 21.037 2.727 1.00 81.31 504 GLU A N 1
ATOM 3913 C CA . GLU A 1 504 ? -14.605 21.900 1.701 1.00 81.31 504 GLU A CA 1
ATOM 3914 C C . GLU A 1 504 ? -15.866 21.269 1.095 1.00 81.31 504 GLU A C 1
ATOM 3916 O O . GLU A 1 504 ? -16.884 21.938 0.927 1.00 81.31 504 GLU A O 1
ATOM 3921 N N . LEU A 1 505 ? -15.850 19.951 0.887 1.00 82.00 505 LEU A N 1
ATOM 3922 C CA . LEU A 1 505 ? -17.000 19.168 0.427 1.00 82.00 505 LEU A CA 1
ATOM 3923 C C . LEU A 1 505 ? -18.000 18.820 1.552 1.00 82.00 505 LEU A C 1
ATOM 3925 O O . LEU A 1 505 ? -18.798 17.890 1.425 1.00 82.00 505 LEU A O 1
ATOM 3929 N N . GLY A 1 506 ? -17.961 19.527 2.685 1.00 81.50 506 GLY A N 1
ATOM 3930 C CA . GLY A 1 506 ? -18.929 19.390 3.779 1.00 81.50 506 GLY A CA 1
ATOM 3931 C C . GLY A 1 506 ? -18.671 18.230 4.747 1.00 81.50 506 GLY A C 1
ATOM 3932 O O . GLY A 1 506 ? -19.532 17.907 5.569 1.00 81.50 506 GLY A O 1
ATOM 3933 N N . GLY A 1 507 ? -17.499 17.598 4.690 1.00 84.69 507 GLY A N 1
ATOM 3934 C CA . GLY A 1 507 ? -17.096 16.545 5.614 1.00 84.69 507 GLY A CA 1
ATOM 3935 C C . GLY A 1 507 ? -16.885 17.064 7.041 1.00 84.69 507 GLY A C 1
ATOM 3936 O O . GLY A 1 507 ? -16.055 17.932 7.291 1.00 84.69 507 GLY A O 1
ATOM 3937 N N . GLN A 1 508 ? -17.609 16.505 8.019 1.00 80.12 508 GLN A N 1
ATOM 3938 C CA . GLN A 1 508 ? -17.607 17.020 9.403 1.00 80.12 508 GLN A CA 1
ATOM 3939 C C . GLN A 1 508 ? -16.730 16.224 10.386 1.00 80.12 508 GLN A C 1
ATOM 3941 O O . GLN A 1 508 ? -16.495 16.663 11.510 1.00 80.12 508 GLN A O 1
ATOM 3946 N N . ASN A 1 509 ? -16.251 15.034 10.006 1.00 84.25 509 ASN A N 1
ATOM 3947 C CA . ASN A 1 509 ? -15.555 14.134 10.928 1.00 84.25 509 ASN A CA 1
ATOM 3948 C C . ASN A 1 509 ? -14.046 14.060 10.654 1.00 84.25 509 ASN A C 1
ATOM 3950 O O . ASN A 1 509 ? -13.561 13.168 9.958 1.00 84.25 509 ASN A O 1
ATOM 3954 N N . ALA A 1 510 ? -13.289 14.957 11.286 1.00 78.25 510 ALA A N 1
ATOM 3955 C CA . ALA A 1 510 ? -11.830 15.030 11.160 1.00 78.25 510 ALA A CA 1
ATOM 3956 C C . ALA A 1 510 ? -11.068 13.799 11.707 1.00 78.25 510 ALA A C 1
ATOM 3958 O O . ALA A 1 510 ? -9.866 13.665 11.454 1.00 78.25 510 ALA A O 1
ATOM 3959 N N . SER A 1 511 ? -11.745 12.907 12.447 1.00 83.38 511 SER A N 1
ATOM 3960 C CA . SER A 1 511 ? -11.172 11.655 12.971 1.00 83.38 511 SER A CA 1
ATOM 3961 C C . SER A 1 511 ? -11.266 10.481 11.992 1.00 83.38 511 SER A C 1
ATOM 3963 O O . SER A 1 511 ? -10.767 9.393 12.283 1.00 83.38 511 SER A O 1
ATOM 3965 N N . TRP A 1 512 ? -11.915 10.671 10.837 1.00 87.06 512 TRP A N 1
ATOM 3966 C CA . TRP A 1 512 ? -11.995 9.625 9.826 1.00 87.06 512 TRP A CA 1
ATOM 3967 C C . TRP A 1 512 ? -10.606 9.215 9.319 1.00 87.06 512 TRP A C 1
ATOM 3969 O O . TRP A 1 512 ? -9.740 10.068 9.121 1.00 87.06 512 TRP A O 1
ATOM 3979 N N . PRO A 1 513 ? -10.381 7.909 9.078 1.00 89.56 513 PRO A N 1
ATOM 3980 C CA . PRO A 1 513 ? -9.205 7.456 8.349 1.00 89.56 513 PRO A CA 1
ATOM 3981 C C . PRO A 1 513 ? -9.126 8.135 6.980 1.00 89.56 513 PRO A C 1
ATOM 3983 O O . PRO A 1 513 ? -10.156 8.288 6.322 1.00 89.56 513 PRO A O 1
ATOM 3986 N N . PHE A 1 514 ? -7.921 8.468 6.515 1.00 90.69 514 PHE A N 1
ATOM 3987 C CA . PHE A 1 514 ? -7.730 9.122 5.215 1.00 90.69 514 PHE A CA 1
ATOM 3988 C C . PHE A 1 514 ? -8.352 8.338 4.056 1.00 90.69 514 PHE A C 1
ATOM 3990 O O . PHE A 1 514 ? -9.028 8.926 3.224 1.00 90.69 514 PHE A O 1
ATOM 3997 N N . ALA A 1 515 ? -8.268 7.004 4.072 1.00 91.19 515 ALA A N 1
ATOM 3998 C CA . ALA A 1 515 ? -8.941 6.163 3.081 1.00 91.19 515 ALA A CA 1
ATOM 3999 C C . ALA A 1 515 ? -10.464 6.393 3.033 1.00 91.19 515 ALA A C 1
ATOM 4001 O O . ALA A 1 515 ? -11.063 6.426 1.961 1.00 91.19 515 ALA A O 1
ATOM 4002 N N . ARG A 1 516 ? -11.093 6.625 4.193 1.00 91.62 516 ARG A N 1
ATOM 4003 C CA . ARG A 1 516 ? -12.516 6.973 4.273 1.00 91.62 516 ARG A CA 1
ATOM 4004 C C . ARG A 1 516 ? -12.791 8.380 3.746 1.00 91.62 516 ARG A C 1
ATOM 4006 O O . ARG A 1 516 ? -13.834 8.594 3.140 1.00 91.62 516 ARG A O 1
ATOM 4013 N N . MET A 1 517 ? -11.881 9.326 3.980 1.00 91.31 517 MET A N 1
ATOM 4014 C CA . MET A 1 517 ? -11.973 10.673 3.408 1.00 91.31 517 MET A CA 1
ATOM 4015 C C . MET A 1 517 ? -11.865 10.615 1.878 1.00 91.31 517 MET A C 1
ATOM 4017 O O . MET A 1 517 ? -12.722 11.171 1.203 1.00 91.31 517 MET A O 1
ATOM 4021 N N . SER A 1 518 ? -10.917 9.850 1.326 1.00 91.69 518 SER A N 1
ATOM 4022 C CA . SER A 1 518 ? -10.807 9.611 -0.120 1.00 91.69 518 SER A CA 1
ATOM 4023 C C . SER A 1 518 ? -12.078 9.018 -0.715 1.00 91.69 518 SER A C 1
ATOM 4025 O O . SER A 1 518 ? -12.567 9.505 -1.730 1.00 91.69 518 SER A O 1
ATOM 4027 N N . SER A 1 519 ? -12.668 8.021 -0.049 1.00 91.56 519 SER A N 1
ATOM 4028 C CA . SER A 1 519 ? -13.965 7.471 -0.452 1.00 91.56 519 SER A CA 1
ATOM 4029 C C . SER A 1 519 ? -15.079 8.509 -0.447 1.00 91.56 519 SER A C 1
ATOM 4031 O O . SER A 1 519 ? -15.927 8.482 -1.330 1.00 91.56 519 SER A O 1
ATOM 4033 N N . TYR A 1 520 ? -15.109 9.391 0.552 1.00 90.75 520 TYR A N 1
ATOM 4034 C CA . TYR A 1 520 ? -16.110 10.449 0.632 1.00 90.75 520 TYR A CA 1
ATOM 4035 C C . TYR A 1 520 ? -15.962 11.432 -0.531 1.00 90.75 520 TYR A C 1
ATOM 4037 O O . TYR A 1 520 ? -16.958 11.772 -1.163 1.00 90.75 520 TYR A O 1
ATOM 4045 N N . VAL A 1 521 ? -14.729 11.841 -0.850 1.00 88.25 521 VAL A N 1
ATOM 4046 C CA . VAL A 1 521 ? -14.434 12.727 -1.987 1.00 88.25 521 VAL A CA 1
ATOM 4047 C C . VAL A 1 521 ? -14.840 12.073 -3.315 1.00 88.25 521 VAL A C 1
ATOM 4049 O O . VAL A 1 521 ? -15.462 12.723 -4.149 1.00 88.25 521 VAL A O 1
ATOM 4052 N N . ALA A 1 522 ? -14.577 10.775 -3.484 1.00 89.25 522 ALA A N 1
ATOM 4053 C CA . ALA A 1 522 ? -14.940 10.010 -4.683 1.00 89.25 522 ALA A CA 1
ATOM 4054 C C . ALA A 1 522 ? -16.457 9.831 -4.890 1.00 89.25 522 ALA A C 1
ATOM 4056 O O . ALA A 1 522 ? -16.902 9.470 -5.979 1.00 89.25 522 ALA A O 1
ATOM 4057 N N . GLN A 1 523 ? -17.253 10.024 -3.836 1.00 88.88 523 GLN A N 1
ATOM 4058 C CA . GLN A 1 523 ? -18.714 9.884 -3.854 1.00 88.88 523 GLN A CA 1
ATOM 4059 C C . GLN A 1 523 ? -19.442 11.221 -4.028 1.00 88.88 523 GLN A C 1
ATOM 4061 O O . GLN A 1 523 ? -20.673 11.237 -4.060 1.00 88.88 523 GLN A O 1
ATOM 4066 N N . GLN A 1 524 ? -18.710 12.337 -4.114 1.00 85.88 524 GLN A N 1
ATOM 4067 C CA . GLN A 1 524 ? -19.321 13.640 -4.353 1.00 85.88 524 GLN A CA 1
ATOM 4068 C C . GLN A 1 524 ? -19.916 13.736 -5.756 1.00 85.88 524 GLN A C 1
ATOM 4070 O O . GLN A 1 524 ? -19.617 12.942 -6.651 1.00 85.88 524 GLN A O 1
ATOM 4075 N N . ASP A 1 525 ? -20.799 14.714 -5.939 1.00 78.12 525 ASP A N 1
ATOM 4076 C CA . ASP A 1 525 ? -21.465 14.905 -7.214 1.00 78.12 525 ASP A CA 1
ATOM 4077 C C . ASP A 1 525 ? -20.458 15.259 -8.335 1.00 78.12 525 ASP A C 1
ATOM 4079 O O . ASP A 1 525 ? -19.406 15.860 -8.081 1.00 78.12 525 ASP A O 1
ATOM 4083 N N . PRO A 1 526 ? -20.779 14.936 -9.600 1.00 74.31 526 PRO A N 1
ATOM 4084 C CA . PRO A 1 526 ? -19.858 15.144 -10.712 1.00 74.31 526 PRO A CA 1
ATOM 4085 C C . PRO A 1 526 ? -19.395 16.592 -10.918 1.00 74.31 526 PRO A C 1
ATOM 4087 O O . PRO A 1 526 ? -18.295 16.789 -11.434 1.00 74.31 526 PRO A O 1
ATOM 4090 N N . LEU A 1 527 ? -20.199 17.600 -10.555 1.00 73.69 527 LEU A N 1
ATOM 4091 C CA . LEU A 1 527 ? -19.821 19.007 -10.729 1.00 73.69 527 LEU A CA 1
ATOM 4092 C C . LEU A 1 527 ? -18.756 19.411 -9.710 1.00 73.69 527 LEU A C 1
ATOM 4094 O O . LEU A 1 527 ? -17.806 20.107 -10.076 1.00 73.69 527 LEU A O 1
ATOM 4098 N N . SER A 1 528 ? -18.885 18.943 -8.468 1.00 75.44 528 SER A N 1
ATOM 4099 C CA . SER A 1 528 ? -17.879 19.130 -7.418 1.00 75.44 528 SER A CA 1
ATOM 4100 C C . SER A 1 528 ? -16.569 18.424 -7.774 1.00 75.44 528 SER A C 1
ATOM 4102 O O . SER A 1 528 ? -15.500 19.034 -7.743 1.00 75.44 528 SER A O 1
ATOM 4104 N N . SER A 1 529 ? -16.644 17.166 -8.220 1.00 74.81 529 SER A N 1
ATOM 4105 C CA . SER A 1 529 ? -15.476 16.414 -8.696 1.00 74.81 529 SER A CA 1
ATOM 4106 C C . SER A 1 529 ? -14.769 17.096 -9.873 1.00 74.81 529 SER A C 1
ATOM 4108 O O . SER A 1 529 ? -13.541 17.156 -9.908 1.00 74.81 529 SER A O 1
ATOM 4110 N N . MET A 1 530 ? -15.528 17.642 -10.829 1.00 73.38 530 MET A N 1
ATOM 4111 C CA . MET A 1 530 ? -14.974 18.346 -11.989 1.00 73.38 530 MET A CA 1
ATOM 4112 C C . MET A 1 530 ? -14.304 19.668 -11.599 1.00 73.38 530 MET A C 1
ATOM 4114 O O . MET A 1 530 ? -13.240 19.987 -12.133 1.00 73.38 530 MET A O 1
ATOM 4118 N N . HIS A 1 531 ? -14.879 20.420 -10.654 1.00 76.25 531 HIS A N 1
ATOM 4119 C CA . HIS A 1 531 ? -14.244 21.625 -10.116 1.00 76.25 531 HIS A CA 1
ATOM 4120 C C . HIS A 1 531 ? -12.919 21.306 -9.425 1.00 76.25 531 HIS A C 1
ATOM 4122 O O . HIS A 1 531 ? -11.922 21.963 -9.714 1.00 76.25 531 HIS A O 1
ATOM 4128 N N . LEU A 1 532 ? -12.882 20.269 -8.583 1.00 77.44 532 LEU A N 1
ATOM 4129 C CA . LEU A 1 532 ? -11.654 19.839 -7.911 1.00 77.44 532 LEU A CA 1
ATOM 4130 C C . LEU A 1 532 ? -10.580 19.415 -8.914 1.00 77.44 532 LEU A C 1
ATOM 4132 O O . LEU A 1 532 ? -9.455 19.899 -8.841 1.00 77.44 532 LEU A O 1
ATOM 4136 N N . ALA A 1 533 ? -10.924 18.566 -9.887 1.00 76.00 533 ALA A N 1
ATOM 4137 C CA . ALA A 1 533 ? -9.990 18.161 -10.937 1.00 76.00 533 ALA A CA 1
ATOM 4138 C C . ALA A 1 533 ? -9.451 19.368 -11.726 1.00 76.00 533 ALA A C 1
ATOM 4140 O O . ALA A 1 533 ? -8.256 19.447 -12.001 1.00 76.00 533 ALA A O 1
ATOM 4141 N N . SER A 1 534 ? -10.316 20.336 -12.042 1.00 76.00 534 SER A N 1
ATOM 4142 C CA . SER A 1 534 ? -9.929 21.558 -12.758 1.00 76.00 534 SER A CA 1
ATOM 4143 C C . SER A 1 534 ? -9.013 22.452 -11.923 1.00 76.00 534 SER A C 1
ATOM 4145 O O . SER A 1 534 ? -8.054 23.008 -12.455 1.00 76.00 534 SER A O 1
ATOM 4147 N N . PHE A 1 535 ? -9.279 22.573 -10.620 1.00 76.56 535 PHE A N 1
ATOM 4148 C CA . PHE A 1 535 ? -8.425 23.304 -9.687 1.00 76.56 535 PHE A CA 1
ATOM 4149 C C . PHE A 1 535 ? -7.032 22.681 -9.616 1.00 76.56 535 PHE A C 1
ATOM 4151 O O . PHE A 1 535 ? -6.037 23.378 -9.798 1.00 76.56 535 PHE A O 1
ATOM 4158 N N . TRP A 1 536 ? -6.966 21.364 -9.429 1.00 73.25 536 TRP A N 1
ATOM 4159 C CA . TRP A 1 536 ? -5.713 20.621 -9.413 1.00 73.25 536 TRP A CA 1
ATOM 4160 C C . TRP A 1 536 ? -4.921 20.813 -10.700 1.00 73.25 536 TRP A C 1
ATOM 4162 O O . TRP A 1 536 ? -3.770 21.240 -10.661 1.00 73.25 536 TRP A O 1
ATOM 4172 N N . ARG A 1 537 ? -5.561 20.580 -11.848 1.00 76.56 537 ARG A N 1
ATOM 4173 C CA . ARG A 1 537 ? -4.958 20.799 -13.164 1.00 76.56 537 ARG A CA 1
ATOM 4174 C C . ARG A 1 537 ? -4.368 22.201 -13.293 1.00 76.56 537 ARG A C 1
ATOM 4176 O O . ARG A 1 537 ? -3.223 22.347 -13.708 1.00 76.56 537 ARG A O 1
ATOM 4183 N N . TRP A 1 538 ? -5.133 23.219 -12.906 1.00 74.88 538 TRP A N 1
ATOM 4184 C CA . TRP A 1 538 ? -4.691 24.608 -12.969 1.00 74.88 538 TRP A CA 1
ATOM 4185 C C . TRP A 1 538 ? -3.467 24.874 -12.085 1.00 74.88 538 TRP A C 1
ATOM 4187 O O . TRP A 1 538 ? -2.560 25.586 -12.513 1.00 74.88 538 TRP A O 1
ATOM 4197 N N . GLN A 1 539 ? -3.413 24.293 -10.881 1.00 70.75 539 GLN A N 1
ATOM 4198 C CA . GLN A 1 539 ? -2.253 24.413 -9.992 1.00 70.75 539 GLN A CA 1
ATOM 4199 C C . GLN A 1 539 ? -0.997 23.819 -10.645 1.00 70.75 539 GLN A C 1
ATOM 4201 O O . GLN A 1 539 ? 0.035 24.491 -10.707 1.00 70.75 539 GLN A O 1
ATOM 4206 N N . PHE A 1 540 ? -1.102 22.605 -11.201 1.00 72.12 540 PHE A N 1
ATOM 4207 C CA . PHE A 1 540 ? 0.016 21.925 -11.863 1.00 72.12 540 PHE A CA 1
ATOM 4208 C C . PHE A 1 540 ? 0.505 22.674 -13.112 1.00 72.12 540 PHE A C 1
ATOM 4210 O O . PHE A 1 540 ? 1.696 22.968 -13.230 1.00 72.12 540 PHE A O 1
ATOM 4217 N N . GLU A 1 541 ? -0.407 23.069 -14.005 1.00 73.19 541 GLU A N 1
ATOM 4218 C CA . GLU A 1 541 ? -0.066 23.782 -15.246 1.00 73.19 541 GLU A CA 1
ATOM 4219 C C . GLU A 1 541 ? 0.540 25.175 -14.987 1.00 73.19 541 GLU A C 1
ATOM 4221 O O . GLU A 1 541 ? 1.364 25.652 -15.769 1.00 73.19 541 GLU A O 1
ATOM 4226 N N . ARG A 1 542 ? 0.153 25.856 -13.898 1.00 67.19 542 ARG A N 1
ATOM 4227 C CA . ARG A 1 542 ? 0.604 27.228 -13.614 1.00 67.19 542 ARG A CA 1
ATOM 4228 C C . ARG A 1 542 ? 1.921 27.297 -12.848 1.00 67.19 542 ARG A C 1
ATOM 4230 O O . ARG A 1 542 ? 2.677 28.250 -13.050 1.00 67.19 542 ARG A O 1
ATOM 4237 N N . HIS A 1 543 ? 2.161 26.362 -11.934 1.00 60.59 543 HIS A N 1
ATOM 4238 C CA . HIS A 1 543 ? 3.232 26.502 -10.949 1.00 60.59 543 HIS A CA 1
ATOM 4239 C C . HIS A 1 543 ? 4.432 25.587 -11.183 1.00 60.59 543 HIS A C 1
ATOM 4241 O O . HIS A 1 543 ? 5.492 25.861 -10.618 1.00 60.59 543 HIS A O 1
ATOM 4247 N N . LEU A 1 544 ? 4.299 24.543 -12.007 1.00 62.59 544 LEU A N 1
ATOM 4248 C CA . LEU A 1 544 ? 5.228 23.421 -11.920 1.00 62.59 544 LEU A CA 1
ATOM 4249 C C . LEU A 1 544 ? 5.919 23.004 -13.228 1.00 62.59 544 LEU A C 1
ATOM 4251 O O . LEU A 1 544 ? 7.011 22.447 -13.164 1.00 62.59 544 LEU A O 1
ATOM 4255 N N . CYS A 1 545 ? 5.383 23.356 -14.399 1.00 59.59 545 CYS A N 1
ATOM 4256 C CA . CYS A 1 545 ? 6.074 23.127 -15.672 1.00 59.59 545 CYS A CA 1
ATOM 4257 C C . CYS A 1 545 ? 5.994 24.344 -16.617 1.00 59.59 545 CYS A C 1
ATOM 4259 O O . CYS A 1 545 ? 5.351 25.357 -16.331 1.00 59.59 545 CYS A O 1
ATOM 4261 N N . THR A 1 546 ? 6.697 24.276 -17.752 1.00 62.31 546 THR A N 1
ATOM 4262 C CA . THR A 1 546 ? 6.604 25.289 -18.821 1.00 62.31 546 THR A CA 1
ATOM 4263 C C . THR A 1 546 ? 5.177 25.392 -19.388 1.00 62.31 546 THR A C 1
ATOM 4265 O O . THR A 1 546 ? 4.396 24.450 -19.293 1.00 62.31 546 THR A O 1
ATOM 4268 N N . LYS A 1 547 ? 4.826 26.516 -20.044 1.00 61.78 547 LYS A N 1
ATOM 4269 C CA . LYS A 1 547 ? 3.476 26.761 -20.614 1.00 61.78 547 LYS A CA 1
ATOM 4270 C C . LYS A 1 547 ? 2.972 25.689 -21.604 1.00 61.78 547 LYS A C 1
ATOM 4272 O O . LYS A 1 547 ? 1.802 25.733 -21.968 1.00 61.78 547 LYS A O 1
ATOM 4277 N N . ALA A 1 548 ? 3.841 24.802 -22.089 1.00 68.94 548 ALA A N 1
ATOM 4278 C CA . ALA A 1 548 ? 3.491 23.737 -23.026 1.00 68.94 548 ALA A CA 1
ATOM 4279 C C . ALA A 1 548 ? 2.983 22.457 -22.335 1.00 68.94 548 ALA A C 1
ATOM 4281 O O . ALA A 1 548 ? 2.310 21.653 -22.970 1.00 68.94 548 ALA A O 1
ATOM 4282 N N . CYS A 1 549 ? 3.272 22.262 -21.048 1.00 75.69 549 CYS A N 1
ATOM 4283 C CA . CYS A 1 549 ? 2.908 21.042 -20.335 1.00 75.69 549 CYS A CA 1
ATOM 4284 C C . CYS A 1 549 ? 1.426 21.021 -19.963 1.00 75.69 549 CYS A C 1
ATOM 4286 O O . CYS A 1 549 ? 0.893 22.003 -19.443 1.00 75.69 549 CYS A O 1
ATOM 4288 N N . LYS A 1 550 ? 0.772 19.884 -20.208 1.00 83.06 550 LYS A N 1
ATOM 4289 C CA . LYS A 1 550 ? -0.644 19.668 -19.903 1.00 83.06 550 LYS A CA 1
ATOM 4290 C C . LYS A 1 550 ? -0.805 18.500 -18.955 1.00 83.06 550 LYS A C 1
ATOM 4292 O O . LYS A 1 550 ? -0.137 17.480 -19.095 1.00 83.06 550 LYS A O 1
ATOM 4297 N N . PHE A 1 551 ? -1.741 18.648 -18.029 1.00 85.06 551 PHE A N 1
ATOM 4298 C CA . PHE A 1 551 ? -2.104 17.585 -17.106 1.00 85.06 551 PHE A CA 1
ATOM 4299 C C . PHE A 1 551 ? -3.511 17.096 -17.410 1.00 85.06 551 PHE A C 1
ATOM 4301 O O . PHE A 1 551 ? -4.460 17.884 -17.506 1.00 85.06 551 PHE A O 1
ATOM 4308 N N . SER A 1 552 ? -3.643 15.778 -17.514 1.00 86.88 552 SER A N 1
ATOM 4309 C CA . SER A 1 552 ? -4.941 15.130 -17.412 1.00 86.88 552 SER A CA 1
ATOM 4310 C C . SER A 1 552 ? -5.331 15.114 -15.940 1.00 86.88 552 SER A C 1
ATOM 4312 O O . SER A 1 552 ? -4.494 14.843 -15.078 1.00 86.88 552 SER A O 1
ATOM 4314 N N . ALA A 1 553 ? -6.585 15.448 -15.640 1.00 85.31 553 ALA A N 1
ATOM 4315 C CA . ALA A 1 553 ? -7.089 15.479 -14.276 1.00 85.31 553 ALA A CA 1
ATOM 4316 C C . ALA A 1 553 ? -8.537 14.996 -14.222 1.00 85.31 553 ALA A C 1
ATOM 4318 O O . ALA A 1 553 ? -9.419 15.520 -14.907 1.00 85.31 553 ALA A O 1
ATOM 4319 N N . ALA A 1 554 ? -8.782 14.021 -13.357 1.00 84.94 554 ALA A N 1
ATOM 4320 C CA . ALA A 1 554 ? -10.097 13.509 -13.019 1.00 84.94 554 ALA A CA 1
ATOM 4321 C C . ALA A 1 554 ? -10.155 13.136 -11.530 1.00 84.94 554 ALA A C 1
ATOM 4323 O O . ALA A 1 554 ? -9.148 13.123 -10.822 1.00 84.94 554 ALA A O 1
ATOM 4324 N N . VAL A 1 555 ? -11.355 12.830 -11.047 1.00 79.00 555 VAL A N 1
ATOM 4325 C CA . VAL A 1 555 ? -11.578 12.253 -9.718 1.00 79.00 555 VAL A CA 1
ATOM 4326 C C . VAL A 1 555 ? -12.238 10.898 -9.921 1.00 79.00 555 VAL A C 1
ATOM 4328 O O . VAL A 1 555 ? -13.239 10.808 -10.639 1.00 79.00 555 VAL A O 1
ATOM 4331 N N . ALA A 1 556 ? -11.680 9.854 -9.309 1.00 81.50 556 ALA A N 1
ATOM 4332 C CA . ALA A 1 556 ? -12.270 8.524 -9.327 1.00 81.50 556 ALA A CA 1
ATOM 4333 C C . ALA A 1 556 ? -13.694 8.572 -8.761 1.00 81.50 556 ALA A C 1
ATOM 4335 O O . ALA A 1 556 ? -13.955 9.257 -7.770 1.00 81.50 556 ALA A O 1
ATOM 4336 N N . ARG A 1 557 ? -14.619 7.837 -9.383 1.00 75.69 557 ARG A N 1
ATOM 4337 C CA . ARG A 1 557 ? -15.983 7.682 -8.870 1.00 75.69 557 ARG A CA 1
ATOM 4338 C C . ARG A 1 557 ? -16.022 6.436 -7.994 1.00 75.69 557 ARG A C 1
ATOM 4340 O O . ARG A 1 557 ? -15.562 5.384 -8.420 1.00 75.69 557 ARG A O 1
ATOM 4347 N N . GLY A 1 558 ? -16.517 6.571 -6.765 1.00 55.41 558 GLY A N 1
ATOM 4348 C CA . GLY A 1 558 ? -16.577 5.455 -5.818 1.00 55.41 558 GLY A CA 1
ATOM 4349 C C . GLY A 1 558 ? -17.378 4.267 -6.367 1.00 55.41 558 GLY A C 1
ATOM 4350 O O . GLY A 1 558 ? -18.476 4.464 -6.880 1.00 55.41 558 GLY A O 1
ATOM 4351 N N . ASP A 1 559 ? -16.801 3.069 -6.222 1.00 46.66 559 ASP A N 1
ATOM 4352 C CA . ASP A 1 559 ? -17.302 1.743 -6.619 1.00 46.66 559 ASP A CA 1
ATOM 4353 C C . ASP A 1 559 ? -17.975 1.690 -8.008 1.00 46.66 559 ASP A C 1
ATOM 4355 O O . ASP A 1 559 ? -19.186 1.492 -8.138 1.00 46.66 559 ASP A O 1
ATOM 4359 N N . GLY A 1 560 ? -17.142 1.832 -9.047 1.00 38.44 560 GLY A N 1
ATOM 4360 C CA . GLY A 1 560 ? -17.427 1.497 -10.445 1.00 38.44 560 GLY A CA 1
ATOM 4361 C C . GLY A 1 560 ? -16.154 1.136 -11.193 1.00 38.44 560 GLY A C 1
ATOM 4362 O O . GLY A 1 560 ? -15.355 2.070 -11.430 1.00 38.44 560 GLY A O 1
#

Radius of gyration: 33.85 Å; chains: 1; bounding box: 65×59×108 Å

Organism: NCBI:txid878477